Protein AF-A0A9E2CJC9-F1 (afdb_monomer_lite)

pLDDT: mean 74.63, std 22.62, range [20.14, 98.38]

Sequence (416 aa):
MQHKSVLLAAILLGSTSSAAATGSADSAAGDGSSAQPPPPLIAIKQTTSTPIVYLEHTGAYWTIGDPLAEIRQYMIERGEPGPWFIRFLDHPHKVPPDSLRSWVGFASSTPPEPSPTYITGTLPSELVVYLRVGKSAVADRRQLSAMTKWALRRGYVVIGPVTQIFSLPDIENASERQAELQLVVRPSDEPASDANRRSSPVDQGRRPAPAPFQPRDAASKPIKTMAEPADAAPIDPAGMTEPAAARAGTHDHGAGRITPPVPASLNELAEAGRYDELAKRLLPRAAELAPAQQVWVSRFVHRVAAAGRGIKKLYPGEEHAAVVLAEALVQRFNEISKGFTVDPLDDWAEVARAALDPRAAAWQDLIREVDGLLGAIAYRSLNPDAINSRLLQAVQRAHELLQTDEVDNAGIPPAD

Radius of gyration: 29.86 Å; chains: 1; bounding box: 82×88×76 Å

Secondary structure (DSSP, 8-state):
-----------------------------------PPPPP-EEEEEPPPEEEEEEEEES-GGGTHHHHHHHHHHHHHHT--PPEEEEE-S-TTTS-GGG-EEEEEEE-SS-PPP-SSSEEEEEPP-EEEEEEE-TT----HHHHHHHHHHHHHTTEEEEEEEEEEEPPPPGGGTT---EEEEEEEEE-SS-TTTTTGGGS------PPPPPPPPPPPP-PPPP--------PPP------------------------PPPPPSSHHHHHHTT-HHHHHHHHS--GGGS-HHHHHHHHHHHHHHHHHHHHHHHHSTTS--HHHHHHHHHHHHHHHHGGG-SS-TTT-HHHHHHHTSSTTHHHHHHHHHHHHHHHHHHHTT-S-HHHHHHHHHHHHHHHHHHHHGGGTSGGGS----

Foldseek 3Di:
DDDDDDDDDDDDDDDDDDDDDDDDDDDDDDPPPVPDPPDWDWDKDWDAKFKKKWAKDAFAPLPCLVRQVVQVVVCVVVVFPFWWKKWWFDDPLPDPRRGTMIITIGTGPDQDDDDPGMDIDIDHTFIKTKTKDWDDDDDDPVNVVVSQVVQLLVQKHFDGIKMKIWDDDDPVCNVTTMIMIITGIDGHPDDSPPVVVVPDPDPPPDDDDDDDDDDDDDDDDDDDDDDDDDDDDDDDDDDDDDDDDDDDDDPDPDPDPPPDPDDPDLVVCLVVLVLLVSLPLLDDAQVLDDLLLLLLLVLLLVLLLLLLVLCCVVPPPDDFSSVSNSVSNVVSNVVRVVVHPDPSSPPVVSVVVSCVPPCVVVSVVLSVLSVVLSVCSSVVVDDRVVSNVSSSVSSVSSSVSSPPVPPPVVPDPPDD

Structure (mmCIF, N/CA/C/O backbone):
data_AF-A0A9E2CJC9-F1
#
_entry.id   AF-A0A9E2CJC9-F1
#
loop_
_atom_site.group_PDB
_atom_site.id
_atom_site.type_symbol
_atom_site.label_atom_id
_atom_site.label_alt_id
_atom_site.label_comp_id
_atom_site.label_asym_id
_atom_site.label_entity_id
_atom_site.label_seq_id
_atom_site.pdbx_PDB_ins_code
_atom_site.Cartn_x
_atom_site.Cartn_y
_atom_site.Cartn_z
_atom_site.occupancy
_atom_site.B_iso_or_equiv
_atom_site.auth_seq_id
_atom_site.auth_comp_id
_atom_site.auth_asym_id
_atom_site.auth_atom_id
_atom_site.pdbx_PDB_model_num
ATOM 1 N N . MET A 1 1 ? 30.478 -18.281 -25.533 1.00 29.05 1 MET A N 1
ATOM 2 C CA . MET A 1 1 ? 31.759 -17.720 -25.055 1.00 29.05 1 MET A CA 1
ATOM 3 C C . MET A 1 1 ? 31.619 -16.208 -24.948 1.00 29.05 1 MET A C 1
ATOM 5 O O . MET A 1 1 ? 31.362 -15.588 -25.963 1.00 29.05 1 MET A O 1
ATOM 9 N N . GLN A 1 2 ? 31.753 -15.700 -23.714 1.00 25.09 2 GLN A N 1
ATOM 10 C CA . GLN A 1 2 ? 32.274 -14.382 -23.292 1.00 25.09 2 GLN A CA 1
ATOM 11 C C . GLN A 1 2 ? 31.627 -13.112 -23.891 1.00 25.09 2 GLN A C 1
ATOM 13 O O . GLN A 1 2 ? 31.786 -12.809 -25.063 1.00 25.09 2 GLN A O 1
ATOM 18 N N . HIS A 1 3 ? 30.776 -12.406 -23.135 1.00 22.69 3 HIS A N 1
ATOM 19 C CA . HIS A 1 3 ? 31.086 -11.374 -22.117 1.00 22.69 3 HIS A CA 1
ATOM 20 C C . HIS A 1 3 ? 31.765 -10.097 -22.642 1.00 22.69 3 HIS A C 1
ATOM 22 O O . HIS A 1 3 ? 32.932 -10.129 -23.021 1.00 22.69 3 HIS A O 1
ATOM 28 N N . LYS A 1 4 ? 31.033 -8.977 -22.512 1.00 22.53 4 LYS A N 1
ATOM 29 C CA . LYS A 1 4 ? 31.433 -7.627 -22.035 1.00 22.53 4 LYS A CA 1
ATOM 30 C C . LYS A 1 4 ? 30.182 -6.736 -22.172 1.00 22.53 4 LYS A C 1
ATOM 32 O O . LYS A 1 4 ? 29.728 -6.521 -23.284 1.00 22.53 4 LYS A O 1
ATOM 37 N N . SER A 1 5 ? 29.427 -6.396 -21.125 1.00 22.44 5 SER A N 1
ATOM 38 C CA . SER A 1 5 ? 29.743 -5.543 -19.964 1.00 22.44 5 SER A CA 1
ATOM 39 C C . SER A 1 5 ? 30.320 -4.180 -20.353 1.00 22.44 5 SER A C 1
ATOM 41 O O . SER A 1 5 ? 31.522 -4.076 -20.574 1.00 22.44 5 SER A O 1
ATOM 43 N N . VAL A 1 6 ? 29.475 -3.142 -20.323 1.00 20.19 6 VAL A N 1
ATOM 44 C CA . VAL A 1 6 ? 29.850 -1.806 -19.834 1.00 20.19 6 V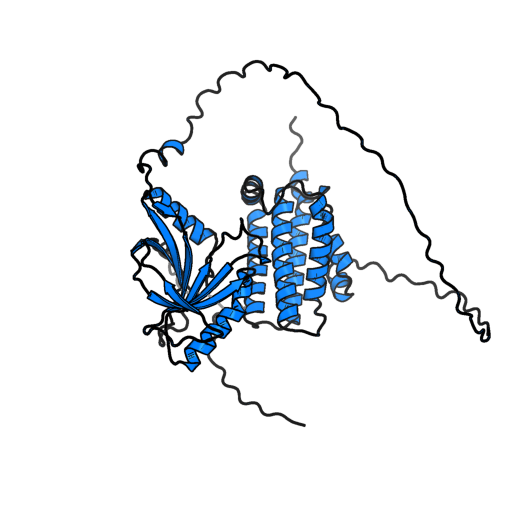AL A CA 1
ATOM 45 C C . VAL A 1 6 ? 28.760 -1.330 -18.875 1.00 20.19 6 VAL A C 1
ATOM 47 O O . VAL A 1 6 ? 27.585 -1.228 -19.213 1.00 20.19 6 VAL A O 1
ATOM 50 N N . LEU A 1 7 ? 29.221 -1.122 -17.649 1.00 20.67 7 LEU A N 1
ATOM 51 C CA . LEU A 1 7 ? 28.578 -0.576 -16.471 1.00 20.67 7 LEU A CA 1
ATOM 52 C C . LEU A 1 7 ? 28.610 0.960 -16.571 1.00 20.67 7 LEU A C 1
ATOM 54 O O . LEU A 1 7 ? 29.641 1.507 -16.960 1.00 20.67 7 LEU A O 1
ATOM 58 N N . LEU A 1 8 ? 27.572 1.651 -16.100 1.00 20.14 8 LEU A N 1
ATOM 59 C CA . LEU A 1 8 ? 27.779 2.912 -15.387 1.00 20.14 8 LEU A CA 1
ATOM 60 C C . LEU A 1 8 ? 26.957 2.871 -14.097 1.00 20.14 8 LEU A C 1
ATOM 62 O O . LEU A 1 8 ? 25.729 2.857 -14.113 1.00 20.14 8 LEU A O 1
ATOM 66 N N . ALA A 1 9 ? 27.685 2.789 -12.989 1.00 21.38 9 ALA A N 1
ATOM 67 C CA . ALA A 1 9 ? 27.213 2.866 -11.619 1.00 21.38 9 ALA A CA 1
ATOM 68 C C . ALA A 1 9 ? 27.968 3.998 -10.903 1.00 21.38 9 ALA A C 1
ATOM 70 O O . ALA A 1 9 ? 29.109 4.276 -11.271 1.00 21.38 9 ALA A O 1
ATOM 71 N N . ALA A 1 10 ? 27.312 4.553 -9.872 1.00 21.17 10 ALA A N 1
ATOM 72 C CA . ALA A 1 10 ? 27.740 5.469 -8.790 1.00 21.17 10 ALA A CA 1
ATOM 73 C C . ALA A 1 10 ? 26.756 6.663 -8.741 1.00 21.17 10 ALA A C 1
ATOM 75 O O . ALA A 1 10 ? 26.489 7.260 -9.776 1.00 21.17 10 ALA A O 1
ATOM 76 N N . ILE A 1 11 ? 26.109 7.044 -7.626 1.00 25.48 11 ILE A N 1
ATOM 77 C CA . ILE A 1 11 ? 26.570 7.272 -6.233 1.00 25.48 11 ILE A CA 1
ATOM 78 C C . ILE A 1 11 ? 25.341 7.098 -5.278 1.00 25.48 11 ILE A C 1
ATOM 80 O O . ILE A 1 11 ? 24.302 7.697 -5.543 1.00 25.48 11 ILE A O 1
ATOM 84 N N . LEU A 1 12 ? 25.305 6.087 -4.379 1.00 27.69 12 LEU A N 1
ATOM 85 C CA . LEU A 1 12 ? 25.599 6.055 -2.907 1.00 27.69 12 LEU A CA 1
ATOM 86 C C . LEU A 1 12 ? 24.563 6.777 -2.002 1.00 27.69 12 LEU A C 1
ATOM 88 O O . LEU A 1 12 ? 24.319 7.962 -2.173 1.00 27.69 12 LEU A O 1
ATOM 92 N N . LEU A 1 13 ? 23.775 6.083 -1.160 1.00 27.48 13 LEU A N 1
ATOM 93 C CA . LEU A 1 13 ? 24.010 5.399 0.142 1.00 27.48 13 LEU A CA 1
ATOM 94 C C . LEU A 1 13 ? 23.747 6.279 1.382 1.00 27.48 13 LEU A C 1
ATOM 96 O O . LEU A 1 13 ? 24.292 7.363 1.540 1.00 27.48 13 LEU A O 1
ATOM 100 N N . GLY A 1 14 ? 22.956 5.718 2.301 1.00 20.86 14 GLY A N 1
ATOM 101 C CA . GLY A 1 14 ? 22.773 6.150 3.685 1.00 20.86 14 GLY A CA 1
ATOM 102 C C . GLY A 1 14 ? 22.489 4.924 4.552 1.00 20.86 14 GLY A C 1
ATOM 103 O O . GLY A 1 14 ? 21.356 4.672 4.949 1.00 20.86 14 GLY A O 1
ATOM 104 N N . SER A 1 15 ? 23.511 4.100 4.763 1.00 25.56 15 SER A N 1
ATOM 105 C CA . SER A 1 15 ? 23.519 3.003 5.731 1.00 25.56 15 SER A CA 1
ATOM 106 C C . SER A 1 15 ? 24.933 2.897 6.278 1.00 25.56 15 SER A C 1
ATOM 108 O O . SER A 1 15 ? 25.853 2.583 5.528 1.00 25.56 15 SER A O 1
ATOM 110 N N . THR A 1 16 ? 25.116 3.163 7.567 1.00 26.25 16 THR A N 1
ATOM 111 C CA . THR A 1 16 ? 26.319 2.748 8.287 1.00 26.25 16 THR A CA 1
ATOM 112 C C . THR A 1 16 ? 25.918 1.788 9.394 1.00 26.25 16 THR A C 1
ATOM 114 O O . THR A 1 16 ? 25.091 2.083 10.254 1.00 26.25 16 THR A O 1
ATOM 117 N N . SER A 1 17 ? 26.500 0.596 9.294 1.00 26.98 17 SER A N 1
ATOM 118 C CA . SER A 1 17 ? 26.538 -0.431 10.321 1.00 26.98 17 SER A CA 1
ATOM 119 C C . SER A 1 17 ? 27.559 -0.039 11.385 1.00 26.98 17 SER A C 1
ATOM 121 O O . SER A 1 17 ? 28.645 0.442 11.065 1.00 26.98 17 SER A O 1
ATOM 123 N N . SER A 1 18 ? 27.197 -0.295 12.637 1.00 27.97 18 SER A N 1
ATOM 124 C CA . SER A 1 18 ? 28.067 -0.250 13.807 1.00 27.97 18 SER A CA 1
ATOM 125 C C . SER A 1 18 ? 29.067 -1.412 13.771 1.00 27.97 18 SER A C 1
ATOM 127 O O . SER A 1 18 ? 28.679 -2.551 13.507 1.00 27.97 18 SER A O 1
ATOM 129 N N . ALA A 1 19 ? 30.339 -1.126 14.043 1.00 29.23 19 ALA A N 1
ATOM 130 C CA . ALA A 1 19 ? 31.337 -2.103 14.459 1.00 29.23 19 ALA A CA 1
ATOM 131 C C . ALA A 1 19 ? 32.219 -1.456 15.534 1.00 29.23 19 ALA A C 1
ATOM 133 O O . ALA A 1 19 ? 32.638 -0.306 15.411 1.00 29.23 19 ALA A O 1
ATOM 134 N N . ALA A 1 20 ? 32.432 -2.208 16.609 1.00 33.09 20 ALA A N 1
ATOM 135 C CA . ALA A 1 20 ? 33.097 -1.790 17.829 1.00 33.09 20 ALA A CA 1
ATOM 136 C C . ALA A 1 20 ? 34.589 -1.482 17.631 1.00 33.09 20 ALA A C 1
ATOM 138 O O . ALA A 1 20 ? 35.310 -2.238 16.982 1.00 33.09 20 ALA A O 1
ATOM 139 N N . ALA A 1 21 ? 35.060 -0.431 18.303 1.00 29.91 21 ALA A N 1
ATOM 140 C CA . ALA A 1 21 ? 36.454 -0.266 18.685 1.00 29.91 21 ALA A CA 1
ATOM 141 C C . ALA A 1 21 ? 36.508 0.336 20.097 1.00 29.91 21 ALA A C 1
ATOM 143 O O . ALA A 1 21 ? 35.983 1.414 20.367 1.00 29.91 21 ALA A O 1
ATOM 144 N N . THR A 1 22 ? 37.116 -0.418 21.004 1.00 37.25 22 THR A N 1
ATOM 145 C CA . THR A 1 22 ? 37.528 -0.026 22.353 1.00 37.25 22 THR A CA 1
ATOM 146 C C . THR A 1 22 ? 38.606 1.058 22.302 1.00 37.25 22 THR A C 1
ATOM 148 O O . THR A 1 22 ? 39.598 0.872 21.600 1.00 37.25 22 THR A O 1
ATOM 151 N N . GLY A 1 23 ? 38.479 2.123 23.103 1.00 31.16 23 GLY A N 1
ATOM 152 C CA . GLY A 1 23 ? 39.600 3.035 23.363 1.00 31.16 23 GLY A CA 1
ATOM 153 C C . GLY A 1 23 ? 39.244 4.431 23.887 1.00 31.16 23 GLY A C 1
ATOM 154 O O . GLY A 1 23 ? 39.118 5.355 23.103 1.00 31.16 23 GLY A O 1
ATOM 155 N N . SER A 1 24 ? 39.186 4.547 25.219 1.00 29.38 24 SER A N 1
ATOM 156 C CA . SER A 1 24 ? 39.646 5.669 26.066 1.00 29.38 24 SER A CA 1
ATOM 157 C C . SER A 1 24 ? 39.098 7.105 25.897 1.00 29.38 24 SER A C 1
ATOM 159 O O . SER A 1 24 ? 39.510 7.846 25.017 1.00 29.38 24 SER A O 1
ATOM 161 N N . ALA A 1 25 ? 38.256 7.462 26.877 1.00 43.66 25 ALA A N 1
ATOM 162 C CA . ALA A 1 25 ? 38.192 8.658 27.741 1.00 43.66 25 ALA A CA 1
ATOM 163 C C . ALA A 1 25 ? 38.570 10.080 27.254 1.00 43.66 25 ALA A C 1
ATOM 165 O O . ALA A 1 25 ? 39.606 10.314 26.644 1.00 43.66 25 ALA A O 1
ATOM 166 N N . ASP A 1 26 ? 37.749 11.012 27.760 1.00 38.62 26 ASP A N 1
ATOM 167 C CA . ASP A 1 26 ? 37.866 12.476 27.843 1.00 38.62 26 ASP A CA 1
ATOM 168 C C . ASP A 1 26 ? 37.517 13.312 26.603 1.00 38.62 26 ASP A C 1
ATOM 170 O O . ASP A 1 26 ? 38.383 13.724 25.838 1.00 38.62 26 ASP A O 1
ATOM 174 N N . SER A 1 27 ? 36.243 13.720 26.495 1.00 42.03 27 SER A N 1
ATOM 175 C CA . SER A 1 27 ? 35.866 15.147 26.603 1.00 42.03 27 SER A CA 1
ATOM 176 C C . SER A 1 27 ? 34.409 15.436 26.218 1.00 42.03 27 SER A C 1
ATOM 178 O O . SER A 1 27 ? 33.921 15.007 25.180 1.00 42.03 27 SER A O 1
ATOM 180 N N . ALA A 1 28 ? 33.794 16.280 27.053 1.00 39.88 28 ALA A N 1
ATOM 181 C CA . ALA A 1 28 ? 32.691 17.208 26.790 1.00 39.88 28 ALA A CA 1
ATOM 182 C C . ALA A 1 28 ? 31.327 16.638 26.348 1.00 39.88 28 ALA A C 1
ATOM 184 O O . ALA A 1 28 ? 31.040 16.429 25.172 1.00 39.88 28 ALA A O 1
ATOM 185 N N . ALA A 1 29 ? 30.430 16.536 27.334 1.00 46.22 29 ALA A N 1
ATOM 186 C CA . ALA A 1 29 ? 28.987 16.488 27.149 1.00 46.22 29 ALA A CA 1
ATOM 187 C C . ALA A 1 29 ? 28.503 17.736 26.383 1.00 46.22 29 ALA A C 1
ATOM 189 O O . ALA A 1 29 ? 28.372 18.820 26.949 1.00 46.22 29 ALA A O 1
ATOM 190 N N . GLY A 1 30 ? 28.269 17.580 25.081 1.00 47.84 30 GLY A N 1
ATOM 191 C CA . GLY A 1 30 ? 27.453 18.499 24.300 1.00 47.84 30 GLY A CA 1
ATOM 192 C C . GLY A 1 30 ? 25.996 18.070 24.408 1.00 47.84 30 GLY A C 1
ATOM 193 O O . GLY A 1 30 ? 25.668 16.944 24.034 1.00 47.84 30 GLY A O 1
ATOM 194 N N . ASP A 1 31 ? 25.142 18.956 24.920 1.00 49.25 31 ASP A N 1
ATOM 195 C CA . ASP A 1 31 ? 23.683 18.825 24.914 1.00 49.25 31 ASP A CA 1
ATOM 196 C C . ASP A 1 31 ? 23.190 18.666 23.467 1.00 49.25 31 ASP A C 1
ATOM 198 O O . ASP A 1 31 ? 22.892 19.627 22.753 1.00 49.25 31 ASP A O 1
ATOM 202 N N . GLY A 1 32 ? 23.132 17.416 23.010 1.00 46.03 32 GLY A N 1
ATOM 203 C CA . GLY A 1 32 ? 22.499 17.002 21.768 1.00 46.03 32 GLY A CA 1
ATOM 204 C C . GLY A 1 32 ? 20.989 17.087 21.919 1.00 46.03 32 GLY A C 1
ATOM 205 O O . GLY A 1 32 ? 20.308 16.066 21.932 1.00 46.03 32 GLY A O 1
ATOM 206 N N . SER A 1 33 ? 20.468 18.306 22.062 1.00 52.50 33 SER A N 1
ATOM 207 C CA . SER A 1 33 ? 19.044 18.582 21.935 1.00 52.50 33 SER A CA 1
ATOM 208 C C . SER A 1 33 ? 18.636 18.184 20.522 1.00 52.50 33 SER A C 1
ATOM 210 O O . SER A 1 33 ? 18.851 18.919 19.554 1.00 52.50 33 SER A O 1
ATOM 212 N N . SER A 1 34 ? 18.111 16.967 20.385 1.00 45.97 34 SER A N 1
ATOM 213 C CA . SER A 1 34 ? 17.478 16.489 19.168 1.00 45.97 34 SER A CA 1
ATOM 214 C C . SER A 1 34 ? 16.222 17.328 18.967 1.00 45.97 34 SER A C 1
ATOM 216 O O . SER A 1 34 ? 15.138 16.964 19.426 1.00 45.97 34 SER A O 1
ATOM 218 N N . ALA A 1 35 ? 16.381 18.498 18.351 1.00 49.50 35 ALA A N 1
ATOM 219 C CA . ALA A 1 35 ? 15.271 19.351 17.984 1.00 49.50 35 ALA A CA 1
ATOM 220 C C . ALA A 1 35 ? 14.317 18.506 17.138 1.00 49.50 35 ALA A C 1
ATOM 222 O O . ALA A 1 35 ? 14.647 18.096 16.023 1.00 49.50 35 ALA A O 1
ATOM 223 N N . GLN A 1 36 ? 13.162 18.175 17.715 1.00 44.59 36 GLN A N 1
ATOM 224 C CA . GLN A 1 36 ? 12.126 17.438 17.018 1.00 44.59 36 GLN A CA 1
ATOM 225 C C . GLN A 1 36 ? 11.811 18.223 15.737 1.00 44.59 36 GLN A C 1
ATOM 227 O O . GLN A 1 36 ? 11.531 19.424 15.831 1.00 44.59 36 GLN A O 1
ATOM 232 N N . PRO A 1 37 ? 11.904 17.603 14.546 1.00 53.09 37 PRO A N 1
ATOM 233 C CA . PRO A 1 37 ? 11.653 18.316 13.306 1.00 53.09 37 PRO A CA 1
ATOM 234 C C . PRO A 1 37 ? 10.258 18.948 13.374 1.00 53.09 37 PRO A C 1
ATOM 236 O O . PRO A 1 37 ? 9.336 18.324 13.919 1.00 53.09 37 PRO A O 1
ATOM 239 N N . PRO A 1 38 ? 10.092 20.185 12.871 1.00 59.97 38 PRO A N 1
ATOM 240 C CA . PRO A 1 38 ? 8.807 20.859 12.920 1.00 59.97 38 PRO A CA 1
ATOM 241 C C . PRO A 1 38 ? 7.739 19.956 12.289 1.00 59.97 38 PRO A C 1
ATOM 243 O O . PRO A 1 38 ? 8.013 19.292 11.281 1.00 59.97 38 PRO A O 1
ATOM 246 N N . PRO A 1 39 ? 6.532 19.882 12.880 1.00 63.91 39 PRO A N 1
ATOM 247 C CA . PRO A 1 39 ? 5.472 19.045 12.347 1.00 63.91 39 PRO A CA 1
ATOM 248 C C . PRO A 1 39 ? 5.207 19.419 10.883 1.00 63.91 39 PRO A C 1
ATOM 250 O O . PRO A 1 39 ? 5.273 20.599 10.526 1.00 63.91 39 PRO A O 1
ATOM 253 N N . PRO A 1 40 ? 4.910 18.435 10.021 1.00 68.12 40 PRO A N 1
ATOM 254 C CA . PRO A 1 40 ? 4.767 18.695 8.602 1.00 68.12 40 PRO A CA 1
ATOM 255 C C . PRO A 1 40 ? 3.571 19.626 8.367 1.00 68.12 40 PRO A C 1
ATOM 257 O O . PRO A 1 40 ? 2.483 19.435 8.920 1.00 68.12 40 PRO A O 1
ATOM 260 N N . LEU A 1 41 ? 3.792 20.673 7.572 1.00 85.62 41 LEU A N 1
ATOM 261 C CA . LEU A 1 41 ? 2.805 21.721 7.339 1.00 85.62 41 LEU A CA 1
ATOM 262 C C . LEU A 1 41 ? 1.679 21.193 6.434 1.00 85.62 41 LEU A C 1
ATOM 264 O O . LEU A 1 41 ? 1.887 20.974 5.242 1.00 85.62 41 LEU A O 1
ATOM 268 N N . ILE A 1 42 ? 0.485 20.998 7.008 1.00 94.69 42 ILE A N 1
ATOM 269 C CA . ILE A 1 42 ? -0.759 20.755 6.260 1.00 94.69 42 ILE A CA 1
ATOM 270 C C . ILE A 1 42 ? -1.386 22.111 5.926 1.00 94.69 42 ILE A C 1
ATOM 272 O O . ILE A 1 42 ? -1.623 22.920 6.830 1.00 94.69 42 ILE A O 1
ATOM 276 N N . ALA A 1 43 ? -1.684 22.343 4.650 1.00 96.44 43 ALA A N 1
ATOM 277 C CA . ALA A 1 43 ? -2.252 23.595 4.155 1.00 96.44 43 ALA A CA 1
ATOM 278 C C . ALA A 1 43 ? -3.320 23.347 3.077 1.00 96.44 43 ALA A C 1
ATOM 280 O O . ALA A 1 43 ? -3.541 22.213 2.656 1.00 96.44 43 ALA A O 1
ATOM 281 N N . ILE A 1 44 ? -4.001 24.411 2.649 1.00 97.50 44 ILE A N 1
ATOM 282 C CA . ILE A 1 44 ? -5.005 24.381 1.580 1.00 97.50 44 ILE A CA 1
ATOM 283 C C . ILE A 1 44 ? -4.537 25.240 0.404 1.00 97.50 44 ILE A C 1
ATOM 285 O O . ILE A 1 44 ? -3.926 26.288 0.615 1.00 97.50 44 ILE A O 1
ATOM 289 N N . LYS A 1 45 ? -4.811 24.806 -0.827 1.00 97.38 45 LYS A N 1
ATOM 290 C CA . LYS A 1 45 ? -4.584 25.602 -2.041 1.00 97.38 45 LYS A CA 1
ATOM 291 C C . LYS A 1 45 ? -5.611 25.271 -3.117 1.00 97.38 45 LYS A C 1
ATOM 293 O O . LYS A 1 45 ? -6.160 24.173 -3.129 1.00 97.38 45 LYS A O 1
ATOM 298 N N . GLN A 1 46 ? -5.825 26.204 -4.037 1.00 98.19 46 GLN A N 1
ATOM 299 C CA . GLN A 1 46 ? -6.497 25.930 -5.304 1.00 98.19 46 GLN A CA 1
ATOM 300 C C . GLN A 1 46 ? -5.438 25.467 -6.314 1.00 98.19 46 GLN A C 1
ATOM 302 O O . GLN A 1 46 ? -4.439 26.161 -6.510 1.00 98.19 46 GLN A O 1
ATOM 307 N N . THR A 1 47 ? -5.617 24.303 -6.936 1.00 97.50 47 THR A N 1
ATOM 308 C CA . THR A 1 47 ? -4.748 23.853 -8.033 1.00 97.50 47 THR A CA 1
ATOM 309 C C . THR A 1 47 ? -5.138 24.541 -9.337 1.00 97.50 47 THR A C 1
ATOM 311 O O . THR A 1 47 ? -6.267 25.002 -9.507 1.00 97.50 47 THR A O 1
ATOM 314 N N . THR A 1 48 ? -4.212 24.619 -10.286 1.00 95.88 48 THR A N 1
ATOM 315 C CA . THR A 1 48 ? -4.506 25.067 -11.650 1.00 95.88 48 THR A CA 1
ATOM 316 C C . THR A 1 48 ? -4.884 23.882 -12.527 1.00 95.88 48 THR A C 1
ATOM 318 O O . THR A 1 48 ? -4.354 22.782 -12.361 1.00 95.88 48 THR A O 1
ATOM 321 N N . SER A 1 49 ? -5.762 24.122 -13.502 1.00 95.75 49 SER A N 1
ATOM 322 C CA . SER A 1 49 ? -6.033 23.139 -14.551 1.00 95.75 49 SER A CA 1
ATOM 323 C C . SER A 1 49 ? -4.731 22.808 -15.282 1.00 95.75 49 SER A C 1
ATOM 325 O O . SER A 1 49 ? -4.035 23.725 -15.715 1.00 95.75 49 SER A O 1
ATOM 327 N N . THR A 1 50 ? -4.382 21.526 -15.388 1.00 94.75 50 THR A N 1
ATOM 328 C CA . THR A 1 50 ? -3.054 21.101 -15.861 1.00 94.75 50 THR A CA 1
ATOM 329 C C . THR A 1 50 ? -3.183 19.994 -16.910 1.00 94.75 50 THR A C 1
ATOM 331 O O . THR A 1 50 ? -3.790 18.965 -16.603 1.00 94.75 50 THR A O 1
ATOM 334 N N . PRO A 1 51 ? -2.639 20.165 -18.131 1.00 94.62 51 PRO A N 1
ATOM 335 C CA . PRO A 1 51 ? -2.573 19.093 -19.119 1.00 94.62 51 PRO A CA 1
ATOM 336 C C . PRO A 1 51 ? -1.741 17.925 -18.591 1.00 94.62 51 PRO A C 1
ATOM 338 O O . PRO A 1 51 ? -0.707 18.123 -17.951 1.00 94.62 51 PRO A O 1
ATOM 341 N N . ILE A 1 52 ? -2.191 16.703 -18.852 1.00 95.38 52 ILE A N 1
ATOM 342 C CA . ILE A 1 52 ? -1.524 15.492 -18.373 1.00 95.38 52 ILE A CA 1
ATOM 343 C C . ILE A 1 52 ? -1.406 14.433 -19.458 1.00 95.38 52 ILE A C 1
ATOM 345 O O . ILE A 1 52 ? -2.240 14.349 -20.363 1.00 95.38 52 ILE A O 1
ATOM 349 N N . VAL A 1 53 ? -0.396 13.584 -19.287 1.00 94.75 53 VAL A N 1
ATOM 350 C CA . VAL A 1 53 ? -0.284 12.271 -19.931 1.00 94.75 53 VAL A CA 1
ATOM 351 C C . VAL A 1 53 ? -0.299 11.218 -18.854 1.00 94.75 53 VAL A C 1
ATOM 353 O O . VAL A 1 53 ? 0.386 11.377 -17.843 1.00 94.75 53 VAL A O 1
ATOM 356 N N . TYR A 1 54 ? -1.056 10.149 -19.051 1.00 96.69 54 TYR A N 1
ATOM 357 C CA . TYR A 1 54 ? -1.134 9.087 -18.067 1.00 96.69 54 TYR A CA 1
ATOM 358 C C . TYR A 1 54 ? -1.446 7.728 -18.685 1.00 96.69 54 TYR A C 1
ATOM 360 O O . TYR A 1 54 ? -1.944 7.612 -19.804 1.00 96.69 54 TYR A O 1
ATOM 368 N N . LEU A 1 55 ? -1.147 6.703 -17.898 1.00 96.81 55 LEU A N 1
ATOM 369 C CA . LEU A 1 55 ? -1.623 5.342 -18.057 1.00 96.81 55 LEU A CA 1
ATOM 370 C C . LEU A 1 55 ? -2.713 5.086 -17.019 1.00 96.81 55 LEU A C 1
ATOM 372 O O . LEU A 1 55 ? -2.591 5.485 -15.853 1.00 96.81 55 LEU A O 1
ATOM 376 N N . GLU A 1 56 ? -3.768 4.394 -17.433 1.00 97.12 56 GLU A N 1
ATOM 377 C CA . GLU A 1 56 ? -4.696 3.781 -16.492 1.00 97.12 56 GLU A CA 1
ATOM 378 C C . GLU A 1 56 ? -4.098 2.487 -15.952 1.00 97.12 56 GLU A C 1
ATOM 380 O O . GLU A 1 56 ? -3.529 1.677 -16.679 1.00 97.12 56 GLU A O 1
ATOM 385 N N . HIS A 1 57 ? -4.244 2.287 -14.652 1.00 96.94 57 HIS A N 1
ATOM 386 C CA . HIS A 1 57 ? -3.850 1.068 -13.974 1.00 96.94 57 HIS A CA 1
ATOM 387 C C . HIS A 1 57 ? -5.054 0.533 -13.208 1.00 96.94 57 HIS A C 1
ATOM 389 O O . HIS A 1 57 ? -5.653 1.259 -12.412 1.00 96.94 57 HIS A O 1
ATOM 395 N N . THR A 1 58 ? -5.373 -0.739 -13.442 1.00 97.31 58 THR A N 1
ATOM 396 C CA . THR A 1 58 ? -6.346 -1.502 -12.658 1.00 97.31 58 THR A CA 1
ATOM 397 C C . THR A 1 58 ? -5.613 -2.620 -11.934 1.00 97.31 58 THR A C 1
ATOM 399 O O . THR A 1 58 ? -4.873 -3.383 -12.555 1.00 97.31 58 THR A O 1
ATOM 402 N N . GLY A 1 59 ? -5.792 -2.692 -10.622 1.00 92.19 59 GLY A N 1
ATOM 403 C CA . GLY A 1 59 ? -5.098 -3.618 -9.745 1.00 92.19 59 GLY A CA 1
ATOM 404 C C . GLY A 1 59 ? -4.586 -2.929 -8.490 1.00 92.19 59 GLY A C 1
ATOM 405 O O . GLY A 1 59 ? -4.755 -1.727 -8.269 1.00 92.19 59 GLY A O 1
ATOM 406 N N . ALA A 1 60 ? -3.933 -3.706 -7.637 1.00 85.00 60 ALA A N 1
ATOM 407 C CA . ALA A 1 60 ? -3.613 -3.240 -6.305 1.00 85.00 60 ALA A CA 1
ATOM 408 C C . ALA A 1 60 ? -2.616 -2.075 -6.331 1.00 85.00 60 ALA A C 1
ATOM 410 O O . ALA A 1 60 ? -1.629 -2.109 -7.052 1.00 85.00 60 ALA A O 1
ATOM 411 N N . TYR A 1 61 ? -2.797 -1.055 -5.492 1.00 88.56 61 TYR A N 1
ATOM 412 C CA . TYR A 1 61 ? -1.931 0.132 -5.545 1.00 88.56 61 TYR A CA 1
ATOM 413 C C . TYR A 1 61 ? -0.440 -0.139 -5.302 1.00 88.56 61 TYR A C 1
ATOM 415 O O . TYR A 1 61 ? 0.395 0.656 -5.710 1.00 88.56 61 TYR A O 1
ATOM 423 N N . TRP A 1 62 ? -0.066 -1.266 -4.697 1.00 82.06 62 TRP A N 1
ATOM 424 C CA . TRP A 1 62 ? 1.342 -1.654 -4.571 1.00 82.06 62 TRP A CA 1
ATOM 425 C C . TRP A 1 62 ? 1.959 -2.200 -5.874 1.00 82.06 62 TRP A C 1
ATOM 427 O O . TRP A 1 62 ? 3.165 -2.422 -5.915 1.00 82.06 62 TRP A O 1
ATOM 437 N N . THR A 1 63 ? 1.176 -2.423 -6.938 1.00 84.69 63 THR A N 1
ATOM 438 C CA . THR A 1 63 ? 1.661 -2.897 -8.250 1.00 84.69 63 THR A CA 1
ATOM 439 C C . THR A 1 63 ? 1.892 -1.781 -9.266 1.00 84.69 63 THR A C 1
ATOM 441 O O . THR A 1 63 ? 2.333 -2.061 -10.377 1.00 84.69 63 THR A O 1
ATOM 444 N N . ILE A 1 64 ? 1.682 -0.517 -8.884 1.00 90.25 64 ILE A N 1
ATOM 445 C CA . ILE A 1 64 ? 1.845 0.660 -9.757 1.00 90.25 64 ILE A CA 1
ATOM 446 C C . ILE A 1 64 ? 3.281 0.890 -10.255 1.00 90.25 64 ILE A C 1
ATOM 448 O O . ILE A 1 64 ? 3.494 1.751 -11.102 1.00 90.25 64 ILE A O 1
ATOM 452 N N . GLY A 1 65 ? 4.266 0.148 -9.737 1.00 84.50 65 GLY A N 1
ATOM 453 C CA . GLY A 1 65 ? 5.675 0.293 -10.108 1.00 84.50 65 GLY A CA 1
ATOM 454 C C . GLY A 1 65 ? 5.946 0.099 -11.603 1.00 84.50 65 GLY A C 1
ATOM 455 O O . GLY A 1 65 ? 6.742 0.847 -12.163 1.00 84.50 65 GLY A O 1
ATOM 456 N N . ASP A 1 66 ? 5.258 -0.843 -12.256 1.00 86.31 66 ASP A N 1
ATOM 457 C CA . ASP A 1 66 ? 5.426 -1.103 -13.692 1.00 86.31 66 ASP A CA 1
ATOM 458 C C . ASP A 1 66 ? 4.906 0.072 -14.552 1.00 86.31 66 ASP A C 1
ATOM 460 O O . ASP A 1 66 ? 5.721 0.647 -15.278 1.00 86.31 66 ASP A O 1
ATOM 464 N N . PRO A 1 67 ? 3.633 0.524 -14.424 1.00 92.62 67 PRO A N 1
ATOM 465 C CA . PRO A 1 67 ? 3.156 1.728 -15.117 1.00 92.62 67 PRO A CA 1
ATOM 466 C C . PRO A 1 67 ? 4.020 2.963 -14.851 1.00 92.62 67 PRO A C 1
ATOM 468 O O . PRO A 1 67 ? 4.210 3.813 -15.719 1.00 92.62 67 PRO A O 1
ATOM 471 N N . LEU A 1 68 ? 4.554 3.075 -13.634 1.00 89.56 68 LEU A N 1
ATOM 472 C CA . LEU A 1 68 ? 5.399 4.190 -13.236 1.00 89.56 68 LEU A CA 1
ATOM 473 C C . LEU A 1 68 ? 6.766 4.168 -13.946 1.00 89.56 68 LEU A C 1
ATOM 475 O O . LEU A 1 68 ? 7.298 5.219 -14.309 1.00 89.56 68 LEU A O 1
ATOM 479 N N . ALA A 1 69 ? 7.344 2.985 -14.158 1.00 86.06 69 ALA A N 1
ATOM 480 C CA . ALA A 1 69 ? 8.562 2.830 -14.947 1.00 86.06 69 ALA A CA 1
ATOM 481 C C . ALA A 1 69 ? 8.311 3.130 -16.433 1.00 86.06 69 ALA A C 1
ATOM 483 O O . ALA A 1 69 ? 9.115 3.824 -17.057 1.00 86.06 69 ALA A O 1
ATOM 484 N N . GLU A 1 70 ? 7.183 2.661 -16.969 1.00 91.81 70 GLU A N 1
ATOM 485 C CA . GLU A 1 70 ? 6.773 2.886 -18.357 1.00 91.81 70 GLU A CA 1
ATOM 486 C C . GLU A 1 70 ? 6.556 4.373 -18.653 1.00 91.81 70 GLU A C 1
ATOM 488 O O . GLU A 1 70 ? 7.185 4.920 -19.561 1.00 91.81 70 GLU A O 1
ATOM 493 N N . ILE A 1 71 ? 5.765 5.075 -17.831 1.00 92.19 71 ILE A N 1
ATOM 494 C CA . ILE A 1 71 ? 5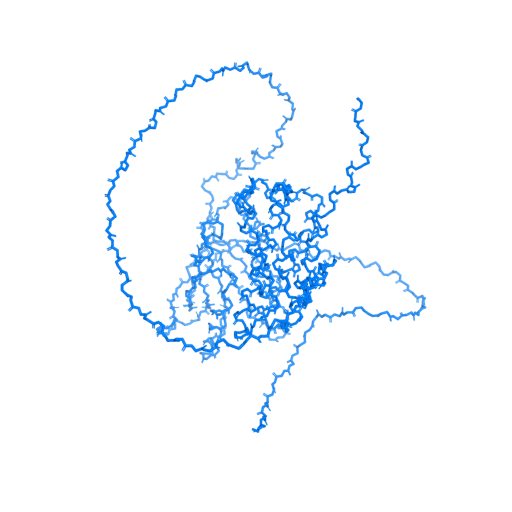.529 6.508 -18.038 1.00 92.19 71 ILE A CA 1
ATOM 495 C C . ILE A 1 71 ? 6.830 7.314 -17.932 1.00 92.19 71 ILE A C 1
ATOM 497 O O . ILE A 1 71 ? 7.041 8.266 -18.681 1.00 92.19 71 ILE A O 1
ATOM 501 N N . ARG A 1 72 ? 7.744 6.915 -17.039 1.00 88.44 72 ARG A N 1
ATOM 502 C CA . ARG A 1 72 ? 9.046 7.572 -16.899 1.00 88.44 72 ARG A CA 1
ATOM 503 C C . ARG A 1 72 ? 9.895 7.398 -18.154 1.00 88.44 72 ARG A C 1
ATOM 505 O O . ARG A 1 72 ? 10.566 8.346 -18.557 1.00 88.44 72 ARG A O 1
ATOM 512 N N . GLN A 1 73 ? 9.897 6.207 -18.746 1.00 89.81 73 GLN A N 1
ATOM 513 C CA . GLN A 1 73 ? 10.619 5.954 -19.989 1.00 89.81 73 GLN A CA 1
ATOM 514 C C . GLN A 1 73 ? 10.073 6.837 -21.118 1.00 89.81 73 GLN A C 1
ATOM 516 O O . GLN A 1 73 ? 10.844 7.518 -21.792 1.00 89.81 73 GLN A O 1
ATOM 521 N N . TYR A 1 74 ? 8.749 6.933 -21.229 1.00 91.19 74 TYR A N 1
ATOM 522 C CA . TYR A 1 74 ? 8.090 7.804 -22.199 1.00 91.19 74 TYR A CA 1
ATOM 523 C C . TYR A 1 74 ? 8.436 9.291 -22.024 1.00 91.19 74 TYR A C 1
ATOM 525 O O . TYR A 1 74 ? 8.724 9.986 -22.998 1.00 91.19 74 TYR A O 1
ATOM 533 N N . MET A 1 75 ? 8.469 9.786 -20.781 1.00 89.75 75 MET A N 1
ATOM 534 C CA . MET A 1 75 ? 8.897 11.160 -20.482 1.00 89.75 75 MET A CA 1
ATOM 535 C C . MET A 1 75 ? 10.324 11.443 -20.967 1.00 89.75 75 MET A C 1
ATOM 537 O O . MET A 1 75 ? 10.590 12.520 -21.502 1.00 89.75 75 MET A O 1
ATOM 541 N N . ILE A 1 76 ? 11.242 10.487 -20.771 1.00 88.44 76 ILE A N 1
ATOM 542 C CA . ILE A 1 76 ? 12.645 10.608 -21.192 1.00 88.44 76 ILE A CA 1
ATOM 543 C C . ILE A 1 76 ? 12.741 10.665 -22.717 1.00 88.44 76 ILE A C 1
ATOM 545 O O . ILE A 1 76 ? 13.427 11.536 -23.244 1.00 88.44 76 ILE A O 1
ATOM 549 N N . GLU A 1 77 ? 12.035 9.779 -23.419 1.00 90.44 77 GLU A N 1
ATOM 550 C CA . GLU A 1 77 ? 12.030 9.717 -24.888 1.00 90.44 77 GLU A CA 1
ATOM 551 C C . GLU A 1 77 ? 11.504 11.004 -25.528 1.00 90.44 77 GLU A C 1
ATOM 553 O O . GLU A 1 77 ? 11.992 11.418 -26.579 1.00 90.44 77 GLU A O 1
ATOM 558 N N . ARG A 1 78 ? 10.550 11.671 -24.871 1.00 88.25 78 ARG A N 1
ATOM 559 C CA . ARG A 1 78 ? 9.978 12.942 -25.335 1.00 88.25 78 ARG A CA 1
ATOM 560 C C . ARG A 1 78 ? 10.731 14.182 -24.865 1.00 88.25 78 ARG A C 1
ATOM 562 O O . ARG A 1 78 ? 10.446 15.272 -25.349 1.00 88.25 78 ARG A O 1
ATOM 569 N N . GLY A 1 79 ? 11.669 14.044 -23.928 1.00 89.44 79 GLY A N 1
ATOM 570 C CA . GLY A 1 79 ? 12.340 15.191 -23.319 1.00 89.44 79 GLY A CA 1
ATOM 571 C C . GLY A 1 79 ? 11.380 16.108 -22.549 1.00 89.44 79 GLY A C 1
ATOM 572 O O . GLY A 1 79 ? 11.571 17.321 -22.548 1.00 89.44 79 GLY A O 1
ATOM 573 N N . GLU A 1 80 ? 10.353 15.544 -21.901 1.00 86.25 80 GLU A N 1
ATOM 574 C CA . GLU A 1 80 ? 9.343 16.285 -21.128 1.00 86.25 80 GLU A CA 1
ATOM 575 C C . GLU A 1 80 ? 9.548 16.069 -19.611 1.00 86.25 80 GLU A C 1
ATOM 577 O O . GLU A 1 80 ? 8.916 15.195 -19.008 1.00 86.25 80 GLU A O 1
ATOM 582 N N . PRO A 1 81 ? 10.432 16.843 -18.946 1.00 78.62 81 PRO A N 1
ATOM 583 C CA . PRO A 1 81 ? 10.677 16.731 -17.510 1.00 78.62 81 PRO A CA 1
ATOM 584 C C . PRO A 1 81 ? 9.561 17.430 -16.715 1.00 78.62 81 PRO A C 1
ATOM 586 O O . PRO A 1 81 ? 9.751 18.502 -16.142 1.00 78.62 81 PRO A O 1
ATOM 589 N N . GLY A 1 82 ? 8.372 16.833 -16.691 1.00 85.19 82 GLY A N 1
ATOM 590 C CA . GLY A 1 82 ? 7.253 17.277 -15.858 1.00 85.19 82 GLY A CA 1
ATOM 591 C C . GLY A 1 82 ? 7.238 16.629 -14.466 1.00 85.19 82 GLY A C 1
ATOM 592 O O . GLY A 1 82 ? 7.864 15.586 -14.255 1.00 85.19 82 GLY A O 1
ATOM 593 N N . PRO A 1 83 ? 6.501 17.190 -13.488 1.00 91.31 83 PRO A N 1
ATOM 594 C CA . PRO A 1 83 ? 6.185 16.464 -12.268 1.00 91.31 83 PRO A CA 1
ATOM 595 C C . PRO A 1 83 ? 5.269 15.281 -12.603 1.00 91.31 83 PRO A C 1
ATOM 597 O O . PRO A 1 83 ? 4.165 15.435 -13.127 1.00 91.31 83 PRO A O 1
ATOM 600 N N . TRP A 1 84 ? 5.750 14.089 -12.288 1.00 91.94 84 TRP A N 1
ATOM 601 C CA . TRP A 1 84 ? 4.991 12.848 -12.296 1.00 91.94 84 TRP A CA 1
ATOM 602 C C . TRP A 1 84 ? 4.039 12.747 -11.098 1.00 91.94 84 TRP A C 1
ATOM 604 O O . TRP A 1 84 ? 4.288 13.295 -10.019 1.00 91.94 84 TRP A O 1
ATOM 614 N N . PHE A 1 85 ? 2.923 12.054 -11.295 1.00 95.25 85 PHE A N 1
ATOM 615 C CA . PHE A 1 85 ? 1.880 11.886 -10.297 1.00 95.25 85 PHE A CA 1
ATOM 616 C C . PHE A 1 85 ? 1.285 10.478 -10.320 1.00 95.25 85 PHE A C 1
ATOM 618 O O . PHE A 1 85 ? 1.310 9.773 -11.329 1.00 95.25 85 PHE A O 1
ATOM 625 N N . ILE A 1 86 ? 0.690 10.108 -9.190 1.00 95.94 86 ILE A N 1
ATOM 626 C CA . ILE A 1 86 ? -0.211 8.968 -9.057 1.00 95.94 86 ILE A CA 1
ATOM 627 C C . ILE A 1 86 ? -1.533 9.490 -8.496 1.00 95.94 86 ILE A C 1
ATOM 629 O O . ILE A 1 86 ? -1.544 10.175 -7.471 1.00 95.94 86 ILE A O 1
ATOM 633 N N . ARG A 1 87 ? -2.653 9.184 -9.151 1.00 97.12 87 ARG A N 1
ATOM 634 C CA . ARG A 1 87 ? -4.000 9.554 -8.697 1.00 97.12 87 ARG A CA 1
ATOM 635 C C . ARG A 1 87 ? -4.797 8.292 -8.392 1.00 97.12 87 ARG A C 1
ATOM 637 O O . ARG A 1 87 ? -5.059 7.494 -9.285 1.00 97.12 87 ARG A O 1
ATOM 644 N N . PHE A 1 88 ? -5.164 8.111 -7.130 1.00 96.19 88 PHE A N 1
ATOM 645 C CA . PHE A 1 88 ? -5.876 6.938 -6.621 1.00 96.19 88 PHE A CA 1
ATOM 646 C C . PHE A 1 88 ? -7.382 7.196 -6.682 1.00 96.19 88 PHE A C 1
ATOM 648 O O . PHE A 1 88 ? -7.892 8.028 -5.926 1.00 96.19 88 PHE A O 1
ATOM 655 N N . LEU A 1 89 ? -8.078 6.531 -7.606 1.00 96.75 89 LEU A N 1
ATOM 656 C CA . LEU A 1 89 ? -9.477 6.832 -7.931 1.00 96.75 89 LEU A CA 1
ATOM 657 C C . LEU A 1 89 ? -10.462 6.166 -6.975 1.00 96.75 89 LEU A C 1
ATOM 659 O O . LEU A 1 89 ? -11.548 6.692 -6.741 1.00 96.75 89 LEU A O 1
ATOM 663 N N . ASP A 1 90 ? -10.061 5.036 -6.401 1.00 94.69 90 ASP A N 1
ATOM 664 C CA . ASP A 1 90 ? -10.903 4.218 -5.543 1.00 94.69 90 ASP A CA 1
ATOM 665 C C . ASP A 1 90 ? -10.379 4.173 -4.102 1.00 94.69 90 ASP A C 1
ATOM 667 O O . ASP A 1 90 ? -9.182 4.304 -3.822 1.00 94.69 90 ASP A O 1
ATOM 671 N N . HIS A 1 91 ? -11.289 3.955 -3.153 1.00 87.56 91 HIS A N 1
ATOM 672 C CA . HIS A 1 91 ? -10.918 3.789 -1.753 1.00 87.56 91 HIS A CA 1
ATOM 673 C C . HIS A 1 91 ? -10.474 2.335 -1.498 1.00 87.56 91 HIS A C 1
ATOM 675 O O . HIS A 1 91 ? -11.298 1.429 -1.650 1.00 87.56 91 HIS A O 1
ATOM 681 N N . PRO A 1 92 ? -9.237 2.080 -1.024 1.00 85.25 92 PRO A N 1
ATOM 682 C CA . PRO A 1 92 ? -8.668 0.727 -0.935 1.00 85.25 92 PRO A CA 1
ATOM 683 C C . PRO A 1 92 ? -9.358 -0.200 0.077 1.00 85.25 92 PRO A C 1
ATOM 685 O O . PRO A 1 92 ? -9.104 -1.395 0.082 1.00 85.25 92 PRO A O 1
ATOM 688 N N . HIS A 1 93 ? -10.228 0.342 0.936 1.00 78.81 93 HIS A N 1
ATOM 689 C CA . HIS A 1 93 ? -11.061 -0.442 1.862 1.00 78.81 93 HIS A CA 1
ATOM 690 C C . HIS A 1 93 ? -12.497 -0.673 1.368 1.00 78.81 93 HIS A C 1
ATOM 692 O O . HIS A 1 93 ? -13.291 -1.262 2.085 1.00 78.81 93 HIS A O 1
ATOM 698 N N . LYS A 1 94 ? -12.878 -0.123 0.210 1.00 82.44 94 LYS A N 1
ATOM 699 C CA . LYS A 1 94 ? -14.230 -0.282 -0.359 1.00 82.44 94 LYS A CA 1
ATOM 700 C C . LYS A 1 94 ? -14.226 -1.045 -1.676 1.00 82.44 94 LYS A C 1
ATOM 702 O O . LYS A 1 94 ? -15.258 -1.566 -2.076 1.00 82.44 94 LYS A O 1
ATOM 707 N N . VAL A 1 95 ? -13.087 -1.053 -2.359 1.00 85.62 95 VAL A N 1
ATOM 708 C CA . VAL A 1 95 ? -12.910 -1.700 -3.653 1.00 85.62 95 VAL A CA 1
ATOM 709 C C . VAL A 1 95 ? -11.867 -2.806 -3.485 1.00 85.62 95 VAL A C 1
ATOM 711 O O . VAL A 1 95 ? -10.803 -2.532 -2.919 1.00 85.62 95 VAL A O 1
ATOM 714 N N . PRO A 1 96 ? -12.160 -4.042 -3.931 1.00 83.19 96 PRO A N 1
ATOM 715 C CA . PRO A 1 96 ? -11.211 -5.146 -3.883 1.00 83.19 96 PRO A CA 1
ATOM 716 C C . PRO A 1 96 ? -9.886 -4.797 -4.577 1.00 83.19 96 PRO A C 1
ATOM 718 O O . PRO A 1 96 ? -9.901 -4.063 -5.568 1.00 83.19 96 PRO A O 1
ATOM 721 N N . PRO A 1 97 ? -8.734 -5.312 -4.103 1.00 80.50 97 PRO A N 1
ATOM 722 C CA . PRO A 1 97 ? -7.430 -4.912 -4.625 1.00 80.50 97 PRO A CA 1
ATOM 723 C C . PRO A 1 97 ? -7.248 -5.086 -6.136 1.00 80.50 97 PRO A C 1
ATOM 725 O O . PRO A 1 97 ? -6.598 -4.257 -6.755 1.00 80.50 97 PRO A O 1
ATOM 728 N N . ASP A 1 98 ? -7.810 -6.132 -6.734 1.00 86.69 98 ASP A N 1
ATOM 729 C CA . ASP A 1 98 ? -7.748 -6.410 -8.178 1.00 86.69 98 ASP A CA 1
ATOM 730 C C . ASP A 1 98 ? -8.576 -5.438 -9.034 1.00 86.69 98 ASP A C 1
ATOM 732 O O . ASP A 1 98 ? -8.341 -5.318 -10.233 1.00 86.69 98 ASP A O 1
ATOM 736 N N . SER A 1 99 ? -9.503 -4.718 -8.407 1.00 93.62 99 SER A N 1
ATOM 737 C CA . SER A 1 99 ? -10.448 -3.804 -9.047 1.00 93.62 99 SER A CA 1
ATOM 738 C C . SER A 1 99 ? -10.135 -2.332 -8.763 1.00 93.62 99 SER A C 1
ATOM 740 O O . SER A 1 99 ? -10.863 -1.449 -9.214 1.00 93.62 99 SER A O 1
ATOM 742 N N . LEU A 1 100 ? -9.079 -2.047 -7.995 1.00 93.44 100 LEU A N 1
ATOM 743 C CA . LEU A 1 100 ? -8.657 -0.682 -7.687 1.00 93.44 100 LEU A CA 1
ATOM 744 C C . LEU A 1 100 ? -8.146 0.020 -8.941 1.00 93.44 100 LEU A C 1
ATOM 746 O O . LEU A 1 100 ? -7.286 -0.511 -9.638 1.00 93.44 100 LEU A O 1
ATOM 750 N N . ARG A 1 101 ? -8.622 1.239 -9.200 1.00 98.19 101 ARG A N 1
ATOM 751 C CA . ARG A 1 101 ? -8.185 2.044 -10.342 1.00 98.19 101 ARG A CA 1
ATOM 752 C C . ARG A 1 101 ? -7.301 3.200 -9.907 1.00 98.19 101 ARG A C 1
ATOM 754 O O . ARG A 1 101 ? -7.547 3.885 -8.910 1.00 98.19 101 ARG A O 1
ATOM 761 N N . SER A 1 102 ? -6.282 3.461 -10.705 1.00 97.69 102 SER A N 1
ATOM 762 C CA . SER A 1 102 ? -5.376 4.589 -10.527 1.00 97.69 102 SER A CA 1
ATOM 763 C C . SER A 1 102 ? -4.906 5.132 -11.866 1.00 97.69 102 SER A C 1
ATOM 765 O O . SER A 1 102 ? -4.821 4.392 -12.843 1.00 97.69 102 SER A O 1
ATOM 767 N N . TRP A 1 103 ? -4.536 6.406 -11.889 1.00 97.81 103 TRP A N 1
ATOM 768 C CA . TRP A 1 103 ? -3.797 7.005 -12.995 1.00 97.81 103 TRP A CA 1
ATOM 769 C C . TRP A 1 103 ? -2.345 7.211 -12.595 1.00 97.81 103 TRP A C 1
ATOM 771 O O . TRP A 1 103 ? -2.075 7.702 -11.497 1.00 97.81 103 TRP A O 1
ATOM 781 N N . VAL A 1 104 ? -1.424 6.864 -13.488 1.00 96.69 104 VAL A N 1
ATOM 782 C CA . VAL A 1 104 ? 0.016 7.075 -13.314 1.00 96.69 104 VAL A CA 1
ATOM 783 C C . VAL A 1 104 ? 0.511 7.901 -14.491 1.00 96.69 104 VAL A C 1
ATOM 785 O O . VAL A 1 104 ? 0.374 7.482 -15.637 1.00 96.69 104 VAL A O 1
ATOM 788 N N . GLY A 1 105 ? 1.017 9.101 -14.226 1.00 95.81 105 GLY A N 1
ATOM 789 C CA . GLY A 1 105 ? 1.189 10.103 -15.272 1.00 95.81 105 GLY A CA 1
ATOM 790 C C . GLY A 1 105 ? 2.196 11.191 -14.947 1.00 95.81 105 GLY A C 1
ATOM 791 O O . GLY A 1 105 ? 2.880 11.140 -13.928 1.00 95.81 105 GLY A O 1
ATOM 792 N N . PHE A 1 106 ? 2.253 12.205 -15.802 1.00 95.06 106 PHE A N 1
ATOM 793 C CA . PHE A 1 106 ? 2.972 13.452 -15.556 1.00 95.06 106 PHE A CA 1
ATOM 794 C C . PHE A 1 106 ? 2.213 14.652 -16.111 1.00 95.06 106 PHE A C 1
ATOM 796 O O . PHE A 1 106 ? 1.407 14.533 -17.038 1.00 95.06 106 PHE A O 1
ATOM 803 N N . ALA A 1 107 ? 2.456 15.813 -15.508 1.00 93.88 107 ALA A N 1
ATOM 804 C CA . ALA A 1 107 ? 1.986 17.082 -16.040 1.00 93.88 107 ALA A CA 1
ATOM 805 C C . ALA A 1 107 ? 2.823 17.474 -17.258 1.00 93.88 107 ALA A C 1
ATOM 807 O O . ALA A 1 107 ? 4.050 17.533 -17.164 1.00 93.88 107 ALA A O 1
ATOM 808 N N . SER A 1 108 ? 2.159 17.773 -18.371 1.00 92.06 108 SER A N 1
AT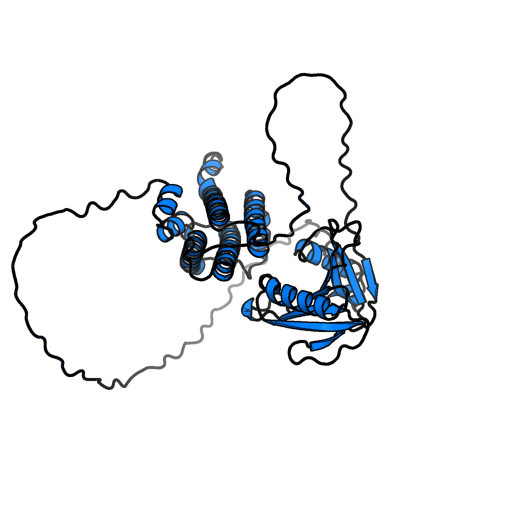OM 809 C CA . SER A 1 108 ? 2.813 18.259 -19.583 1.00 92.06 108 SER A CA 1
ATOM 810 C C . SER A 1 108 ? 2.547 19.752 -19.771 1.00 92.06 108 SER A C 1
ATOM 812 O O . SER A 1 108 ? 1.464 20.259 -19.467 1.00 92.06 108 SER A O 1
ATOM 814 N N . SER A 1 109 ? 3.555 20.475 -20.255 1.00 86.75 109 SER A N 1
ATOM 815 C CA . SER A 1 109 ? 3.450 21.896 -20.607 1.00 86.75 109 SER A CA 1
ATOM 816 C C . SER A 1 109 ? 2.735 22.114 -21.942 1.00 86.75 109 SER A C 1
ATOM 818 O O . SER A 1 109 ? 2.210 23.200 -22.187 1.00 86.75 109 SER A O 1
ATOM 820 N N . THR A 1 110 ? 2.685 21.089 -22.791 1.00 83.38 110 THR A N 1
ATOM 821 C CA . THR A 1 110 ? 2.041 21.116 -24.105 1.00 83.38 110 THR A CA 1
ATOM 822 C C . THR A 1 110 ? 1.063 19.956 -24.225 1.00 83.38 110 THR A C 1
ATOM 824 O O . THR A 1 110 ? 1.406 18.853 -23.813 1.00 83.38 110 THR A O 1
ATOM 827 N N . PRO A 1 111 ? -0.133 20.142 -24.809 1.00 74.12 111 PRO A N 1
ATOM 828 C CA . PRO A 1 111 ? -1.008 19.023 -25.133 1.00 74.12 111 PRO A CA 1
ATOM 829 C C . PRO A 1 111 ? -0.229 18.012 -25.989 1.00 74.12 111 PRO A C 1
ATOM 831 O O . PRO A 1 111 ? 0.206 18.365 -27.087 1.00 74.12 111 PRO A O 1
ATOM 834 N N . PRO A 1 112 ? 0.016 16.792 -25.498 1.00 73.06 112 PRO A N 1
ATOM 835 C CA . PRO A 1 112 ? 0.823 15.835 -26.230 1.00 73.06 112 PRO A CA 1
ATOM 836 C C . PRO A 1 112 ? 0.014 15.275 -27.389 1.00 73.06 112 PRO A C 1
ATOM 838 O O . PRO A 1 112 ? -1.207 15.117 -27.296 1.00 73.06 112 PRO A O 1
ATOM 841 N N . GLU A 1 113 ? 0.708 14.937 -28.473 1.00 81.50 113 GLU A N 1
ATOM 842 C CA . GLU A 1 113 ? 0.087 14.192 -29.559 1.00 81.50 113 GLU A CA 1
ATOM 843 C C . GLU A 1 113 ? -0.498 12.873 -29.029 1.00 81.50 113 GLU A C 1
ATOM 845 O O . GLU A 1 113 ? 0.150 12.206 -28.210 1.00 81.50 113 GLU A O 1
ATOM 850 N N . PRO A 1 114 ? -1.714 12.497 -29.464 1.00 78.75 114 PRO A N 1
ATOM 851 C CA . PRO A 1 114 ? -2.339 11.252 -29.051 1.00 78.75 114 PRO A CA 1
ATOM 852 C C . PRO A 1 114 ? -1.432 10.061 -29.360 1.00 78.75 114 PRO A C 1
ATOM 854 O O . PRO A 1 114 ? -0.929 9.923 -30.473 1.00 78.75 114 PRO A O 1
ATOM 857 N N . SER A 1 115 ? -1.265 9.174 -28.384 1.00 85.00 115 SER A N 1
ATOM 858 C CA . SER A 1 115 ? -0.608 7.883 -28.567 1.00 85.00 115 SER A CA 1
ATOM 859 C C . SER A 1 115 ? -1.619 6.776 -28.277 1.00 85.00 115 SER A C 1
ATOM 861 O O . SER A 1 115 ? -2.430 6.935 -27.367 1.00 85.00 115 SER A O 1
ATOM 863 N N . PRO A 1 116 ? -1.600 5.647 -29.008 1.00 85.19 116 PRO A N 1
ATOM 864 C CA . PRO A 1 116 ? -2.495 4.528 -28.716 1.00 85.19 116 PRO A CA 1
ATOM 865 C C . PRO A 1 116 ? -2.270 3.933 -27.317 1.00 85.19 116 PRO A C 1
ATOM 867 O O . PRO A 1 116 ? -3.193 3.347 -26.760 1.00 85.19 116 PRO A O 1
ATOM 870 N N . THR A 1 117 ? -1.069 4.088 -26.749 1.00 92.25 117 THR A N 1
ATOM 871 C CA . THR A 1 117 ? -0.721 3.560 -25.421 1.00 92.25 117 THR A CA 1
ATOM 872 C C . THR A 1 117 ? -0.996 4.565 -24.303 1.00 92.25 117 THR A C 1
ATOM 874 O O . THR A 1 117 ? -1.418 4.176 -23.219 1.00 92.25 117 THR A O 1
ATOM 877 N N . TYR A 1 118 ? -0.769 5.859 -24.553 1.00 93.31 118 TYR A N 1
ATOM 878 C CA . TYR A 1 118 ? -0.830 6.897 -23.522 1.00 93.31 118 TYR A CA 1
ATOM 879 C C . TYR A 1 118 ? -2.064 7.773 -23.679 1.00 93.31 118 TYR A C 1
ATOM 881 O O . TYR A 1 118 ? -2.314 8.338 -24.745 1.00 93.31 118 TYR A O 1
ATOM 889 N N . ILE A 1 119 ? -2.791 7.957 -22.583 1.00 95.06 119 ILE A N 1
ATOM 890 C CA . ILE A 1 119 ? -3.989 8.784 -22.565 1.00 95.06 119 ILE A CA 1
ATOM 891 C C . ILE A 1 119 ? -3.583 10.221 -22.248 1.00 95.06 119 ILE A C 1
ATOM 893 O O . ILE A 1 119 ? -2.807 10.484 -21.327 1.00 95.06 119 ILE A O 1
ATOM 897 N N . THR A 1 120 ? -4.120 11.165 -23.016 1.00 93.88 120 THR A N 1
ATOM 898 C CA . THR A 1 120 ? -3.963 12.595 -22.759 1.00 93.88 120 THR A CA 1
ATOM 899 C C . THR A 1 120 ? -5.224 13.139 -22.101 1.00 93.88 120 THR A C 1
ATOM 901 O O . THR A 1 120 ? -6.339 12.674 -22.345 1.00 93.88 120 THR A O 1
ATOM 904 N N . GLY A 1 121 ? -5.064 14.102 -21.201 1.00 94.00 121 GLY A N 1
ATOM 905 C CA . GLY A 1 121 ? -6.190 14.657 -20.465 1.00 94.00 121 GLY A CA 1
ATOM 906 C C . GLY A 1 121 ? -5.856 15.966 -19.779 1.00 94.00 121 GLY A C 1
ATOM 907 O O . GLY A 1 121 ? -4.854 16.621 -20.064 1.00 94.00 121 GLY A O 1
ATOM 908 N N . THR A 1 122 ? -6.719 16.372 -18.859 1.00 95.12 122 THR A N 1
ATOM 909 C CA . THR A 1 122 ? -6.518 17.572 -18.051 1.00 95.12 122 THR A CA 1
ATOM 910 C C . THR A 1 122 ? -6.937 17.277 -16.621 1.00 95.12 122 THR A C 1
ATOM 912 O O . THR A 1 122 ? -8.069 16.857 -16.384 1.00 95.12 122 THR A O 1
ATOM 915 N N . LEU A 1 123 ? -6.035 17.498 -15.662 1.00 95.00 123 LEU A N 1
ATOM 916 C CA . LEU A 1 123 ? -6.422 17.565 -14.256 1.00 95.00 123 LEU A CA 1
ATOM 917 C C . LEU A 1 123 ? -7.175 18.878 -14.041 1.00 95.00 123 LEU A C 1
ATOM 919 O O . LEU A 1 123 ? -6.618 19.931 -14.366 1.00 95.00 123 LEU A O 1
ATOM 923 N N . PRO A 1 124 ? -8.415 18.847 -13.527 1.00 96.31 124 PRO A N 1
ATOM 924 C CA . PRO A 1 124 ? -9.178 20.065 -13.308 1.00 96.31 124 PRO A CA 1
ATOM 925 C C . PRO A 1 124 ? -8.556 20.923 -12.198 1.00 96.31 124 PRO A C 1
ATOM 927 O O . PRO A 1 124 ? -7.780 20.451 -11.367 1.00 96.31 124 PRO A O 1
ATOM 930 N N . SER A 1 125 ? -8.929 22.204 -12.173 1.00 97.44 125 SER A N 1
ATOM 931 C CA . SER A 1 125 ? -8.666 23.066 -11.021 1.00 97.44 125 SER A CA 1
ATOM 932 C C . SER A 1 125 ? -9.513 22.597 -9.836 1.00 97.44 125 SER A C 1
ATOM 934 O O . SER A 1 125 ? -10.741 22.584 -9.907 1.00 97.44 125 SER A O 1
ATOM 936 N N . GLU A 1 126 ? -8.857 22.213 -8.747 1.00 98.00 126 GLU A N 1
ATOM 937 C CA . GLU A 1 126 ? -9.467 21.617 -7.560 1.00 98.00 126 GLU A CA 1
ATOM 938 C C . GLU A 1 126 ? -9.004 22.355 -6.300 1.00 98.00 126 GLU A C 1
ATOM 940 O O . GLU A 1 126 ? -7.844 22.755 -6.176 1.00 98.00 126 GLU A O 1
ATOM 945 N N . LEU A 1 127 ? -9.904 22.513 -5.330 1.00 98.25 127 LEU A N 1
ATOM 946 C CA . LEU A 1 127 ? -9.517 22.936 -3.990 1.00 98.25 127 LEU A CA 1
ATOM 947 C C . LEU A 1 127 ? -8.966 21.714 -3.251 1.00 98.25 127 LEU A C 1
ATOM 949 O O . LEU A 1 127 ? -9.667 20.713 -3.091 1.00 98.25 127 LEU A O 1
ATOM 953 N N . VAL A 1 128 ? -7.712 21.779 -2.806 1.00 98.38 128 VAL A N 1
ATOM 954 C CA . VAL A 1 128 ? -7.037 20.639 -2.178 1.00 98.38 128 VAL A CA 1
ATOM 955 C C . VAL A 1 128 ? -6.451 20.997 -0.823 1.00 98.38 128 VAL A C 1
ATOM 957 O O . VAL A 1 128 ? -5.830 22.047 -0.646 1.00 98.38 128 VAL A O 1
ATOM 960 N N . VAL A 1 129 ? -6.588 20.078 0.132 1.00 97.94 129 VAL A N 1
ATOM 961 C CA . VAL A 1 129 ? -5.712 20.030 1.307 1.00 97.94 129 VAL A CA 1
ATOM 962 C C . VAL A 1 129 ? -4.472 19.257 0.910 1.00 97.94 129 VAL A C 1
ATOM 964 O O . VAL A 1 129 ? -4.587 18.147 0.394 1.00 97.94 129 VAL A O 1
ATOM 967 N N . TYR A 1 130 ? -3.296 19.822 1.152 1.00 97.06 130 TYR A N 1
ATOM 968 C CA . TYR A 1 130 ? -2.039 19.205 0.764 1.00 97.06 130 TYR A CA 1
ATOM 969 C C . TYR A 1 130 ? -1.051 19.087 1.923 1.00 97.06 130 TYR A C 1
ATOM 971 O O . TYR A 1 130 ? -1.113 19.825 2.911 1.00 97.06 130 TYR A O 1
ATOM 979 N N . LEU A 1 131 ? -0.148 18.121 1.786 1.00 94.75 131 LEU A N 1
ATOM 980 C CA . LEU A 1 131 ? 0.928 17.825 2.722 1.00 94.75 131 LEU A CA 1
ATOM 981 C C . LEU A 1 131 ? 2.186 17.482 1.933 1.00 94.75 131 LEU A C 1
ATOM 983 O O . LEU A 1 131 ? 2.167 16.579 1.099 1.00 94.75 131 LEU A O 1
ATOM 987 N N . ARG A 1 132 ? 3.292 18.170 2.220 1.00 91.00 132 ARG A N 1
ATOM 988 C CA . ARG A 1 132 ? 4.602 17.777 1.693 1.00 91.00 132 ARG A CA 1
ATOM 989 C C . ARG A 1 132 ? 5.225 16.729 2.598 1.00 91.00 132 ARG A C 1
ATOM 991 O O . ARG A 1 132 ? 5.292 16.911 3.813 1.00 91.00 132 ARG A O 1
ATOM 998 N N . VAL A 1 133 ? 5.673 15.640 1.994 1.00 86.69 133 VAL A N 1
ATOM 999 C CA . VAL A 1 133 ? 6.303 14.514 2.672 1.00 86.69 133 VAL A CA 1
ATOM 1000 C C . VAL A 1 133 ? 7.733 14.363 2.164 1.00 86.69 133 VAL A C 1
ATOM 1002 O O . VAL A 1 133 ? 8.010 14.487 0.968 1.00 86.69 133 VAL A O 1
ATOM 1005 N N . GLY A 1 134 ? 8.654 14.152 3.105 1.00 76.56 134 GLY A N 1
ATOM 1006 C CA . GLY A 1 134 ? 10.057 13.872 2.810 1.00 76.56 134 GLY A CA 1
ATOM 1007 C C . GLY A 1 134 ? 10.262 12.480 2.202 1.00 76.56 134 GLY A C 1
ATOM 1008 O O . GLY A 1 134 ? 9.307 11.731 1.998 1.00 76.56 134 GLY A O 1
ATOM 1009 N N . LYS A 1 135 ? 11.533 12.168 1.913 1.00 65.75 135 LYS A N 1
ATOM 1010 C CA . LYS A 1 135 ? 12.030 11.027 1.117 1.00 65.75 135 LYS A CA 1
ATOM 1011 C C . LYS A 1 135 ? 11.080 9.825 1.016 1.00 65.75 135 LYS A C 1
ATOM 1013 O O . LYS A 1 135 ? 10.808 9.150 2.002 1.00 65.75 135 LYS A O 1
ATOM 1018 N N . SER A 1 136 ? 10.697 9.498 -0.222 1.00 53.62 136 SER A N 1
ATOM 1019 C CA . SER A 1 136 ? 10.163 8.192 -0.658 1.00 53.62 136 SER A CA 1
ATOM 1020 C C . SER A 1 136 ? 8.910 7.664 0.060 1.00 53.62 136 SER A C 1
ATOM 1022 O O . SER A 1 136 ? 8.553 6.500 -0.137 1.00 53.62 136 SER A O 1
ATOM 1024 N N . ALA A 1 137 ? 8.219 8.474 0.862 1.00 55.75 137 ALA A N 1
ATOM 1025 C CA . ALA A 1 137 ? 6.972 8.042 1.472 1.00 55.75 137 ALA A CA 1
ATOM 1026 C C . ALA A 1 137 ? 5.890 7.936 0.386 1.00 55.75 137 ALA A C 1
ATOM 1028 O O . ALA A 1 137 ? 5.364 8.941 -0.094 1.00 55.75 137 ALA A O 1
ATOM 1029 N N . VAL A 1 138 ? 5.551 6.707 -0.009 1.00 62.28 138 VAL A N 1
ATOM 1030 C CA . VAL A 1 138 ? 4.218 6.424 -0.559 1.00 62.28 138 VAL A CA 1
ATOM 1031 C C . VAL A 1 138 ? 3.214 6.952 0.458 1.00 62.28 138 VAL A C 1
ATOM 1033 O O . VAL A 1 138 ? 3.452 6.800 1.658 1.00 62.28 138 VAL A O 1
ATOM 1036 N N . ALA A 1 139 ? 2.147 7.601 -0.016 1.00 67.69 139 ALA A N 1
ATOM 1037 C CA . ALA A 1 139 ? 1.106 8.156 0.841 1.00 67.69 139 ALA A CA 1
ATOM 1038 C C . ALA A 1 139 ? 0.744 7.174 1.963 1.00 67.69 139 ALA A C 1
ATOM 1040 O O . ALA A 1 139 ? 0.152 6.121 1.714 1.00 67.69 139 ALA A O 1
ATOM 1041 N N . ASP A 1 140 ? 1.133 7.495 3.196 1.00 77.88 140 ASP A N 1
ATOM 1042 C CA . ASP A 1 140 ? 0.872 6.612 4.322 1.00 77.88 140 ASP A CA 1
ATOM 1043 C C . ASP A 1 140 ? -0.522 6.919 4.893 1.00 77.88 140 ASP A C 1
ATOM 1045 O O . ASP A 1 140 ? -1.065 8.030 4.814 1.00 77.88 140 ASP A O 1
ATOM 1049 N N . ARG A 1 141 ? -1.136 5.908 5.505 1.00 79.44 141 ARG A N 1
ATOM 1050 C CA . ARG A 1 141 ? -2.479 6.041 6.071 1.00 79.44 141 ARG A CA 1
ATOM 1051 C C . ARG A 1 141 ? -2.557 7.074 7.206 1.00 79.44 141 ARG A C 1
ATOM 1053 O O . ARG A 1 141 ? -3.603 7.702 7.388 1.00 79.44 141 ARG A O 1
ATOM 1060 N N . ARG A 1 142 ? -1.493 7.247 7.993 1.00 82.38 142 ARG A N 1
ATOM 1061 C CA . ARG A 1 142 ? -1.411 8.228 9.089 1.00 82.38 142 ARG A CA 1
ATOM 1062 C C . ARG A 1 142 ? -1.424 9.653 8.534 1.00 82.38 142 ARG A C 1
ATOM 1064 O O . ARG A 1 142 ? -2.149 10.487 9.072 1.00 82.38 142 ARG A O 1
ATOM 1071 N N . GLN A 1 143 ? -0.709 9.914 7.443 1.00 88.25 143 GLN A N 1
ATOM 1072 C CA . GLN A 1 143 ? -0.664 11.194 6.736 1.00 88.25 143 GLN A CA 1
ATOM 1073 C C . GLN A 1 143 ? -2.043 11.553 6.182 1.00 88.25 143 GLN A C 1
ATOM 1075 O O . GLN A 1 143 ? -2.573 12.617 6.507 1.00 88.25 143 GLN A O 1
ATOM 1080 N N . LEU A 1 144 ? -2.684 10.637 5.448 1.00 90.50 144 LEU A N 1
ATOM 1081 C CA . LEU A 1 144 ? -4.034 10.860 4.914 1.00 90.50 144 LEU A CA 1
ATOM 1082 C C . LEU A 1 144 ? -5.070 11.066 6.033 1.00 90.50 144 LEU A C 1
ATOM 1084 O O . LEU A 1 144 ? -5.931 11.943 5.935 1.00 90.50 144 LEU A O 1
ATOM 1088 N N . SER A 1 145 ? -4.958 10.318 7.137 1.00 87.44 145 SER A N 1
ATOM 1089 C CA . SER A 1 145 ? -5.801 10.500 8.328 1.00 87.44 145 SER A CA 1
ATOM 1090 C C . SER A 1 145 ? -5.584 11.868 8.982 1.00 87.44 145 SER A C 1
ATOM 1092 O O . SER A 1 145 ? -6.551 12.554 9.322 1.00 87.44 145 SER A O 1
ATOM 1094 N N . ALA A 1 146 ? -4.331 12.311 9.121 1.00 90.12 146 ALA A N 1
ATOM 1095 C CA . ALA A 1 146 ? -3.996 13.620 9.673 1.00 90.12 146 ALA A CA 1
ATOM 1096 C C . ALA A 1 146 ? -4.543 14.761 8.802 1.00 90.12 146 ALA A C 1
ATOM 1098 O O . ALA A 1 146 ? -5.173 15.677 9.338 1.00 90.12 146 ALA A O 1
ATOM 1099 N N . MET A 1 147 ? -4.378 14.673 7.478 1.00 94.75 147 MET A N 1
ATOM 1100 C CA . MET A 1 147 ? -4.928 15.632 6.514 1.00 94.75 147 MET A CA 1
ATOM 1101 C C . MET A 1 147 ? -6.458 15.678 6.565 1.00 94.75 147 MET A C 1
ATOM 1103 O O . MET A 1 147 ? -7.034 16.759 6.656 1.00 94.75 147 MET A O 1
ATOM 1107 N N . THR A 1 148 ? -7.122 14.519 6.599 1.00 92.56 148 THR A N 1
ATOM 1108 C CA . THR A 1 148 ? -8.590 14.429 6.684 1.00 92.56 148 THR A CA 1
ATOM 1109 C C . THR A 1 148 ? -9.112 15.062 7.974 1.00 92.56 148 THR A C 1
ATOM 1111 O O . THR A 1 148 ? -10.008 15.903 7.944 1.00 92.56 148 THR A O 1
ATOM 1114 N N . LYS A 1 149 ? -8.515 14.729 9.127 1.00 89.56 149 LYS A N 1
ATOM 1115 C CA . LYS A 1 149 ? -8.881 15.335 10.419 1.00 89.56 149 LYS A CA 1
ATOM 1116 C C . LYS A 1 149 ? -8.634 16.843 10.434 1.00 89.56 149 LYS A C 1
ATOM 1118 O O . LYS A 1 149 ? -9.412 17.589 11.024 1.00 89.56 149 LYS A O 1
ATOM 1123 N N . TRP A 1 150 ? -7.541 17.297 9.822 1.00 94.62 150 TRP A N 1
ATOM 1124 C CA . TRP A 1 150 ? -7.230 18.719 9.694 1.00 94.62 150 TRP A CA 1
ATOM 1125 C C . TRP A 1 150 ? -8.280 19.454 8.854 1.00 94.62 150 TRP A C 1
ATOM 1127 O O . TRP A 1 150 ? -8.701 20.538 9.261 1.00 94.62 150 TRP A O 1
ATOM 1137 N N . ALA A 1 151 ? -8.721 18.850 7.744 1.00 94.81 151 ALA A N 1
ATOM 1138 C CA . ALA A 1 151 ? -9.745 19.387 6.851 1.00 94.81 151 ALA A CA 1
ATOM 1139 C C . ALA A 1 151 ? -11.095 19.517 7.571 1.00 94.81 151 ALA A C 1
ATOM 1141 O O . ALA A 1 151 ? -11.656 20.611 7.634 1.00 94.81 151 ALA A O 1
ATOM 1142 N N . LEU A 1 152 ? -11.547 18.440 8.223 1.00 92.19 152 LEU A N 1
ATOM 1143 C CA . LEU A 1 152 ? -12.814 18.406 8.962 1.00 92.19 152 LEU A CA 1
ATOM 1144 C C . LEU A 1 152 ? -12.879 19.477 10.058 1.00 92.19 152 LEU A C 1
ATOM 1146 O O . LEU A 1 152 ? -13.859 20.211 10.150 1.00 92.19 152 LEU A O 1
ATOM 1150 N N . ARG A 1 153 ? -11.806 19.649 10.844 1.00 91.50 153 ARG A N 1
ATOM 1151 C CA . ARG A 1 153 ? -11.744 20.687 11.895 1.00 91.50 153 ARG A CA 1
ATOM 1152 C C . ARG A 1 153 ? -11.845 22.118 11.365 1.00 91.50 153 ARG A C 1
ATOM 1154 O O . ARG A 1 153 ? -12.109 23.026 12.145 1.00 91.50 153 ARG A O 1
ATOM 1161 N N . ARG A 1 154 ? -11.591 22.328 10.075 1.00 95.00 154 ARG A N 1
ATOM 1162 C CA . ARG A 1 154 ? -11.678 23.632 9.406 1.00 95.00 154 ARG A CA 1
ATOM 1163 C C . ARG A 1 154 ? -12.942 23.782 8.564 1.00 95.00 154 ARG A C 1
ATOM 1165 O O . ARG A 1 154 ? -13.031 24.731 7.795 1.00 95.00 154 ARG A O 1
ATOM 1172 N N . GLY A 1 155 ? -13.903 22.871 8.715 1.00 95.00 155 GLY A N 1
ATOM 1173 C CA . GLY A 1 155 ? -15.150 22.909 7.963 1.00 95.00 155 GLY A CA 1
ATOM 1174 C C . GLY A 1 155 ? -14.959 22.545 6.495 1.00 95.00 155 GLY A C 1
ATOM 1175 O O . GLY A 1 155 ? -15.618 23.127 5.645 1.00 95.00 155 GLY A O 1
ATOM 1176 N N . TYR A 1 156 ? -14.060 21.608 6.184 1.00 96.31 156 TYR A N 1
ATOM 1177 C CA . TYR A 1 156 ? -13.922 21.032 4.846 1.00 96.31 156 TYR A CA 1
ATOM 1178 C C . TYR A 1 156 ? -14.262 19.545 4.863 1.00 96.31 156 TYR A C 1
ATOM 1180 O O . TYR A 1 156 ? -13.928 18.835 5.813 1.00 96.31 156 TYR A O 1
ATOM 1188 N N . VAL A 1 157 ? -14.856 19.060 3.777 1.00 95.50 157 VAL A N 1
ATOM 1189 C CA . VAL A 1 157 ? -15.116 17.636 3.540 1.00 95.50 157 VAL A CA 1
ATOM 1190 C C . VAL A 1 157 ? -14.291 17.146 2.354 1.00 95.50 157 VAL A C 1
ATOM 1192 O O . VAL A 1 157 ? -14.152 17.853 1.357 1.00 95.50 157 VAL A O 1
ATOM 1195 N N . VAL A 1 158 ? -13.727 15.941 2.464 1.00 95.06 158 VAL A N 1
ATOM 1196 C CA . VAL A 1 158 ? -12.966 15.289 1.384 1.00 95.06 158 VAL A CA 1
ATOM 1197 C C . VAL A 1 158 ? -13.953 14.653 0.406 1.00 95.06 158 VAL A C 1
ATOM 1199 O O . VAL A 1 158 ? -14.817 13.889 0.832 1.00 95.06 158 VAL A O 1
ATOM 1202 N N . ILE A 1 159 ? -13.844 14.972 -0.884 1.00 95.44 159 ILE A N 1
ATOM 1203 C CA . ILE A 1 159 ? -14.852 14.613 -1.904 1.00 95.44 159 ILE A CA 1
ATOM 1204 C C . ILE A 1 159 ? -14.291 13.919 -3.143 1.00 95.44 159 ILE A C 1
ATOM 1206 O O . ILE A 1 159 ? -15.047 13.617 -4.061 1.00 95.44 159 ILE A O 1
ATOM 1210 N N . GLY A 1 160 ? -12.986 13.684 -3.205 1.00 92.38 160 GLY A N 1
ATOM 1211 C CA . GLY A 1 160 ? -12.368 13.194 -4.427 1.00 92.38 160 GLY A CA 1
ATOM 1212 C C . GLY A 1 160 ? -11.157 12.303 -4.193 1.00 92.38 160 GLY A C 1
ATOM 1213 O O . GLY A 1 160 ? -10.843 11.954 -3.051 1.00 92.38 160 GLY A O 1
ATOM 1214 N N . PRO A 1 161 ? -10.499 11.914 -5.293 1.00 95.81 161 PRO A N 1
ATOM 1215 C CA . PRO A 1 161 ? -9.363 11.010 -5.263 1.00 95.81 161 PRO A CA 1
ATOM 1216 C C . PRO A 1 161 ? -8.162 11.633 -4.550 1.00 95.81 161 PRO A C 1
ATOM 1218 O O . PRO A 1 161 ? -8.008 12.855 -4.469 1.00 95.81 161 PRO A O 1
ATOM 1221 N N . VAL A 1 162 ? -7.276 10.768 -4.064 1.00 95.75 162 VAL A N 1
ATOM 1222 C CA . VAL A 1 162 ? -5.982 11.186 -3.518 1.00 95.75 162 VAL A CA 1
ATOM 1223 C C . VAL A 1 162 ? -5.007 11.334 -4.676 1.00 95.75 162 VAL A C 1
ATOM 1225 O O . VAL A 1 162 ? -4.880 10.419 -5.488 1.00 95.75 162 VAL A O 1
ATOM 1228 N N . THR A 1 163 ? -4.297 12.457 -4.747 1.00 96.56 163 THR A N 1
ATOM 1229 C CA . THR A 1 163 ? -3.213 12.639 -5.723 1.00 96.56 163 THR A CA 1
ATOM 1230 C C . THR A 1 163 ? -1.884 12.744 -4.990 1.00 96.56 163 THR A C 1
ATOM 1232 O O . THR A 1 163 ? -1.749 13.532 -4.058 1.00 96.56 163 THR A O 1
ATOM 1235 N N . GLN A 1 164 ? -0.904 11.948 -5.400 1.00 94.81 164 GLN A N 1
ATOM 1236 C CA . GLN A 1 164 ? 0.481 12.058 -4.965 1.00 94.81 164 GLN A CA 1
ATOM 1237 C C . GLN A 1 164 ? 1.307 12.606 -6.125 1.00 94.81 164 GLN A C 1
ATOM 1239 O O . GLN A 1 164 ? 1.400 11.968 -7.168 1.00 94.81 164 GLN A O 1
ATOM 1244 N N . ILE A 1 165 ? 1.895 13.782 -5.941 1.00 94.12 165 ILE A N 1
ATOM 1245 C CA . ILE A 1 165 ? 2.751 14.443 -6.927 1.00 94.12 165 ILE A CA 1
ATOM 1246 C C . ILE A 1 165 ? 4.186 14.333 -6.446 1.00 94.12 165 ILE A C 1
ATOM 1248 O O . ILE A 1 165 ? 4.485 14.639 -5.295 1.00 94.12 165 ILE A O 1
ATOM 1252 N N . PHE A 1 166 ? 5.086 13.918 -7.319 1.00 89.62 166 PHE A N 1
ATOM 1253 C CA . PHE A 1 166 ? 6.498 13.810 -7.005 1.00 89.62 166 PHE A CA 1
ATOM 1254 C C . PHE A 1 166 ? 7.235 14.940 -7.712 1.00 89.62 166 PHE A C 1
ATOM 1256 O O . PHE A 1 166 ? 7.205 15.055 -8.940 1.00 89.62 166 PHE A O 1
ATOM 1263 N N . SER A 1 167 ? 7.913 15.778 -6.936 1.00 83.88 167 SER A N 1
ATOM 1264 C CA . SER A 1 167 ? 8.779 16.798 -7.515 1.00 83.88 167 SER A CA 1
ATOM 1265 C C . SER A 1 167 ? 9.980 16.118 -8.163 1.00 83.88 167 SER A C 1
ATOM 1267 O O . SER A 1 167 ? 10.551 15.178 -7.596 1.00 83.88 167 SER A O 1
ATOM 1269 N N . LEU A 1 168 ? 10.377 16.589 -9.347 1.00 71.25 168 LEU A N 1
ATOM 1270 C CA . LEU A 1 168 ? 11.682 16.227 -9.881 1.00 71.25 168 LEU A CA 1
ATOM 1271 C C . LEU A 1 168 ? 12.741 16.692 -8.874 1.00 71.25 168 LEU A C 1
ATOM 1273 O O . LEU A 1 168 ? 12.609 17.795 -8.334 1.00 71.25 168 LEU A O 1
ATOM 1277 N N . PRO A 1 169 ? 13.734 15.848 -8.554 1.00 62.66 169 PRO A N 1
ATOM 1278 C CA . PRO A 1 169 ? 14.826 16.292 -7.713 1.00 62.66 169 PRO A CA 1
ATOM 1279 C C . PRO A 1 169 ? 15.480 17.510 -8.359 1.00 62.66 169 PRO A C 1
ATOM 1281 O O . PRO A 1 169 ? 15.726 17.509 -9.566 1.00 62.66 169 PRO A O 1
ATOM 1284 N N . ASP A 1 170 ? 15.789 18.513 -7.546 1.00 59.47 170 ASP A N 1
ATOM 1285 C CA . ASP A 1 170 ? 16.793 19.487 -7.944 1.00 59.47 170 ASP A CA 1
ATOM 1286 C C . ASP A 1 170 ? 18.094 18.717 -8.220 1.00 59.47 170 ASP A C 1
ATOM 1288 O O . ASP A 1 170 ? 18.439 17.801 -7.462 1.00 59.47 170 ASP A O 1
ATOM 1292 N N . ILE A 1 171 ? 18.777 19.024 -9.324 1.00 57.41 171 ILE A N 1
ATOM 1293 C CA . ILE A 1 171 ? 19.969 18.283 -9.775 1.00 57.41 171 ILE A CA 1
ATOM 1294 C C . ILE A 1 171 ? 21.032 18.283 -8.666 1.00 57.41 171 ILE A C 1
ATOM 1296 O O . ILE A 1 171 ? 21.738 17.292 -8.482 1.00 57.41 171 ILE A O 1
ATOM 1300 N N . GLU A 1 172 ? 21.076 19.350 -7.871 1.00 55.97 172 GLU A N 1
ATOM 1301 C CA . GLU A 1 172 ? 22.003 19.511 -6.750 1.00 55.97 172 GLU A CA 1
ATOM 1302 C C . GLU A 1 172 ? 21.602 18.698 -5.503 1.00 55.97 172 GLU A C 1
ATOM 1304 O O . GLU A 1 172 ? 22.458 18.364 -4.688 1.00 55.97 172 GLU A O 1
ATOM 1309 N N . ASN A 1 173 ? 20.330 18.296 -5.375 1.00 60.03 173 ASN A N 1
ATOM 1310 C CA . ASN A 1 173 ? 19.774 17.617 -4.198 1.00 60.03 173 ASN A CA 1
ATOM 1311 C C . ASN A 1 173 ? 18.972 16.357 -4.563 1.00 60.03 173 ASN A C 1
ATOM 1313 O O . ASN A 1 173 ? 17.890 16.096 -4.031 1.00 60.03 173 ASN A O 1
ATOM 1317 N N . ALA A 1 174 ? 19.532 15.504 -5.427 1.00 56.19 174 ALA A N 1
ATOM 1318 C CA . ALA A 1 174 ? 18.915 14.239 -5.849 1.00 56.19 174 ALA A CA 1
ATOM 1319 C C . ALA A 1 174 ? 18.491 13.310 -4.692 1.00 56.19 174 ALA A C 1
ATOM 1321 O O . ALA A 1 174 ? 17.604 12.465 -4.856 1.00 56.19 174 ALA A O 1
ATOM 1322 N N . SER A 1 175 ? 19.100 13.483 -3.515 1.00 56.94 175 SER A N 1
ATOM 1323 C CA . SER A 1 175 ? 18.785 12.725 -2.306 1.00 56.94 175 SER A CA 1
ATOM 1324 C C . SER A 1 175 ? 17.527 13.212 -1.565 1.00 56.94 175 SER A C 1
ATOM 1326 O O . SER A 1 175 ? 17.024 12.476 -0.715 1.00 56.94 175 SER A O 1
ATOM 1328 N N . GLU A 1 176 ? 16.983 14.390 -1.891 1.00 65.06 176 GLU A N 1
ATOM 1329 C CA . GLU A 1 176 ? 15.836 15.033 -1.229 1.00 65.06 176 GLU A CA 1
ATOM 1330 C C . GLU A 1 176 ? 14.568 14.997 -2.088 1.00 65.06 176 GLU A C 1
ATOM 1332 O O . GLU A 1 176 ? 13.907 16.004 -2.333 1.00 65.06 176 GLU A O 1
ATOM 1337 N N . ARG A 1 177 ? 14.186 13.807 -2.557 1.00 69.88 177 ARG A N 1
ATOM 1338 C CA . ARG A 1 177 ? 12.899 13.659 -3.247 1.00 69.88 177 ARG A CA 1
ATOM 1339 C C . ARG A 1 177 ? 11.757 14.003 -2.294 1.00 69.88 177 ARG A C 1
ATOM 1341 O O . ARG A 1 177 ? 11.524 13.285 -1.320 1.00 69.88 177 ARG A O 1
ATOM 1348 N N . GLN A 1 178 ? 11.044 15.078 -2.603 1.00 84.38 178 GLN A N 1
ATOM 1349 C CA . GLN A 1 178 ? 9.809 15.458 -1.931 1.00 84.38 178 GLN A CA 1
ATOM 1350 C C . GLN A 1 178 ? 8.618 14.950 -2.738 1.00 84.38 178 GLN A C 1
ATOM 1352 O O . GLN A 1 178 ? 8.610 15.017 -3.971 1.00 84.38 178 GLN A O 1
ATOM 1357 N N . ALA A 1 179 ? 7.601 14.468 -2.034 1.00 89.81 179 ALA A N 1
ATOM 1358 C CA . ALA A 1 179 ? 6.289 14.253 -2.618 1.00 89.81 179 ALA A CA 1
ATOM 1359 C C . ALA A 1 179 ? 5.27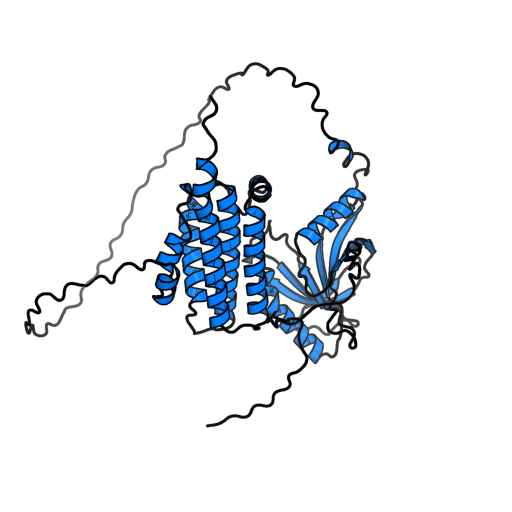4 15.188 -1.958 1.00 89.81 179 ALA A C 1
ATOM 1361 O O . ALA A 1 179 ? 5.406 15.568 -0.795 1.00 89.81 179 ALA A O 1
ATOM 1362 N N . GLU A 1 180 ? 4.253 15.566 -2.706 1.00 93.25 180 GLU A N 1
ATOM 1363 C CA . GLU A 1 180 ? 3.108 16.315 -2.224 1.00 93.25 180 GLU A CA 1
ATOM 1364 C C . GLU A 1 180 ? 1.871 15.424 -2.319 1.00 93.25 180 GLU A C 1
ATOM 1366 O O . GLU A 1 180 ? 1.494 14.974 -3.399 1.00 93.25 180 GLU A O 1
ATOM 1371 N N . LEU A 1 181 ? 1.247 15.158 -1.177 1.00 95.06 181 LEU A N 1
ATOM 1372 C CA . LEU A 1 181 ? -0.050 14.499 -1.102 1.00 95.06 181 LEU A CA 1
ATOM 1373 C C . LEU A 1 181 ? -1.142 15.552 -1.186 1.00 95.06 181 LEU A C 1
ATOM 1375 O O . LEU A 1 181 ? -1.044 16.578 -0.517 1.00 95.06 181 LEU A O 1
ATOM 1379 N N . GLN A 1 182 ? -2.190 15.283 -1.952 1.00 97.06 182 GLN A N 1
ATOM 1380 C CA . GLN A 1 182 ? -3.344 16.155 -2.127 1.00 97.06 182 GLN A CA 1
ATOM 1381 C C . GLN A 1 182 ? -4.643 15.376 -1.902 1.00 97.06 182 GLN A C 1
ATOM 1383 O O . GLN A 1 182 ? -4.838 14.293 -2.459 1.00 97.06 182 GLN A O 1
ATOM 1388 N N . LEU A 1 183 ? -5.538 15.954 -1.101 1.00 97.19 183 LEU A N 1
ATOM 1389 C CA . LEU A 1 183 ? -6.920 15.524 -0.910 1.00 97.19 183 LEU A CA 1
ATOM 1390 C C . LEU A 1 183 ? -7.849 16.577 -1.504 1.00 97.19 183 LEU A C 1
ATOM 1392 O O . LEU A 1 183 ? -7.823 17.724 -1.055 1.00 97.19 183 LEU A O 1
ATOM 1396 N N . VAL A 1 184 ? -8.691 16.189 -2.461 1.00 97.62 184 VAL A N 1
ATOM 1397 C CA . VAL A 1 184 ? -9.718 17.083 -3.011 1.00 97.62 184 VAL A CA 1
ATOM 1398 C C . VAL A 1 184 ? -10.782 17.340 -1.951 1.00 97.62 184 VAL A C 1
ATOM 1400 O O . VAL A 1 184 ? -11.367 16.400 -1.401 1.00 97.62 184 VAL A O 1
ATOM 1403 N N . VAL A 1 185 ? -11.034 18.613 -1.663 1.00 97.88 185 VAL A N 1
ATOM 1404 C CA . VAL A 1 185 ? -11.981 19.047 -0.637 1.00 97.88 185 VAL A CA 1
ATOM 1405 C C . VAL A 1 185 ? -12.983 20.059 -1.176 1.00 97.88 185 VAL A C 1
ATOM 1407 O O . VAL A 1 185 ? -12.738 20.749 -2.161 1.00 97.88 185 VAL A O 1
ATOM 1410 N N . ARG A 1 186 ? -14.102 20.200 -0.471 1.00 97.06 186 ARG A N 1
ATOM 1411 C CA . ARG A 1 186 ? -15.005 21.352 -0.587 1.00 97.06 186 ARG A CA 1
ATOM 1412 C C . ARG A 1 186 ? -15.351 21.890 0.803 1.00 97.06 186 ARG A C 1
ATOM 1414 O O . ARG A 1 186 ? -15.214 21.140 1.776 1.00 97.06 186 ARG A O 1
ATOM 1421 N N . PRO A 1 187 ? -15.791 23.154 0.924 1.00 96.88 187 PRO A N 1
ATOM 1422 C CA . PRO A 1 187 ? -16.392 23.643 2.158 1.00 96.88 187 PRO A CA 1
ATOM 1423 C C . PRO A 1 187 ? -17.546 22.736 2.602 1.00 96.88 187 PRO A C 1
ATOM 1425 O O . PRO A 1 187 ? -18.300 22.219 1.778 1.00 96.88 187 PRO A O 1
ATOM 1428 N N . SER A 1 188 ? -17.642 22.514 3.905 1.00 93.06 188 SER A N 1
ATOM 1429 C CA . SER A 1 188 ? -18.760 21.832 4.542 1.00 93.06 188 SER A CA 1
ATOM 1430 C C . SER A 1 188 ? -19.985 22.737 4.500 1.00 93.06 188 SER A C 1
ATOM 1432 O O . SER A 1 188 ? -19.902 23.902 4.883 1.00 93.06 188 SER A O 1
ATOM 1434 N N . ASP A 1 189 ? -21.120 22.181 4.080 1.00 88.88 189 ASP A N 1
ATOM 1435 C CA . ASP A 1 189 ? -22.418 22.862 4.148 1.00 88.88 189 ASP A CA 1
ATOM 1436 C C . ASP A 1 189 ? -22.906 22.983 5.610 1.00 88.88 189 ASP A C 1
ATOM 1438 O O . ASP A 1 189 ? -23.726 23.838 5.939 1.00 88.88 189 ASP A O 1
ATOM 1442 N N . GLU A 1 190 ? -22.369 22.153 6.515 1.00 80.31 190 GLU A N 1
ATOM 1443 C CA . GLU A 1 190 ? -22.637 22.232 7.950 1.00 80.31 190 GLU A CA 1
ATOM 1444 C C . GLU A 1 190 ? -21.750 23.293 8.624 1.00 80.31 190 GLU A C 1
ATOM 1446 O O . GLU A 1 190 ? -20.523 23.266 8.446 1.00 80.31 190 GLU A O 1
ATOM 1451 N N . PRO A 1 191 ? -22.322 24.198 9.444 1.00 69.19 191 PRO A N 1
ATOM 1452 C CA . PRO A 1 191 ? -21.547 25.179 10.187 1.00 69.19 191 PRO A CA 1
ATOM 1453 C C . PRO A 1 191 ? -20.572 24.466 11.131 1.00 69.19 191 PRO A C 1
ATOM 1455 O O . PRO A 1 191 ? -20.962 23.604 11.918 1.00 69.19 191 PRO A O 1
ATOM 1458 N N . ALA A 1 192 ? -19.299 24.876 11.107 1.00 62.66 192 ALA A N 1
ATOM 1459 C CA . ALA A 1 192 ? -18.191 24.269 11.863 1.00 62.66 192 ALA A CA 1
ATOM 1460 C C . ALA A 1 192 ? -18.399 24.183 13.400 1.00 62.66 192 ALA A C 1
ATOM 1462 O O . ALA A 1 192 ? -17.590 23.585 14.109 1.00 62.66 192 ALA A O 1
ATOM 1463 N N . SER A 1 193 ? -19.478 24.777 13.917 1.00 56.41 193 SER A N 1
ATOM 1464 C CA . SER A 1 193 ? -19.840 24.904 15.330 1.00 56.41 193 SER A CA 1
ATOM 1465 C C . SER A 1 193 ? -20.305 23.599 15.994 1.00 56.41 193 SER A C 1
ATOM 1467 O O . SER A 1 193 ? -20.039 23.408 17.182 1.00 56.41 193 SER A O 1
ATOM 1469 N N . ASP A 1 194 ? -20.949 22.678 15.268 1.00 56.03 194 ASP A N 1
ATOM 1470 C CA . ASP A 1 194 ? -21.634 21.544 15.920 1.00 56.03 194 ASP A CA 1
ATOM 1471 C C . ASP A 1 194 ? -20.849 20.226 15.892 1.00 56.03 194 ASP A C 1
ATOM 1473 O O . ASP A 1 194 ? -20.952 19.424 16.824 1.00 56.03 194 ASP A O 1
ATOM 1477 N N . ALA A 1 195 ? -19.983 20.024 14.896 1.00 55.22 195 ALA A N 1
ATOM 1478 C CA . ALA A 1 195 ? -19.190 18.798 14.771 1.00 55.22 195 ALA A CA 1
ATOM 1479 C C . ALA A 1 195 ? -18.121 18.643 15.873 1.00 55.22 195 ALA A C 1
ATOM 1481 O O . ALA A 1 195 ? -17.782 17.524 16.250 1.00 55.22 195 ALA A O 1
ATOM 1482 N N . ASN A 1 196 ? -17.614 19.749 16.435 1.00 53.38 196 ASN A N 1
ATOM 1483 C CA . ASN A 1 196 ? -16.618 19.720 17.516 1.00 53.38 196 ASN A CA 1
ATOM 1484 C C . ASN A 1 196 ? -17.230 19.741 18.928 1.00 53.38 196 ASN A C 1
ATOM 1486 O O . ASN A 1 196 ? -16.533 19.412 19.887 1.00 53.38 196 ASN A O 1
ATOM 1490 N N . ARG A 1 197 ? -18.516 20.094 19.085 1.00 53.59 197 ARG A N 1
ATOM 1491 C CA . ARG A 1 197 ? -19.192 20.100 20.398 1.00 53.59 197 ARG A CA 1
ATOM 1492 C C . ARG A 1 197 ? -19.663 18.719 20.850 1.00 53.59 197 ARG A C 1
ATOM 1494 O O . ARG A 1 197 ? -19.857 18.515 22.042 1.00 53.59 197 ARG A O 1
ATOM 1501 N N . ARG A 1 198 ? -19.801 17.752 19.937 1.00 53.41 198 ARG A N 1
ATOM 1502 C CA . ARG A 1 198 ? -20.180 16.368 20.287 1.00 53.41 198 ARG A CA 1
ATOM 1503 C C . ARG A 1 198 ? -19.016 15.504 20.794 1.00 53.41 198 ARG A C 1
ATOM 1505 O O . ARG A 1 198 ? -19.250 14.368 21.186 1.00 53.41 198 ARG A O 1
ATOM 1512 N N . SER A 1 199 ? -17.795 16.041 20.822 1.00 48.84 199 SER A N 1
ATOM 1513 C CA . SER A 1 199 ? -16.587 15.352 21.311 1.00 48.84 199 SER A CA 1
ATOM 1514 C C . SER A 1 199 ? -16.110 15.855 22.677 1.00 48.84 199 SER A C 1
ATOM 1516 O O . SER A 1 199 ? -15.057 15.422 23.146 1.00 48.84 199 SER A O 1
ATOM 1518 N N . SER A 1 200 ? -16.841 16.772 23.321 1.00 42.97 200 SER A N 1
ATOM 1519 C CA . SER A 1 200 ? -16.605 17.064 24.736 1.00 42.97 200 SER A CA 1
ATOM 1520 C C . SER A 1 200 ? -16.874 15.794 25.552 1.00 42.97 200 SER A C 1
ATOM 1522 O O . SER A 1 200 ? -17.812 15.064 25.219 1.00 42.97 200 SER A O 1
ATOM 1524 N N . PRO A 1 201 ? -16.065 15.496 26.587 1.00 47.25 201 PRO A N 1
ATOM 1525 C CA . PRO A 1 201 ? -16.278 14.313 27.403 1.00 47.25 201 PRO A CA 1
ATOM 1526 C C . PRO A 1 201 ? -17.694 14.400 27.953 1.00 47.25 201 PRO A C 1
ATOM 1528 O O . PRO A 1 201 ? -18.042 15.388 28.600 1.00 47.25 201 PRO A O 1
ATOM 1531 N N . VAL A 1 202 ? -18.512 13.394 27.652 1.00 47.38 202 VAL A N 1
ATOM 1532 C CA . VAL A 1 202 ? -19.752 13.169 28.382 1.00 47.38 202 VAL A CA 1
ATOM 1533 C C . VAL A 1 202 ? -19.363 13.154 29.853 1.00 47.38 202 VAL A C 1
ATOM 1535 O O . VAL A 1 202 ? -18.589 12.301 30.290 1.00 47.38 202 VAL A O 1
ATOM 1538 N N . ASP A 1 203 ? -19.851 14.163 30.564 1.00 46.59 203 ASP A N 1
ATOM 1539 C CA . ASP A 1 203 ? -19.915 14.221 32.009 1.00 46.59 203 ASP A CA 1
ATOM 1540 C C . ASP A 1 203 ? -20.361 12.840 32.513 1.00 46.59 203 ASP A C 1
ATOM 1542 O O . ASP A 1 203 ? -21.488 12.406 32.277 1.00 46.59 203 ASP A O 1
ATOM 1546 N N . GLN A 1 204 ? -19.442 12.100 33.141 1.00 43.75 204 GLN A N 1
ATOM 1547 C CA . GLN A 1 204 ? -19.713 10.785 33.730 1.00 43.75 204 GLN A CA 1
ATOM 1548 C C . GLN A 1 204 ? -20.578 10.895 35.006 1.00 43.75 204 GLN A C 1
ATOM 1550 O O . GLN A 1 204 ? -20.712 9.935 35.768 1.00 43.75 204 GLN A O 1
ATOM 1555 N N . GLY A 1 205 ? -21.196 12.049 35.258 1.00 51.25 205 GLY A N 1
ATOM 1556 C CA . GLY A 1 205 ? -22.160 12.263 36.322 1.00 51.25 205 GLY A CA 1
ATOM 1557 C C . GLY A 1 205 ? -23.544 11.694 36.001 1.00 51.25 205 GLY A C 1
ATOM 1558 O O . GLY A 1 205 ? -24.350 12.336 35.341 1.00 51.25 205 GLY A O 1
ATOM 1559 N N . ARG A 1 206 ? -23.848 10.542 36.617 1.00 43.97 206 ARG A N 1
ATOM 1560 C CA . ARG A 1 206 ? -25.167 9.879 36.766 1.00 43.97 206 ARG A CA 1
ATOM 1561 C C . ARG A 1 206 ? -25.621 8.986 35.606 1.00 43.97 206 ARG A C 1
ATOM 1563 O O . ARG A 1 206 ? -26.328 9.399 34.694 1.00 43.97 206 ARG A O 1
ATOM 1570 N N . ARG A 1 207 ? -25.364 7.683 35.772 1.00 38.28 207 ARG A N 1
ATOM 1571 C CA . ARG A 1 207 ? -26.204 6.616 35.203 1.00 38.28 207 ARG A CA 1
ATOM 1572 C C . ARG A 1 207 ? -27.654 6.787 35.694 1.00 38.28 207 ARG A C 1
ATOM 1574 O O . ARG A 1 207 ? -27.864 6.721 36.906 1.00 38.28 207 ARG A O 1
ATOM 1581 N N . PRO A 1 208 ? -28.659 6.941 34.816 1.00 44.03 208 PRO A N 1
ATOM 1582 C CA . PRO A 1 208 ? -30.027 6.611 35.185 1.00 44.03 208 PRO A CA 1
ATOM 1583 C C . PRO A 1 208 ? -30.144 5.092 35.385 1.00 44.03 208 PRO A C 1
ATOM 1585 O O . PRO A 1 208 ? -29.468 4.308 34.713 1.00 44.03 208 PRO A O 1
ATOM 1588 N N . ALA A 1 209 ? -30.964 4.688 36.355 1.00 50.19 209 ALA A N 1
ATOM 1589 C CA . ALA A 1 209 ? -31.216 3.289 36.684 1.00 50.19 209 ALA A CA 1
ATOM 1590 C C . ALA A 1 209 ? -31.709 2.502 35.450 1.00 50.19 209 ALA A C 1
ATOM 1592 O O . ALA A 1 209 ? -32.450 3.058 34.633 1.00 50.19 209 ALA A O 1
ATOM 1593 N N . PRO A 1 210 ? -31.322 1.222 35.298 1.00 41.28 210 PRO A N 1
ATOM 1594 C CA . PRO A 1 210 ? -31.791 0.399 34.193 1.00 41.28 210 PRO A CA 1
ATOM 1595 C C . PRO A 1 210 ? -33.310 0.218 34.276 1.00 41.28 210 PRO A C 1
ATOM 1597 O O . PRO A 1 210 ? -33.849 -0.194 35.304 1.00 41.28 210 PRO A O 1
ATOM 1600 N N . ALA A 1 211 ? -33.996 0.529 33.176 1.00 47.19 211 ALA A N 1
ATOM 1601 C CA . ALA A 1 211 ? -35.399 0.190 33.002 1.00 47.19 211 ALA A CA 1
ATOM 1602 C C . ALA A 1 211 ? -35.573 -1.345 32.969 1.00 47.19 211 ALA A C 1
ATOM 1604 O O . ALA A 1 211 ? -34.694 -2.045 32.454 1.00 47.19 211 ALA A O 1
ATOM 1605 N N . PRO A 1 212 ? -36.685 -1.881 33.502 1.00 44.22 212 PRO A N 1
ATOM 1606 C CA . PRO A 1 212 ? -36.936 -3.314 33.523 1.00 44.22 212 PRO A CA 1
ATOM 1607 C C . PRO A 1 212 ? -37.066 -3.889 32.108 1.00 44.22 212 PRO A C 1
ATOM 1609 O O . PRO A 1 212 ? -37.719 -3.329 31.227 1.00 44.22 212 PRO A O 1
ATOM 1612 N N . PHE A 1 213 ? -36.422 -5.039 31.933 1.00 37.09 213 PHE A N 1
ATOM 1613 C CA . PHE A 1 213 ? -36.389 -5.867 30.736 1.00 37.09 213 PHE A CA 1
ATOM 1614 C C . PHE A 1 213 ? -37.811 -6.291 30.331 1.00 37.09 213 PHE A C 1
ATOM 1616 O O . PHE A 1 213 ? -38.511 -6.921 31.122 1.00 37.09 213 PHE A O 1
ATOM 1623 N N . GLN A 1 214 ? -38.239 -5.966 29.107 1.00 38.56 214 GLN A N 1
ATOM 1624 C CA . GLN A 1 214 ? -39.444 -6.549 28.510 1.00 38.56 214 GLN A CA 1
ATOM 1625 C C . GLN A 1 214 ? -39.045 -7.653 27.518 1.00 38.56 214 GLN A C 1
ATOM 1627 O O . GLN A 1 214 ? -38.240 -7.386 26.619 1.00 38.56 214 GLN A O 1
ATOM 1632 N N . PRO A 1 215 ? -39.575 -8.882 27.654 1.00 37.31 215 PRO A N 1
ATOM 1633 C CA . PRO A 1 215 ? -39.319 -9.956 26.704 1.00 37.31 215 PRO A CA 1
ATOM 1634 C C . PRO A 1 215 ? -39.991 -9.630 25.364 1.00 37.31 215 PRO A C 1
ATOM 1636 O O . PRO A 1 215 ? -41.172 -9.295 25.314 1.00 37.31 215 PRO A O 1
ATOM 1639 N N . ARG A 1 216 ? -39.229 -9.711 24.268 1.00 37.00 216 ARG A N 1
ATOM 1640 C CA . ARG A 1 216 ? -39.781 -9.663 22.911 1.00 37.00 216 ARG A CA 1
ATOM 1641 C C . ARG A 1 216 ? -40.281 -11.049 22.524 1.00 37.00 216 ARG A C 1
ATOM 1643 O O . ARG A 1 216 ? -39.503 -12.000 22.505 1.00 37.00 216 ARG A O 1
ATOM 1650 N N . ASP A 1 217 ? -41.561 -11.108 22.180 1.00 39.16 217 ASP A N 1
ATOM 1651 C CA . ASP A 1 217 ? -42.225 -12.273 21.612 1.00 39.16 217 ASP A CA 1
ATOM 1652 C C . ASP A 1 217 ? -41.551 -12.742 20.318 1.00 39.16 217 ASP A C 1
ATOM 1654 O O . ASP A 1 217 ? -41.275 -11.972 19.392 1.00 39.16 217 ASP A O 1
ATOM 1658 N N . ALA A 1 218 ? -41.305 -14.048 20.278 1.00 43.12 218 ALA A N 1
ATOM 1659 C CA . ALA A 1 218 ? -40.842 -14.789 19.125 1.00 43.12 218 ALA A CA 1
ATOM 1660 C C . ALA A 1 218 ? -42.005 -15.027 18.150 1.00 43.12 218 ALA A C 1
ATOM 1662 O O . ALA A 1 218 ? -43.027 -15.603 18.515 1.00 43.12 218 ALA A O 1
ATOM 1663 N N . ALA A 1 219 ? -41.821 -14.654 16.884 1.00 37.84 219 ALA A N 1
ATOM 1664 C CA . ALA A 1 219 ? -42.672 -15.103 15.787 1.00 37.84 219 ALA A CA 1
ATOM 1665 C C . ALA A 1 219 ? -41.790 -15.578 14.626 1.00 37.84 219 ALA A C 1
ATOM 1667 O O . ALA A 1 219 ? -41.368 -14.808 13.761 1.00 37.84 219 ALA A O 1
ATOM 1668 N N . SER A 1 220 ? -41.493 -16.876 14.651 1.00 37.41 220 SER A N 1
ATOM 1669 C CA . SER A 1 220 ? -40.865 -17.637 13.575 1.00 37.41 220 SER A CA 1
ATOM 1670 C C . SER A 1 220 ? -41.757 -17.652 12.328 1.00 37.41 220 SER A C 1
ATOM 1672 O O . SER A 1 220 ? -42.955 -17.913 12.418 1.00 37.41 220 SER A O 1
ATOM 1674 N N . LYS A 1 221 ? -41.169 -17.433 11.148 1.00 41.53 221 LYS A N 1
ATOM 1675 C CA . LYS A 1 221 ? -41.788 -17.774 9.856 1.00 41.53 221 LYS A CA 1
ATOM 1676 C C . LYS A 1 221 ? -41.138 -19.048 9.297 1.00 41.53 221 LYS A C 1
ATOM 1678 O O . LYS A 1 221 ? -39.926 -19.200 9.446 1.00 41.53 221 LYS A O 1
ATOM 1683 N N . PRO A 1 222 ? -41.908 -19.958 8.674 1.00 50.81 222 PRO A N 1
ATOM 1684 C CA . PRO A 1 222 ? -41.407 -21.263 8.265 1.00 50.81 222 PRO A CA 1
ATOM 1685 C C . PRO A 1 222 ? -40.627 -21.205 6.947 1.00 50.81 222 PRO A C 1
ATOM 1687 O O . PRO A 1 222 ? -41.006 -20.518 5.997 1.00 50.81 222 PRO A O 1
ATOM 1690 N N . ILE A 1 223 ? -39.551 -21.990 6.907 1.00 36.78 223 ILE A N 1
ATOM 1691 C CA . ILE A 1 223 ? -38.751 -22.305 5.724 1.00 36.78 223 ILE A CA 1
ATOM 1692 C C . ILE A 1 223 ? -39.554 -23.282 4.855 1.00 36.78 223 ILE A C 1
ATOM 1694 O O . ILE A 1 223 ? -39.991 -24.329 5.331 1.00 36.78 223 ILE A O 1
ATOM 1698 N N . LYS A 1 224 ? -39.759 -22.936 3.580 1.00 39.59 224 LYS A N 1
ATOM 1699 C CA . LYS A 1 224 ? -40.332 -23.835 2.572 1.00 39.59 224 LYS A CA 1
ATOM 1700 C C . LYS A 1 224 ? -39.241 -24.766 2.041 1.00 39.59 224 LYS A C 1
ATOM 1702 O O . LYS A 1 224 ? -38.317 -24.324 1.368 1.00 39.59 224 LYS A O 1
ATOM 1707 N N . THR A 1 225 ? -39.400 -26.049 2.331 1.00 36.69 225 THR A N 1
ATOM 1708 C CA . THR A 1 225 ? -38.723 -27.181 1.695 1.00 36.69 225 THR A CA 1
ATOM 1709 C C . THR A 1 225 ? -39.173 -27.295 0.233 1.00 36.69 225 THR A C 1
ATOM 1711 O O . THR A 1 225 ? -40.375 -27.352 -0.028 1.00 36.69 225 THR A O 1
ATOM 1714 N N . MET A 1 226 ? -38.237 -27.355 -0.717 1.00 41.56 226 MET A N 1
ATOM 1715 C CA . MET A 1 226 ? -38.488 -27.897 -2.056 1.00 41.56 226 MET A CA 1
ATOM 1716 C C . MET A 1 226 ? -37.537 -29.059 -2.313 1.00 41.56 226 MET A C 1
ATOM 1718 O O . MET A 1 226 ? -36.357 -29.002 -1.979 1.00 41.56 226 MET A O 1
ATOM 1722 N N . ALA A 1 227 ? -38.132 -30.120 -2.841 1.00 37.84 227 ALA A N 1
ATOM 1723 C CA . ALA A 1 227 ? -37.549 -31.413 -3.114 1.00 37.84 227 ALA A CA 1
ATOM 1724 C C . ALA A 1 227 ? -36.868 -31.443 -4.495 1.00 37.84 227 ALA A C 1
ATOM 1726 O O . ALA A 1 227 ? -37.390 -30.886 -5.459 1.00 37.84 227 ALA A O 1
ATOM 1727 N N . GLU A 1 228 ? -35.732 -32.135 -4.560 1.00 40.47 228 GLU A N 1
ATOM 1728 C CA . GLU A 1 228 ? -35.249 -32.916 -5.715 1.00 40.47 228 GLU A CA 1
ATOM 1729 C C . GLU A 1 228 ? -36.201 -34.116 -5.965 1.00 40.47 228 GLU A C 1
ATOM 1731 O O . GLU A 1 228 ? -36.930 -34.461 -5.026 1.00 40.47 228 GLU A O 1
ATOM 1736 N N . PRO A 1 229 ? -36.220 -34.808 -7.135 1.00 51.00 229 PRO A N 1
ATOM 1737 C CA . PRO A 1 229 ? -35.012 -35.320 -7.809 1.00 51.00 229 PRO A CA 1
ATOM 1738 C C . PRO A 1 229 ? -35.080 -35.489 -9.354 1.00 51.00 229 PRO A C 1
ATOM 1740 O O . PRO A 1 229 ? -36.085 -35.176 -9.988 1.00 51.00 229 PRO A O 1
ATOM 1743 N N . ALA A 1 230 ? -34.008 -36.111 -9.875 1.00 34.03 230 ALA A N 1
ATOM 1744 C CA . ALA A 1 230 ? -33.865 -36.884 -11.124 1.00 34.03 230 ALA A CA 1
ATOM 1745 C C . ALA A 1 230 ? -33.305 -36.127 -12.347 1.00 34.03 230 ALA A C 1
ATOM 1747 O O . ALA A 1 230 ? -33.920 -35.206 -12.865 1.00 34.03 230 ALA A O 1
ATOM 1748 N N . ASP A 1 231 ? -32.103 -36.482 -12.817 1.00 37.06 231 ASP A N 1
ATOM 1749 C CA . ASP A 1 231 ? -31.874 -37.631 -13.706 1.00 37.06 231 ASP A CA 1
ATOM 1750 C C . ASP A 1 231 ? -30.369 -37.833 -13.961 1.00 37.06 231 ASP A C 1
ATOM 1752 O O . ASP A 1 231 ? -29.635 -36.907 -14.308 1.00 37.06 231 ASP A O 1
ATOM 1756 N N . ALA A 1 232 ? -29.913 -39.073 -13.781 1.00 37.69 232 ALA A N 1
ATOM 1757 C CA . ALA A 1 232 ? -28.566 -39.525 -14.099 1.00 37.69 232 ALA A CA 1
ATOM 1758 C C . ALA A 1 232 ? -28.594 -40.278 -15.436 1.00 37.69 232 ALA A C 1
ATOM 1760 O O . ALA A 1 232 ? -29.332 -41.250 -15.585 1.00 37.69 232 ALA A O 1
ATOM 1761 N N . ALA A 1 233 ? -27.762 -39.854 -16.388 1.00 43.41 233 ALA A N 1
ATOM 1762 C CA . ALA A 1 233 ? -27.481 -40.597 -17.614 1.00 43.41 233 ALA A CA 1
ATOM 1763 C C . ALA A 1 233 ? -26.114 -41.310 -17.504 1.00 43.41 233 ALA A C 1
ATOM 1765 O O . ALA A 1 233 ? -25.186 -40.748 -16.914 1.00 43.41 233 ALA A O 1
ATOM 1766 N N . PRO A 1 234 ? -25.971 -42.530 -18.055 1.00 48.12 234 PRO A N 1
ATOM 1767 C CA . PRO A 1 234 ? -24.778 -43.355 -17.899 1.00 48.12 234 PRO A CA 1
ATOM 1768 C C . PRO A 1 234 ? -23.726 -43.034 -18.968 1.00 48.12 234 PRO A C 1
ATOM 1770 O O . PRO A 1 234 ? -24.057 -42.804 -20.131 1.00 48.12 234 PRO A O 1
ATOM 1773 N N . ILE A 1 235 ? -22.448 -43.082 -18.588 1.00 47.97 235 ILE A N 1
ATOM 1774 C CA . ILE A 1 235 ? -21.323 -43.112 -19.528 1.00 47.97 235 ILE A CA 1
ATOM 1775 C C . ILE A 1 235 ? -20.563 -44.419 -19.299 1.00 47.97 235 ILE A C 1
ATOM 1777 O O . ILE A 1 235 ? -19.953 -44.620 -18.250 1.00 47.97 235 ILE A O 1
ATOM 1781 N N . ASP A 1 236 ? -20.635 -45.293 -20.300 1.00 47.81 236 ASP A N 1
ATOM 1782 C CA . ASP A 1 236 ? -19.774 -46.460 -20.495 1.00 47.81 236 ASP A CA 1
ATOM 1783 C C . ASP A 1 236 ? -18.318 -46.036 -20.736 1.00 47.81 236 ASP A C 1
ATOM 1785 O O . ASP A 1 236 ? -18.065 -45.119 -21.525 1.00 47.81 236 ASP A O 1
ATOM 1789 N N . PRO A 1 237 ? -17.348 -46.790 -20.198 1.00 51.81 237 PRO A N 1
ATOM 1790 C CA . PRO A 1 237 ? -16.068 -46.938 -20.867 1.00 51.81 237 PRO A CA 1
ATOM 1791 C C . PRO A 1 237 ? -15.777 -48.410 -21.197 1.00 51.81 237 PRO A C 1
ATOM 1793 O O . PRO A 1 237 ? -15.337 -49.192 -20.355 1.00 51.81 237 PRO A O 1
ATOM 1796 N N . ALA A 1 238 ? -15.930 -48.755 -22.479 1.00 41.56 238 ALA A N 1
ATOM 1797 C CA . ALA A 1 238 ? -15.078 -49.753 -23.127 1.00 41.56 238 ALA A CA 1
ATOM 1798 C C . ALA A 1 238 ? -13.633 -49.208 -23.082 1.00 41.56 238 ALA A C 1
ATOM 1800 O O . ALA A 1 238 ? -13.394 -48.052 -23.409 1.00 41.56 238 ALA A O 1
ATOM 1801 N N . GLY A 1 239 ? -12.631 -49.918 -22.577 1.00 38.44 239 GLY A N 1
ATOM 1802 C CA . GLY A 1 239 ? -12.188 -51.216 -23.054 1.00 38.44 239 GLY A CA 1
ATOM 1803 C C . GLY A 1 239 ? -10.825 -51.013 -23.714 1.00 38.44 239 GLY A C 1
ATOM 1804 O O . GLY A 1 239 ? -10.759 -50.769 -24.912 1.00 38.44 239 GLY A O 1
ATOM 1805 N N . MET A 1 240 ? -9.738 -51.090 -22.940 1.00 39.47 240 MET A N 1
ATOM 1806 C CA . MET A 1 240 ? -8.401 -51.313 -23.490 1.00 39.47 240 MET A CA 1
ATOM 1807 C C . MET A 1 240 ? -7.618 -52.281 -22.607 1.00 39.47 240 MET A C 1
ATOM 1809 O O . MET A 1 240 ? -7.360 -52.057 -21.429 1.00 39.47 240 MET A O 1
ATOM 1813 N N . THR A 1 241 ? -7.319 -53.391 -23.257 1.00 40.94 241 THR A N 1
ATOM 1814 C CA . THR A 1 241 ? -6.543 -54.560 -22.876 1.00 40.94 241 THR A CA 1
ATOM 1815 C C . THR A 1 241 ? -5.092 -54.244 -22.518 1.00 40.94 241 THR A C 1
ATOM 1817 O O . THR A 1 241 ? -4.405 -53.517 -23.234 1.00 40.94 241 THR A O 1
ATOM 1820 N N . GLU A 1 242 ? -4.633 -54.897 -21.449 1.00 40.38 242 GLU A N 1
ATOM 1821 C CA . GLU A 1 242 ? -3.235 -55.229 -21.145 1.00 40.38 242 GLU A CA 1
ATOM 1822 C C . GLU A 1 242 ? -2.497 -55.851 -22.344 1.00 40.38 242 GLU A C 1
ATOM 1824 O O . GLU A 1 242 ? -3.100 -56.547 -23.169 1.00 40.38 242 GLU A O 1
ATOM 1829 N N . PRO A 1 243 ? -1.157 -55.772 -22.329 1.00 50.38 243 PRO A N 1
ATOM 1830 C CA . PRO A 1 243 ? -0.427 -57.027 -22.408 1.00 50.38 243 PRO A CA 1
ATOM 1831 C C . PRO A 1 243 ? 0.542 -57.216 -21.240 1.00 50.38 243 PRO A C 1
ATOM 1833 O O . PRO A 1 243 ? 1.302 -56.334 -20.845 1.00 50.38 243 PRO A O 1
ATOM 1836 N N . ALA A 1 244 ? 0.502 -58.446 -20.738 1.00 42.03 244 ALA A N 1
ATOM 1837 C CA . ALA A 1 244 ? 1.365 -59.013 -19.725 1.00 42.03 244 ALA A CA 1
ATOM 1838 C C . ALA A 1 244 ? 2.843 -59.031 -20.148 1.00 42.03 244 ALA A C 1
ATOM 1840 O O . ALA A 1 244 ? 3.182 -59.480 -21.244 1.00 42.03 244 ALA A O 1
ATOM 1841 N N . ALA A 1 245 ? 3.731 -58.671 -19.219 1.00 39.41 245 ALA A N 1
ATOM 1842 C CA . ALA A 1 245 ? 5.136 -59.053 -19.274 1.00 39.41 245 ALA A CA 1
ATOM 1843 C C . ALA A 1 245 ? 5.670 -59.386 -17.870 1.00 39.41 245 ALA A C 1
ATOM 1845 O O . ALA A 1 245 ? 5.754 -58.539 -16.988 1.00 39.41 245 ALA A O 1
ATOM 1846 N N . ALA A 1 246 ? 6.003 -60.669 -17.714 1.00 40.25 246 ALA A N 1
ATOM 1847 C CA . ALA A 1 246 ? 7.055 -61.257 -16.886 1.00 40.25 246 ALA A CA 1
ATOM 1848 C C . ALA A 1 246 ? 7.264 -60.730 -15.449 1.00 40.25 246 ALA A C 1
ATOM 1850 O O . ALA A 1 246 ? 8.029 -59.808 -15.180 1.00 40.25 246 ALA A O 1
ATOM 1851 N N . ARG A 1 247 ? 6.695 -61.482 -14.500 1.00 40.66 247 ARG A N 1
ATOM 1852 C CA . ARG A 1 247 ? 7.149 -61.552 -13.107 1.00 40.66 247 ARG A CA 1
ATOM 1853 C C . ARG A 1 247 ? 8.515 -62.247 -13.039 1.00 40.66 247 ARG A C 1
ATOM 1855 O O . ARG A 1 247 ? 8.597 -63.444 -13.301 1.00 40.66 247 ARG A O 1
ATOM 1862 N N . ALA A 1 248 ? 9.542 -61.526 -12.602 1.00 41.59 248 ALA A N 1
ATOM 1863 C CA . ALA A 1 248 ? 10.701 -62.101 -11.927 1.00 41.59 248 ALA A CA 1
ATOM 1864 C C . ALA A 1 248 ? 10.665 -61.613 -10.475 1.00 41.59 248 ALA A C 1
ATOM 1866 O O . ALA A 1 248 ? 10.709 -60.415 -10.207 1.00 41.59 248 ALA A O 1
ATOM 1867 N N . GLY A 1 249 ? 10.473 -62.552 -9.551 1.00 44.88 249 GLY A N 1
ATOM 1868 C CA . GLY A 1 249 ? 10.421 -62.279 -8.126 1.00 44.88 249 GLY A CA 1
ATOM 1869 C C . GLY A 1 249 ? 11.813 -62.060 -7.549 1.00 44.88 249 GLY A C 1
ATOM 1870 O O . GLY A 1 249 ? 12.684 -62.915 -7.678 1.00 44.88 249 GLY A O 1
ATOM 1871 N N . THR A 1 250 ? 11.970 -60.958 -6.829 1.00 41.09 250 THR A N 1
ATOM 1872 C CA . THR A 1 250 ? 12.933 -60.825 -5.736 1.00 41.09 250 THR A CA 1
ATOM 1873 C C . THR A 1 250 ? 12.178 -60.229 -4.558 1.00 41.09 250 THR A C 1
ATOM 1875 O O . THR A 1 250 ? 11.819 -59.054 -4.561 1.00 41.09 250 THR A O 1
ATOM 1878 N N . HIS A 1 251 ? 11.871 -61.081 -3.580 1.00 41.97 251 HIS A N 1
ATOM 1879 C CA . HIS A 1 251 ? 11.430 -60.668 -2.256 1.00 41.97 251 HIS A CA 1
ATOM 1880 C C . HIS A 1 251 ? 12.586 -59.926 -1.582 1.00 41.97 251 HIS A C 1
ATOM 1882 O O . HIS A 1 251 ? 13.481 -60.559 -1.029 1.00 41.97 251 HIS A O 1
ATOM 1888 N N . ASP A 1 252 ? 12.572 -58.595 -1.654 1.00 43.00 252 ASP A N 1
ATOM 1889 C CA . ASP A 1 252 ? 13.391 -57.761 -0.783 1.00 43.00 252 ASP A CA 1
ATOM 1890 C C . ASP A 1 252 ? 12.605 -57.501 0.507 1.00 43.00 252 ASP A C 1
ATOM 1892 O O . ASP A 1 252 ? 11.597 -56.786 0.542 1.00 43.00 252 ASP A O 1
ATOM 1896 N N . HIS A 1 253 ? 13.011 -58.201 1.561 1.00 42.59 253 HIS A N 1
ATOM 1897 C CA . HIS A 1 253 ? 12.472 -58.050 2.897 1.00 42.59 253 HIS A CA 1
ATOM 1898 C C . HIS A 1 253 ? 13.121 -56.838 3.572 1.00 42.59 253 HIS A C 1
ATOM 1900 O O . HIS A 1 253 ? 14.260 -56.899 4.017 1.00 42.59 253 HIS A O 1
ATOM 1906 N N . GLY A 1 254 ? 12.331 -55.783 3.776 1.00 50.81 254 GLY A N 1
ATOM 1907 C CA . GLY A 1 254 ? 12.425 -55.003 5.008 1.00 50.81 254 GLY A CA 1
ATOM 1908 C C . GLY A 1 254 ? 13.545 -53.969 5.098 1.00 50.81 254 GLY A C 1
ATOM 1909 O O . GLY A 1 254 ? 14.219 -53.898 6.121 1.00 50.81 254 GLY A O 1
ATOM 1910 N N . ALA A 1 255 ? 13.653 -53.058 4.132 1.00 47.25 255 ALA A N 1
ATOM 1911 C CA . ALA A 1 255 ? 14.102 -51.709 4.466 1.00 47.25 255 ALA A CA 1
ATOM 1912 C C . ALA A 1 255 ? 12.911 -50.971 5.097 1.00 47.25 255 ALA A C 1
ATOM 1914 O O . ALA A 1 255 ? 12.076 -50.388 4.401 1.00 47.25 255 ALA A O 1
ATOM 1915 N N . GLY A 1 256 ? 12.775 -51.067 6.425 1.00 46.50 256 GLY A N 1
ATOM 1916 C CA . GLY A 1 256 ? 11.817 -50.252 7.167 1.00 46.50 256 GLY A CA 1
ATOM 1917 C C . GLY A 1 256 ? 11.984 -48.800 6.732 1.00 46.50 256 GLY A C 1
ATOM 1918 O O . GLY A 1 256 ? 13.097 -48.283 6.772 1.00 46.50 256 GLY A O 1
ATOM 1919 N N . ARG A 1 257 ? 10.906 -48.161 6.253 1.00 48.06 257 ARG A N 1
ATOM 1920 C CA . ARG A 1 257 ? 10.905 -46.718 5.995 1.00 48.06 257 ARG A CA 1
ATOM 1921 C C . ARG A 1 257 ? 11.262 -46.046 7.314 1.00 48.06 257 ARG A C 1
ATOM 1923 O O . ARG A 1 257 ? 10.408 -45.898 8.183 1.00 48.06 257 ARG A O 1
ATOM 1930 N N . ILE A 1 258 ? 12.533 -45.696 7.472 1.00 51.44 258 ILE A N 1
ATOM 1931 C CA . ILE A 1 258 ? 12.994 -44.829 8.541 1.00 51.44 258 ILE A CA 1
ATOM 1932 C C . ILE A 1 258 ? 12.366 -43.485 8.204 1.00 51.44 258 ILE A C 1
ATOM 1934 O O . ILE A 1 258 ? 12.866 -42.752 7.353 1.00 51.44 258 ILE A O 1
ATOM 1938 N N . THR A 1 259 ? 11.200 -43.210 8.785 1.00 56.84 259 THR A N 1
ATOM 1939 C CA . THR A 1 259 ? 10.623 -41.874 8.748 1.00 56.84 259 THR A CA 1
ATOM 1940 C C . THR A 1 259 ? 11.687 -40.965 9.356 1.00 56.84 259 THR A C 1
ATOM 1942 O O . THR A 1 259 ? 12.067 -41.204 10.507 1.00 56.84 259 THR A O 1
ATOM 1945 N N . PRO A 1 260 ? 12.243 -39.999 8.604 1.00 61.38 260 PRO A N 1
ATOM 1946 C CA . PRO A 1 260 ? 13.258 -39.119 9.154 1.00 61.38 260 PRO A CA 1
ATOM 1947 C C . PRO A 1 260 ? 12.698 -38.456 10.421 1.00 61.38 260 PRO A C 1
ATOM 1949 O O . PRO A 1 260 ? 11.496 -38.157 10.461 1.00 61.38 260 PRO A O 1
ATOM 1952 N N . PRO A 1 261 ? 13.525 -38.276 11.467 1.00 70.50 261 PRO A N 1
ATOM 1953 C CA . PRO A 1 261 ? 13.081 -37.664 12.711 1.00 70.50 261 PRO A CA 1
ATOM 1954 C C . PRO A 1 261 ? 12.394 -36.331 12.407 1.00 70.50 261 PRO A C 1
ATOM 1956 O O . PRO A 1 261 ? 12.839 -35.570 11.546 1.00 70.50 261 PRO A O 1
ATOM 1959 N N . VAL A 1 262 ? 11.262 -36.084 13.068 1.00 61.44 262 VAL A N 1
ATOM 1960 C CA . VAL A 1 262 ? 10.522 -34.831 12.904 1.00 61.44 262 VAL A CA 1
ATOM 1961 C C . VAL A 1 262 ? 11.449 -33.691 13.342 1.00 61.44 262 VAL A C 1
ATOM 1963 O O . VAL A 1 262 ? 11.905 -33.726 14.485 1.00 61.44 262 VAL A O 1
ATOM 1966 N N . PRO A 1 263 ? 11.728 -32.702 12.475 1.00 72.25 263 PRO A N 1
ATOM 1967 C CA . PRO A 1 263 ? 12.616 -31.596 12.802 1.00 72.25 263 PRO A CA 1
ATOM 1968 C C . PRO A 1 263 ? 12.176 -30.883 14.080 1.00 72.25 263 PRO A C 1
ATOM 1970 O O . PRO A 1 263 ? 10.981 -30.602 14.276 1.00 72.25 263 PRO A O 1
ATOM 1973 N N . ALA A 1 264 ? 13.131 -30.616 14.963 1.00 75.56 264 ALA A N 1
ATOM 1974 C CA . ALA A 1 264 ? 12.876 -30.033 16.271 1.00 75.56 264 ALA A CA 1
ATOM 1975 C C . ALA A 1 264 ? 12.635 -28.523 16.160 1.00 75.56 264 ALA A C 1
ATOM 1977 O O . ALA A 1 264 ? 11.757 -27.994 16.841 1.00 75.56 264 ALA A O 1
ATOM 1978 N N . SER A 1 265 ? 13.337 -27.841 15.251 1.00 86.88 265 SER A N 1
ATOM 1979 C CA . SER A 1 265 ? 13.297 -26.380 15.120 1.00 86.88 265 SER A CA 1
ATOM 1980 C C . SER A 1 265 ? 12.636 -25.883 13.825 1.00 86.88 265 SER A C 1
ATOM 1982 O O . SER A 1 265 ? 12.516 -26.606 12.835 1.00 86.88 265 SER A O 1
ATOM 1984 N N . LEU A 1 266 ? 12.190 -24.618 13.827 1.00 85.06 266 LEU A N 1
ATOM 1985 C CA . LEU A 1 266 ? 11.657 -23.949 12.631 1.00 85.06 266 LEU A CA 1
ATOM 1986 C C . LEU A 1 266 ? 12.726 -23.812 11.534 1.00 85.06 266 LEU A C 1
ATOM 1988 O O . LEU A 1 266 ? 12.414 -23.982 10.358 1.00 85.06 266 LEU A O 1
ATOM 1992 N N . ASN A 1 267 ? 13.990 -23.597 11.912 1.00 84.62 267 ASN A N 1
ATOM 1993 C CA . ASN A 1 267 ? 15.103 -23.532 10.963 1.00 84.62 267 ASN A CA 1
ATOM 1994 C C . ASN A 1 267 ? 15.327 -24.873 10.260 1.00 84.62 267 ASN A C 1
ATOM 1996 O O . ASN A 1 267 ? 15.427 -24.896 9.039 1.00 84.62 267 ASN A O 1
ATOM 2000 N N . GLU A 1 268 ? 15.300 -25.993 10.988 1.00 87.50 268 GLU A N 1
ATOM 2001 C CA . GLU A 1 268 ? 15.435 -27.317 10.367 1.00 87.50 268 GLU A CA 1
ATOM 2002 C C . GLU A 1 268 ? 14.273 -27.630 9.409 1.00 87.50 268 GLU A C 1
ATOM 2004 O O . GLU A 1 268 ? 14.480 -28.253 8.369 1.00 87.50 268 GLU A O 1
ATOM 2009 N N . LEU A 1 269 ? 13.043 -27.189 9.718 1.00 87.56 269 LEU A N 1
ATOM 2010 C CA . LEU A 1 269 ? 11.917 -27.324 8.784 1.00 87.56 269 LEU A CA 1
ATOM 2011 C C . LEU A 1 269 ? 12.138 -26.504 7.509 1.00 87.56 269 LEU A C 1
ATOM 2013 O O . LEU A 1 269 ? 11.840 -26.993 6.420 1.00 87.56 269 LEU A O 1
ATOM 2017 N N . ALA A 1 270 ? 12.656 -25.281 7.636 1.00 86.00 270 ALA A N 1
ATOM 2018 C CA . ALA A 1 270 ? 12.960 -24.423 6.495 1.00 86.00 270 ALA A CA 1
ATOM 2019 C C . ALA A 1 270 ? 14.106 -24.984 5.637 1.00 86.00 270 ALA A C 1
ATOM 2021 O O . ALA A 1 270 ? 13.994 -24.985 4.413 1.00 86.00 270 ALA A O 1
ATOM 2022 N N . GLU A 1 271 ? 15.170 -25.493 6.263 1.00 87.75 271 GLU A N 1
ATOM 2023 C CA . GLU A 1 271 ? 16.305 -26.144 5.592 1.00 87.75 271 GLU A CA 1
ATOM 2024 C C . GLU A 1 271 ? 15.887 -27.438 4.885 1.00 87.75 271 GLU A C 1
ATOM 2026 O O . GLU A 1 271 ? 16.356 -27.729 3.787 1.00 87.75 271 GLU A O 1
ATOM 2031 N N . ALA A 1 272 ? 14.949 -28.187 5.469 1.00 89.56 272 ALA A N 1
ATOM 2032 C CA . ALA A 1 272 ? 14.366 -29.377 4.856 1.00 89.56 272 ALA A CA 1
ATOM 2033 C C . ALA A 1 272 ? 13.305 -29.066 3.779 1.00 89.56 272 ALA A C 1
ATOM 2035 O O . ALA A 1 272 ? 12.694 -29.996 3.251 1.00 89.56 272 ALA A O 1
ATOM 2036 N N . GLY A 1 273 ? 13.022 -27.788 3.490 1.00 88.75 273 GLY A N 1
ATOM 2037 C CA . GLY A 1 273 ? 11.983 -27.376 2.538 1.00 88.75 273 GLY A CA 1
ATOM 2038 C C . GLY A 1 273 ? 10.553 -27.733 2.969 1.00 88.75 273 GLY A C 1
ATOM 2039 O O . GLY A 1 273 ? 9.639 -27.755 2.146 1.00 88.75 273 GLY A O 1
ATOM 2040 N N . ARG A 1 274 ? 10.320 -28.025 4.256 1.00 93.00 274 ARG A N 1
ATOM 2041 C CA . ARG A 1 274 ? 9.019 -28.448 4.813 1.00 93.00 274 ARG A CA 1
ATOM 2042 C C . ARG A 1 274 ? 8.157 -27.243 5.201 1.00 93.00 274 ARG A C 1
ATOM 2044 O O . ARG A 1 274 ? 7.698 -27.129 6.342 1.00 93.00 274 ARG A O 1
ATOM 2051 N N . TYR A 1 275 ? 7.930 -26.338 4.251 1.00 93.00 275 TYR A N 1
ATOM 2052 C CA . TYR A 1 275 ? 7.254 -25.060 4.504 1.00 93.00 275 TYR A CA 1
ATOM 2053 C C . TYR A 1 275 ? 5.796 -25.203 4.958 1.00 93.00 275 TYR A C 1
ATOM 2055 O O . TYR A 1 275 ? 5.343 -24.394 5.763 1.00 93.00 275 TYR A O 1
ATOM 2063 N N . ASP A 1 276 ? 5.087 -26.259 4.550 1.00 92.56 276 ASP A N 1
ATOM 2064 C CA . ASP A 1 276 ? 3.722 -26.535 5.024 1.00 92.56 276 ASP A CA 1
ATOM 2065 C C . ASP A 1 276 ? 3.665 -26.827 6.527 1.00 92.56 276 ASP A C 1
ATOM 2067 O O . ASP A 1 276 ? 2.759 -26.386 7.237 1.00 92.56 276 ASP A O 1
ATOM 2071 N N . GLU A 1 277 ? 4.627 -27.593 7.040 1.00 92.62 277 GLU A N 1
ATOM 2072 C CA . GLU A 1 277 ? 4.693 -27.908 8.468 1.00 92.62 277 GLU A CA 1
ATOM 2073 C C . GLU A 1 277 ? 5.164 -26.723 9.287 1.00 92.62 277 GLU A C 1
ATOM 2075 O O . GLU A 1 277 ? 4.635 -26.475 10.371 1.00 92.62 277 GLU A O 1
ATOM 2080 N N . LEU A 1 278 ? 6.114 -25.968 8.743 1.00 91.75 278 LEU A N 1
ATOM 2081 C CA . LEU A 1 278 ? 6.527 -24.696 9.304 1.00 91.75 278 LEU A CA 1
ATOM 2082 C C . LEU A 1 278 ? 5.317 -23.753 9.396 1.00 91.75 278 LEU A C 1
ATOM 2084 O O . LEU A 1 278 ? 5.009 -23.292 10.489 1.00 91.75 278 LEU A O 1
ATOM 2088 N N . ALA A 1 279 ? 4.533 -23.576 8.328 1.00 93.12 279 ALA A N 1
ATOM 2089 C CA . ALA A 1 279 ? 3.311 -22.770 8.350 1.00 93.12 279 ALA A CA 1
ATOM 2090 C C . ALA A 1 279 ? 2.301 -23.264 9.401 1.00 93.12 279 ALA A C 1
ATOM 2092 O O . ALA A 1 279 ? 1.738 -22.451 10.135 1.00 93.12 279 ALA A O 1
ATOM 2093 N N . LYS A 1 280 ? 2.108 -24.585 9.538 1.00 92.81 280 LYS A N 1
ATOM 2094 C CA . LYS A 1 280 ? 1.235 -25.178 10.571 1.00 92.81 280 LYS A CA 1
ATOM 2095 C C . LYS A 1 280 ? 1.703 -24.894 11.998 1.00 92.81 280 LYS A C 1
ATOM 2097 O O . LYS A 1 280 ? 0.852 -24.693 12.859 1.00 92.81 280 LYS A O 1
ATOM 2102 N N . ARG A 1 281 ? 3.015 -24.897 12.258 1.00 90.12 281 ARG A N 1
ATOM 2103 C CA . ARG A 1 281 ? 3.578 -24.562 13.580 1.00 90.12 281 ARG A CA 1
ATOM 2104 C C . ARG A 1 281 ? 3.501 -23.068 13.882 1.00 90.12 281 ARG A C 1
ATOM 2106 O O . ARG A 1 281 ? 3.325 -22.682 15.031 1.00 90.12 281 ARG A O 1
ATOM 2113 N N . LEU A 1 282 ? 3.643 -22.236 12.857 1.00 88.75 282 LEU A N 1
ATOM 2114 C CA . LEU A 1 282 ? 3.639 -20.782 12.994 1.00 88.75 282 LEU A CA 1
ATOM 2115 C C . LEU A 1 282 ? 2.245 -20.211 13.198 1.00 88.75 282 LEU A C 1
ATOM 2117 O O . LEU A 1 282 ? 2.079 -19.279 13.977 1.00 88.75 282 LEU A O 1
ATOM 2121 N N . LEU A 1 283 ? 1.268 -20.740 12.463 1.00 91.69 283 LEU A N 1
ATOM 2122 C CA . LEU A 1 283 ? -0.106 -20.266 12.467 1.00 91.69 283 LEU A CA 1
ATOM 2123 C C . LEU A 1 283 ? -0.983 -21.275 13.229 1.00 91.69 283 LEU A C 1
ATOM 2125 O O . LEU A 1 283 ? -1.442 -22.265 12.625 1.00 91.69 283 LEU A O 1
ATOM 2129 N N . PRO A 1 284 ? -1.197 -21.045 14.544 1.00 88.94 284 PRO A N 1
ATOM 2130 C CA . PRO A 1 284 ? -2.023 -21.906 15.383 1.00 88.94 284 PRO A CA 1
ATOM 2131 C C . PRO A 1 284 ? -3.477 -21.913 14.900 1.00 88.94 284 PRO A C 1
ATOM 2133 O O . PRO A 1 284 ? -3.863 -21.189 13.973 1.00 88.94 284 PRO A O 1
ATOM 2136 N N . ARG A 1 285 ? -4.307 -22.781 15.480 1.00 90.38 285 ARG A N 1
ATOM 2137 C CA . ARG A 1 285 ? -5.721 -22.850 15.080 1.00 90.38 285 ARG A CA 1
ATOM 2138 C C . ARG A 1 285 ? -6.421 -21.544 15.452 1.00 90.38 285 ARG A C 1
ATOM 2140 O O . ARG A 1 285 ? -6.077 -20.908 16.435 1.00 90.38 285 ARG A O 1
ATOM 2147 N N . ALA A 1 286 ? -7.460 -21.165 14.711 1.00 84.75 286 ALA A N 1
ATOM 2148 C CA . ALA A 1 286 ? -8.184 -19.919 14.981 1.00 84.75 286 ALA A CA 1
ATOM 2149 C C . ALA A 1 286 ? -8.725 -19.804 16.414 1.00 84.75 286 ALA A C 1
ATOM 2151 O O . ALA A 1 286 ? -8.673 -18.728 16.995 1.00 84.75 286 ALA A O 1
ATOM 2152 N N . ALA A 1 287 ? -9.187 -20.918 16.990 1.00 87.94 287 ALA A N 1
ATOM 2153 C CA . ALA A 1 287 ? -9.673 -20.974 18.368 1.00 87.94 287 ALA A CA 1
ATOM 2154 C C . ALA A 1 287 ? -8.586 -20.682 19.421 1.00 87.94 287 ALA A C 1
ATOM 2156 O O . ALA A 1 287 ? -8.914 -20.401 20.567 1.00 87.94 287 ALA A O 1
ATOM 2157 N N . GLU A 1 288 ? -7.310 -20.755 19.036 1.00 89.00 288 GLU A N 1
ATOM 2158 C CA . GLU A 1 288 ? -6.150 -20.477 19.889 1.00 89.00 288 GLU A CA 1
ATOM 2159 C C . GLU A 1 288 ? -5.689 -19.013 19.761 1.00 89.00 288 GLU A C 1
ATOM 2161 O O . GLU A 1 288 ? -4.806 -18.588 20.496 1.00 89.00 288 GLU A O 1
ATOM 2166 N N . LEU A 1 289 ? -6.273 -18.230 18.842 1.00 90.31 289 LEU A N 1
ATOM 2167 C CA . LEU A 1 289 ? -5.904 -16.835 18.607 1.00 90.31 289 LEU A CA 1
ATOM 2168 C C . LEU A 1 289 ? -6.937 -15.882 19.201 1.00 90.31 289 LEU A C 1
ATOM 2170 O O . LEU A 1 289 ? -8.108 -15.884 18.804 1.00 90.31 289 LEU A O 1
ATOM 2174 N N . ALA A 1 290 ? -6.482 -14.980 20.068 1.00 90.94 290 ALA A N 1
ATOM 2175 C CA . ALA A 1 290 ? -7.295 -13.861 20.525 1.00 90.94 290 ALA A CA 1
ATOM 2176 C C . ALA A 1 290 ? -7.694 -12.943 19.344 1.00 90.94 290 ALA A C 1
ATOM 2178 O O . ALA A 1 290 ? -6.935 -12.818 18.378 1.00 90.94 290 ALA A O 1
ATOM 2179 N N . PRO A 1 291 ? -8.834 -12.227 19.417 1.00 89.81 291 PRO A N 1
ATOM 2180 C CA . PRO A 1 291 ? -9.280 -11.284 18.381 1.00 89.81 291 PRO A CA 1
ATOM 2181 C C . PRO A 1 291 ? -8.191 -10.318 17.880 1.00 89.81 291 PRO A C 1
ATOM 2183 O O . PRO A 1 291 ? -7.999 -10.148 16.676 1.00 89.81 291 PRO A O 1
ATOM 2186 N N . ALA A 1 292 ? -7.408 -9.737 18.795 1.00 88.38 292 ALA A N 1
ATOM 2187 C CA . ALA A 1 292 ? -6.300 -8.849 18.444 1.00 88.38 292 ALA A CA 1
ATOM 2188 C C . ALA A 1 292 ? -5.192 -9.567 17.652 1.00 88.38 292 ALA A C 1
ATOM 2190 O O . ALA A 1 292 ? -4.669 -9.025 16.675 1.00 88.38 292 ALA A O 1
ATOM 2191 N N . GLN A 1 293 ? -4.868 -10.807 18.025 1.00 90.94 293 GLN A N 1
ATOM 2192 C CA . GLN A 1 293 ? -3.884 -11.627 17.321 1.00 90.94 293 GLN A CA 1
ATOM 2193 C C . GLN A 1 293 ? -4.381 -12.020 15.927 1.00 90.94 293 GLN A C 1
ATOM 2195 O O . GLN A 1 293 ? -3.601 -11.961 14.981 1.00 90.94 293 GLN A O 1
ATOM 2200 N N . GLN A 1 294 ? -5.672 -12.332 15.762 1.00 92.56 294 GLN A N 1
ATOM 2201 C CA . GLN A 1 294 ? -6.276 -12.602 14.447 1.00 92.56 294 GLN A CA 1
ATOM 2202 C C . GLN A 1 294 ? -6.057 -11.422 13.478 1.00 92.56 294 GLN A C 1
ATOM 2204 O O . GLN A 1 294 ? -5.651 -11.623 12.327 1.00 92.56 294 GLN A O 1
ATOM 2209 N N . VAL A 1 295 ? -6.229 -10.179 13.955 1.00 88.69 295 VAL A N 1
ATOM 2210 C CA . VAL A 1 295 ? -5.953 -8.956 13.176 1.00 88.69 295 VAL A CA 1
ATOM 2211 C C . VAL A 1 295 ? -4.479 -8.853 12.782 1.00 88.69 295 VAL A C 1
ATOM 2213 O O . VAL A 1 295 ? -4.164 -8.584 11.616 1.00 88.69 295 VAL A O 1
ATOM 2216 N N . TRP A 1 296 ? -3.562 -9.050 13.729 1.00 91.75 296 TRP A N 1
ATOM 2217 C CA . TRP A 1 296 ? -2.128 -8.919 13.469 1.00 91.75 296 TRP A CA 1
ATOM 2218 C C . TRP A 1 296 ? -1.584 -10.017 12.552 1.00 91.75 296 TRP A C 1
ATOM 2220 O O . TRP A 1 296 ? -0.876 -9.703 11.591 1.00 91.75 296 TRP A O 1
ATOM 2230 N N . VAL A 1 297 ? -1.987 -11.269 12.774 1.00 93.12 297 VAL A N 1
ATOM 2231 C CA . VAL A 1 297 ? -1.639 -12.420 11.929 1.00 93.12 297 VAL A CA 1
ATOM 2232 C C . VAL A 1 297 ? -2.121 -12.206 10.500 1.00 93.12 297 VAL A C 1
ATOM 2234 O O . VAL A 1 297 ? -1.338 -12.368 9.565 1.00 93.12 297 VAL A O 1
ATOM 2237 N N . SER A 1 298 ? -3.370 -11.771 10.314 1.00 90.75 298 SER A N 1
ATOM 2238 C CA . SER A 1 298 ? -3.901 -11.465 8.982 1.00 90.75 298 SER A CA 1
ATOM 2239 C C . SER A 1 298 ? -3.055 -10.420 8.260 1.00 90.75 298 SER A C 1
ATOM 2241 O O . SER A 1 298 ? -2.602 -10.636 7.130 1.00 90.75 298 SER A O 1
ATOM 2243 N N . ARG A 1 299 ? -2.758 -9.300 8.930 1.00 89.69 299 ARG A N 1
ATOM 2244 C CA . ARG A 1 299 ? -1.908 -8.253 8.352 1.00 89.69 299 ARG A CA 1
ATOM 2245 C C . ARG A 1 299 ? -0.554 -8.804 7.952 1.00 89.69 299 ARG A C 1
ATOM 2247 O O . ARG A 1 299 ? -0.136 -8.551 6.825 1.00 89.69 299 ARG A O 1
ATOM 2254 N N . PHE A 1 300 ? 0.095 -9.545 8.842 1.00 94.38 300 PHE A N 1
ATOM 2255 C CA . PHE A 1 300 ? 1.406 -10.133 8.604 1.00 94.38 300 PHE A CA 1
ATOM 2256 C C . PHE A 1 300 ? 1.396 -11.051 7.379 1.00 94.38 300 PHE A C 1
ATOM 2258 O O . PHE A 1 300 ? 2.140 -10.799 6.428 1.00 94.38 300 PHE A O 1
ATOM 2265 N N . VAL A 1 301 ? 0.488 -12.031 7.334 1.00 93.81 301 VAL A N 1
ATOM 2266 C CA . VAL A 1 301 ? 0.390 -12.983 6.217 1.00 93.81 301 VAL A CA 1
ATOM 2267 C C . VAL A 1 301 ? 0.125 -12.264 4.895 1.00 93.81 301 VAL A C 1
ATOM 2269 O O . VAL A 1 301 ? 0.761 -12.585 3.893 1.00 93.81 301 VAL A O 1
ATOM 2272 N N . HIS A 1 302 ? -0.728 -11.236 4.867 1.00 88.56 302 HIS A N 1
ATOM 2273 C CA . HIS A 1 302 ? -0.961 -10.463 3.643 1.00 88.56 302 HIS A CA 1
ATOM 2274 C C . HIS A 1 302 ? 0.303 -9.766 3.106 1.00 88.56 302 HIS A C 1
ATOM 2276 O O . HIS A 1 302 ? 0.473 -9.696 1.884 1.00 88.56 302 HIS A O 1
ATOM 2282 N N . ARG A 1 303 ? 1.197 -9.267 3.977 1.00 90.69 303 ARG A N 1
ATOM 2283 C CA . ARG A 1 303 ? 2.475 -8.661 3.545 1.00 90.69 303 ARG A CA 1
ATOM 2284 C C . ARG A 1 303 ? 3.448 -9.723 3.051 1.00 90.69 303 ARG A C 1
ATOM 2286 O O . ARG A 1 303 ? 4.044 -9.545 1.993 1.00 90.69 303 ARG A O 1
ATOM 2293 N N . VAL A 1 304 ? 3.555 -10.842 3.764 1.00 93.44 304 VAL A N 1
ATOM 2294 C CA . VAL A 1 304 ? 4.373 -11.989 3.342 1.00 93.44 304 VAL A CA 1
ATOM 2295 C C . VAL A 1 304 ? 3.924 -12.504 1.970 1.00 93.44 304 VAL A C 1
ATOM 2297 O O . VAL A 1 304 ? 4.745 -12.692 1.076 1.00 93.44 304 VAL A O 1
ATOM 2300 N N . ALA A 1 305 ? 2.614 -12.620 1.749 1.00 90.88 305 ALA A N 1
ATOM 2301 C CA . ALA A 1 305 ? 2.040 -12.995 0.461 1.00 90.88 305 ALA A CA 1
ATOM 2302 C C . ALA A 1 305 ? 2.403 -12.003 -0.655 1.00 90.88 305 ALA A C 1
ATOM 2304 O O . ALA A 1 305 ? 2.703 -12.403 -1.781 1.00 90.88 305 ALA A O 1
ATOM 2305 N N . ALA A 1 306 ? 2.370 -10.699 -0.360 1.00 84.88 306 ALA A N 1
ATOM 2306 C CA . ALA A 1 306 ? 2.795 -9.673 -1.307 1.00 84.88 306 ALA A CA 1
ATOM 2307 C C . ALA A 1 306 ? 4.291 -9.796 -1.639 1.00 84.88 306 ALA A C 1
ATOM 2309 O O . ALA A 1 306 ? 4.656 -9.635 -2.803 1.00 84.88 306 ALA A O 1
ATOM 2310 N N . ALA A 1 307 ? 5.128 -10.154 -0.660 1.00 88.81 307 ALA A N 1
ATOM 2311 C CA . ALA A 1 307 ? 6.559 -10.359 -0.860 1.00 88.81 307 ALA A CA 1
ATOM 2312 C C . ALA A 1 307 ? 6.803 -11.568 -1.764 1.00 88.81 307 ALA A C 1
ATOM 2314 O O . ALA A 1 307 ? 7.480 -11.429 -2.781 1.00 88.81 307 ALA A O 1
ATOM 2315 N N . GLY A 1 308 ? 6.156 -12.702 -1.477 1.00 91.00 308 GLY A N 1
ATOM 2316 C CA . GLY A 1 308 ? 6.198 -13.893 -2.329 1.00 91.00 308 GLY A CA 1
ATOM 2317 C C . GLY A 1 308 ? 5.793 -13.595 -3.776 1.00 91.00 308 GLY A C 1
ATOM 2318 O O . GLY A 1 308 ? 6.529 -13.915 -4.708 1.00 91.00 308 GLY A O 1
ATOM 2319 N N . ARG A 1 309 ? 4.675 -12.885 -3.993 1.00 90.00 309 ARG A N 1
ATOM 2320 C CA . ARG A 1 309 ? 4.257 -12.472 -5.349 1.00 90.00 309 ARG A CA 1
ATOM 2321 C C . ARG A 1 309 ? 5.272 -11.553 -6.031 1.00 90.00 309 ARG A C 1
ATOM 2323 O O . ARG A 1 309 ? 5.518 -11.711 -7.225 1.00 90.00 309 ARG A O 1
ATOM 2330 N N . GLY A 1 310 ? 5.861 -10.612 -5.292 1.00 84.81 310 GLY A N 1
ATOM 2331 C CA . GLY A 1 310 ? 6.906 -9.723 -5.804 1.00 84.81 310 GLY A CA 1
ATOM 2332 C C . GLY A 1 310 ? 8.136 -10.494 -6.285 1.00 84.81 310 GLY A C 1
ATOM 2333 O O . GLY A 1 310 ? 8.607 -10.258 -7.395 1.00 84.81 310 GLY A O 1
ATOM 2334 N N . ILE A 1 311 ? 8.603 -11.470 -5.503 1.00 90.12 311 ILE A N 1
ATOM 2335 C CA . ILE A 1 311 ? 9.737 -12.338 -5.862 1.00 90.12 311 ILE A CA 1
ATOM 2336 C C . ILE A 1 311 ? 9.405 -13.158 -7.109 1.00 90.12 311 ILE A C 1
ATOM 2338 O O . ILE A 1 311 ? 10.158 -13.116 -8.077 1.00 90.12 311 ILE A O 1
ATOM 2342 N N . LYS A 1 312 ? 8.246 -13.832 -7.127 1.00 92.00 312 LYS A N 1
ATOM 2343 C CA . LYS A 1 312 ? 7.789 -14.659 -8.258 1.00 92.00 312 LYS A CA 1
ATOM 2344 C C . LYS A 1 312 ? 7.728 -13.874 -9.571 1.00 92.00 312 LYS A C 1
ATOM 2346 O O . LYS A 1 312 ? 8.045 -14.409 -10.628 1.00 92.00 312 LYS A O 1
ATOM 2351 N N . LYS A 1 313 ? 7.339 -12.596 -9.504 1.00 87.38 313 LYS A N 1
ATOM 2352 C CA . LYS A 1 313 ? 7.305 -11.691 -10.660 1.00 87.38 313 LYS A CA 1
ATOM 2353 C C . LYS A 1 313 ? 8.704 -11.273 -11.125 1.00 87.38 313 LYS A C 1
ATOM 2355 O O . LYS A 1 313 ? 8.935 -11.156 -12.323 1.00 87.38 313 LYS A O 1
ATOM 2360 N N . LEU A 1 314 ? 9.613 -11.000 -10.192 1.00 84.31 314 LEU A N 1
ATOM 2361 C CA . LEU A 1 314 ? 10.958 -10.500 -10.496 1.00 84.31 314 LEU A CA 1
ATOM 2362 C C . LEU A 1 314 ? 11.923 -11.591 -10.958 1.00 84.31 314 LEU A C 1
ATOM 2364 O O . LEU A 1 314 ? 12.819 -11.301 -11.748 1.00 84.31 314 LEU A O 1
ATOM 2368 N N . TYR A 1 315 ? 11.722 -12.817 -10.483 1.00 88.00 315 TYR A N 1
ATOM 2369 C CA . TYR A 1 315 ? 12.577 -13.967 -10.754 1.00 88.00 315 TYR A CA 1
ATOM 2370 C C . TYR A 1 315 ? 11.737 -15.131 -11.311 1.00 88.00 315 TYR A C 1
ATOM 2372 O O . TYR A 1 315 ? 11.543 -16.142 -10.631 1.00 88.00 315 TYR A O 1
ATOM 2380 N N . PRO A 1 316 ? 11.163 -14.981 -12.521 1.00 91.31 316 PRO A N 1
ATOM 2381 C CA . PRO A 1 316 ? 10.315 -16.010 -13.108 1.00 91.31 316 PRO A CA 1
ATOM 2382 C C . PRO A 1 316 ? 11.124 -17.268 -13.453 1.00 91.31 316 PRO A C 1
ATOM 2384 O O . PRO A 1 316 ? 12.251 -17.178 -13.930 1.00 91.31 316 PRO A O 1
ATOM 2387 N N . GLY A 1 317 ? 10.515 -18.442 -13.270 1.00 87.75 317 GLY A N 1
ATOM 2388 C CA . GLY A 1 317 ? 11.101 -19.736 -13.649 1.00 87.75 317 GLY A CA 1
ATOM 2389 C C . GLY A 1 317 ? 11.953 -20.414 -12.571 1.00 87.75 317 GLY A C 1
ATOM 2390 O O . GLY A 1 317 ? 12.340 -21.562 -12.758 1.00 87.75 317 GLY A O 1
ATOM 2391 N N . GLU A 1 318 ? 12.190 -19.751 -11.440 1.00 88.06 318 GLU A N 1
ATOM 2392 C CA . GLU A 1 318 ? 12.875 -20.322 -10.280 1.00 88.06 318 GLU A CA 1
ATOM 2393 C C . GLU A 1 318 ? 11.895 -20.486 -9.110 1.00 88.06 318 GLU A C 1
ATOM 2395 O O . GLU A 1 318 ? 11.131 -19.575 -8.773 1.00 88.06 318 GLU A O 1
ATOM 2400 N N . GLU A 1 319 ? 11.905 -21.662 -8.484 1.00 88.81 319 GLU A N 1
ATOM 2401 C CA . GLU A 1 319 ? 11.118 -21.935 -7.284 1.00 88.81 319 GLU A CA 1
ATOM 2402 C C . GLU A 1 319 ? 11.884 -21.441 -6.052 1.00 88.81 319 GLU A C 1
ATOM 2404 O O . GLU A 1 319 ? 12.691 -22.143 -5.446 1.00 88.81 319 GLU A O 1
ATOM 2409 N N . HIS A 1 320 ? 11.670 -20.173 -5.712 1.00 92.12 320 HIS A N 1
ATOM 2410 C CA . HIS A 1 320 ? 12.324 -19.543 -4.569 1.00 92.12 320 HIS A CA 1
ATOM 2411 C C . HIS A 1 320 ? 11.711 -20.018 -3.254 1.00 92.12 320 HIS A C 1
ATOM 2413 O O . HIS A 1 320 ? 10.502 -19.896 -3.060 1.00 92.12 320 HIS A O 1
ATOM 2419 N N . ALA A 1 321 ? 12.546 -20.431 -2.299 1.00 89.62 321 ALA A N 1
ATOM 2420 C CA . ALA A 1 321 ? 12.135 -20.801 -0.939 1.00 89.62 321 ALA A CA 1
ATOM 2421 C C . ALA A 1 321 ? 11.180 -19.778 -0.291 1.00 89.62 321 ALA A C 1
ATOM 2423 O O . ALA A 1 321 ? 10.168 -20.145 0.301 1.00 89.62 321 ALA A O 1
ATOM 2424 N N . ALA A 1 322 ? 11.447 -18.483 -0.479 1.00 90.12 322 ALA A N 1
ATOM 2425 C CA . ALA A 1 322 ? 10.605 -17.402 0.028 1.00 90.12 322 ALA A CA 1
ATOM 2426 C C . ALA A 1 322 ? 9.195 -17.381 -0.594 1.00 90.12 322 ALA A C 1
ATOM 2428 O O . ALA A 1 322 ? 8.230 -17.004 0.070 1.00 90.12 322 ALA A O 1
ATOM 2429 N N . VAL A 1 323 ? 9.072 -17.772 -1.868 1.00 93.44 323 VAL A N 1
ATOM 2430 C CA . VAL A 1 323 ? 7.785 -17.888 -2.568 1.00 93.44 323 VAL A CA 1
ATOM 2431 C C . VAL A 1 323 ? 7.011 -19.076 -2.011 1.00 93.44 323 VAL A C 1
ATOM 2433 O O . VAL A 1 323 ? 5.863 -18.893 -1.617 1.00 93.44 323 VAL A O 1
ATOM 2436 N N . VAL A 1 324 ? 7.652 -20.243 -1.891 1.00 93.62 324 VAL A N 1
ATOM 2437 C CA . VAL A 1 324 ? 7.023 -21.458 -1.345 1.00 93.62 324 VAL A CA 1
ATOM 2438 C C . VAL A 1 324 ? 6.576 -21.240 0.104 1.00 93.62 324 VAL A C 1
ATOM 2440 O O . VAL A 1 324 ? 5.447 -21.560 0.465 1.00 93.62 324 VAL A O 1
ATOM 2443 N N . LEU A 1 325 ? 7.414 -20.599 0.924 1.00 92.56 325 LEU A N 1
ATOM 2444 C CA . LEU A 1 325 ? 7.073 -20.191 2.287 1.00 92.56 325 LEU A CA 1
ATOM 2445 C C . LEU A 1 325 ? 5.847 -19.269 2.329 1.00 92.56 325 LEU A C 1
ATOM 2447 O O . LEU A 1 325 ? 4.936 -19.475 3.135 1.00 92.56 325 LEU A O 1
ATOM 2451 N N . ALA A 1 326 ? 5.818 -18.242 1.478 1.00 93.56 326 ALA A N 1
ATOM 2452 C CA . ALA A 1 326 ? 4.700 -17.308 1.427 1.00 93.56 326 ALA A CA 1
ATOM 2453 C C . ALA A 1 326 ? 3.400 -17.994 0.978 1.00 93.56 326 ALA A C 1
ATOM 2455 O O . ALA A 1 326 ? 2.345 -17.726 1.554 1.00 93.56 326 ALA A O 1
ATOM 2456 N N . GLU A 1 327 ? 3.468 -18.886 -0.012 1.00 95.00 327 GLU A N 1
ATOM 2457 C CA . GLU A 1 327 ? 2.327 -19.675 -0.488 1.00 95.00 327 GLU A CA 1
ATOM 2458 C C . GLU A 1 327 ? 1.807 -20.622 0.611 1.00 95.00 327 GLU A C 1
ATOM 2460 O O . GLU A 1 327 ? 0.606 -20.612 0.893 1.00 95.00 327 GLU A O 1
ATOM 2465 N N . ALA A 1 328 ? 2.693 -21.329 1.323 1.00 95.12 328 ALA A N 1
ATOM 2466 C CA . ALA A 1 328 ? 2.332 -22.197 2.447 1.00 95.12 328 ALA A CA 1
ATOM 2467 C C . ALA A 1 328 ? 1.663 -21.425 3.603 1.00 95.12 328 ALA A C 1
ATOM 2469 O O . ALA A 1 328 ? 0.646 -21.860 4.152 1.00 95.12 328 ALA A O 1
ATOM 2470 N N . LEU A 1 329 ? 2.181 -20.239 3.953 1.00 95.00 329 LEU A N 1
ATOM 2471 C CA . LEU A 1 329 ? 1.576 -19.369 4.970 1.00 95.00 329 LEU A CA 1
ATOM 2472 C C . LEU A 1 329 ? 0.192 -18.866 4.555 1.00 95.00 329 LEU A C 1
ATOM 2474 O O . LEU A 1 329 ? -0.717 -18.842 5.383 1.00 95.00 329 LEU A O 1
ATOM 2478 N N . VAL A 1 330 ? 0.009 -18.492 3.287 1.00 93.44 330 VAL A N 1
ATOM 2479 C CA . VAL A 1 330 ? -1.298 -18.075 2.752 1.00 93.44 330 VAL A CA 1
ATOM 2480 C C . VAL A 1 330 ? -2.290 -19.227 2.772 1.00 93.44 330 VAL A C 1
ATOM 2482 O O . VAL A 1 330 ? -3.427 -19.043 3.205 1.00 93.44 330 VAL A O 1
ATOM 2485 N N . GLN A 1 331 ? -1.873 -20.416 2.337 1.00 94.38 331 GLN A N 1
ATOM 2486 C CA . GLN A 1 331 ? -2.720 -21.601 2.368 1.00 94.38 331 GLN A CA 1
ATOM 2487 C C . GLN A 1 331 ? -3.167 -21.903 3.797 1.00 94.38 331 GLN A C 1
ATOM 2489 O O . GLN A 1 331 ? -4.367 -22.007 4.059 1.00 94.38 331 GLN A O 1
ATOM 2494 N N . ARG A 1 332 ? -2.222 -21.954 4.740 1.00 95.56 332 ARG A N 1
ATOM 2495 C CA . ARG A 1 332 ? -2.533 -22.195 6.148 1.00 95.56 332 ARG A CA 1
ATOM 2496 C C . ARG A 1 332 ? -3.428 -21.107 6.737 1.00 95.56 332 ARG A C 1
ATOM 2498 O O . ARG A 1 332 ? -4.365 -21.418 7.468 1.00 95.56 332 ARG A O 1
ATOM 2505 N N . PHE A 1 333 ? -3.179 -19.844 6.404 1.00 94.44 333 PHE A N 1
ATOM 2506 C CA . PHE A 1 333 ? -4.021 -18.730 6.828 1.00 94.44 333 PHE A CA 1
ATOM 2507 C C . PHE A 1 333 ? -5.459 -18.877 6.327 1.00 94.44 333 PHE A C 1
ATOM 2509 O O . PHE A 1 333 ? -6.382 -18.723 7.117 1.00 94.44 333 PHE A O 1
ATOM 2516 N N . ASN A 1 334 ? -5.662 -19.246 5.060 1.00 91.94 334 ASN A N 1
ATOM 2517 C CA . ASN A 1 334 ? -6.992 -19.480 4.490 1.00 91.94 334 ASN A CA 1
ATOM 2518 C C . ASN A 1 334 ? -7.730 -20.657 5.149 1.00 91.94 334 ASN A C 1
ATOM 2520 O O . ASN A 1 334 ? -8.962 -20.686 5.164 1.00 91.94 334 ASN A O 1
ATOM 2524 N N . GLU A 1 335 ? -7.006 -21.649 5.672 1.00 93.31 335 GLU A N 1
ATOM 2525 C CA . GLU A 1 335 ? -7.605 -22.724 6.467 1.00 93.31 335 GLU A CA 1
ATOM 2526 C C . GLU A 1 335 ? -8.115 -22.203 7.811 1.00 93.31 335 GLU A C 1
ATOM 2528 O O . GLU A 1 335 ? -9.255 -22.490 8.182 1.00 93.31 335 GLU A O 1
ATOM 2533 N N . ILE A 1 336 ? -7.288 -21.441 8.537 1.00 93.38 336 ILE A N 1
ATOM 2534 C CA . ILE A 1 336 ? -7.632 -20.981 9.889 1.00 93.38 336 ILE A CA 1
ATOM 2535 C C . ILE A 1 336 ? -8.588 -19.784 9.877 1.00 93.38 336 ILE A C 1
ATOM 2537 O O . ILE A 1 336 ? -9.442 -19.699 10.751 1.00 93.38 336 ILE A O 1
ATOM 2541 N N . SER A 1 337 ? -8.525 -18.896 8.883 1.00 90.44 337 SER A N 1
ATOM 2542 C CA . SER A 1 337 ? -9.340 -17.673 8.833 1.00 90.44 337 SER A CA 1
ATOM 2543 C C . SER A 1 337 ? -10.841 -17.954 8.763 1.00 90.44 337 SER A C 1
ATOM 2545 O O . SER A 1 337 ? -11.640 -17.149 9.228 1.00 90.44 337 SER A O 1
ATOM 2547 N N . LYS A 1 338 ? -11.235 -19.144 8.293 1.00 90.88 338 LYS A N 1
ATOM 2548 C CA . LYS A 1 338 ? -12.625 -19.632 8.339 1.00 90.88 338 LYS A CA 1
ATOM 2549 C C . LYS A 1 338 ? -13.193 -19.715 9.758 1.00 90.88 338 LYS A C 1
ATOM 2551 O O . LYS A 1 338 ? -14.407 -19.718 9.920 1.00 90.88 338 LYS A O 1
ATOM 2556 N N . GLY A 1 339 ? -12.328 -19.833 10.765 1.00 90.75 339 GLY A N 1
ATOM 2557 C CA . GLY A 1 339 ? -12.695 -19.842 12.179 1.00 90.75 339 GLY A CA 1
ATOM 2558 C C . GLY A 1 339 ? -12.453 -18.514 12.894 1.00 90.75 339 GLY A C 1
ATOM 2559 O O . GLY A 1 339 ? -12.581 -18.480 14.116 1.00 90.75 339 GLY A O 1
ATOM 2560 N N . PHE A 1 340 ? -12.056 -17.449 12.189 1.00 90.75 340 PHE A N 1
ATOM 2561 C CA . PHE A 1 340 ? -11.854 -16.145 12.818 1.00 90.75 340 PHE A CA 1
ATOM 2562 C C . PHE A 1 340 ? -13.197 -15.561 13.251 1.00 90.75 340 PHE A C 1
ATOM 2564 O O . PHE A 1 340 ? -14.196 -15.640 12.540 1.00 90.75 340 PHE A O 1
ATOM 2571 N N . THR A 1 341 ? -13.209 -14.966 14.439 1.00 87.88 341 THR A N 1
ATOM 2572 C CA . THR A 1 341 ? -14.380 -14.267 14.984 1.00 87.88 341 THR A CA 1
ATOM 2573 C C . THR A 1 341 ? -14.405 -12.802 14.571 1.00 87.88 341 THR A C 1
ATOM 2575 O O . THR A 1 341 ? -15.429 -12.141 14.706 1.00 87.88 341 THR A O 1
ATOM 2578 N N . VAL A 1 342 ? -13.264 -12.297 14.103 1.00 83.31 342 VAL A N 1
ATOM 2579 C CA . VAL A 1 342 ? -13.077 -10.939 13.610 1.00 83.31 342 VAL A CA 1
ATOM 2580 C C . VAL A 1 342 ? -12.767 -11.019 12.130 1.00 83.31 342 VAL A C 1
ATOM 2582 O O . VAL A 1 342 ? -11.845 -11.736 11.746 1.00 83.31 342 VAL A O 1
ATOM 2585 N N . ASP A 1 343 ? -13.480 -10.248 11.310 1.00 80.06 343 ASP A N 1
ATOM 2586 C CA . ASP A 1 343 ? -12.986 -9.955 9.971 1.00 80.06 343 ASP A CA 1
ATOM 2587 C C . ASP A 1 343 ? -11.899 -8.872 10.093 1.00 80.06 343 ASP A C 1
ATOM 2589 O O . ASP A 1 343 ? -12.204 -7.714 10.392 1.00 80.06 343 ASP A O 1
ATOM 2593 N N . PRO A 1 344 ? -10.615 -9.208 9.901 1.00 67.12 344 PRO A N 1
ATOM 2594 C CA . PRO A 1 344 ? -9.520 -8.270 10.115 1.00 67.12 344 PRO A CA 1
ATOM 2595 C C . PRO A 1 344 ? -9.463 -7.156 9.057 1.00 67.12 344 PRO A C 1
ATOM 2597 O O . PRO A 1 344 ? -8.701 -6.193 9.229 1.00 67.12 344 PRO A O 1
ATOM 2600 N N . LEU A 1 345 ? -10.218 -7.287 7.961 1.00 61.84 345 LEU A N 1
ATOM 2601 C CA . LEU A 1 345 ? -10.336 -6.280 6.910 1.00 61.84 345 LEU A CA 1
ATOM 2602 C C . LEU A 1 345 ? -11.500 -5.318 7.175 1.00 61.84 345 LEU A C 1
ATOM 2604 O O . LEU A 1 345 ? -11.356 -4.126 6.881 1.00 61.84 345 LEU A O 1
ATOM 2608 N N . ASP A 1 346 ? -12.575 -5.802 7.802 1.00 68.38 346 ASP A N 1
ATOM 2609 C CA . ASP A 1 346 ? -13.829 -5.054 7.946 1.00 68.38 346 ASP A CA 1
ATOM 2610 C C . ASP A 1 346 ? -14.145 -4.591 9.385 1.00 68.38 346 ASP A C 1
ATOM 2612 O O . ASP A 1 346 ? -14.820 -3.570 9.568 1.00 68.38 346 ASP A O 1
ATOM 2616 N N . ASP A 1 347 ? -13.621 -5.249 10.426 1.00 75.69 347 ASP A N 1
ATOM 2617 C CA . ASP A 1 347 ? -13.908 -4.900 11.825 1.00 75.69 347 ASP A CA 1
ATOM 2618 C C . ASP A 1 347 ? -12.942 -3.842 12.386 1.00 75.69 347 ASP A C 1
ATOM 2620 O O . ASP A 1 347 ? -11.940 -4.100 13.067 1.00 75.69 347 ASP A O 1
ATOM 2624 N N . TRP A 1 348 ? -13.277 -2.583 12.118 1.00 65.38 348 TRP A N 1
ATOM 2625 C CA . TRP A 1 348 ? -12.512 -1.430 12.587 1.00 65.38 348 TRP A CA 1
ATOM 2626 C C . TRP A 1 348 ? -12.430 -1.296 14.109 1.00 65.38 348 TRP A C 1
ATOM 2628 O O . TRP A 1 348 ? -11.446 -0.743 14.613 1.00 65.38 348 TRP A O 1
ATOM 2638 N N . ALA A 1 349 ? -13.443 -1.764 14.840 1.00 68.75 349 ALA A N 1
ATOM 2639 C CA . ALA A 1 349 ? -13.461 -1.670 16.294 1.00 68.75 349 ALA A CA 1
ATOM 2640 C C . ALA A 1 349 ? -12.435 -2.628 16.903 1.00 68.75 349 ALA A C 1
ATOM 2642 O O . ALA A 1 349 ? -11.739 -2.259 17.853 1.00 68.75 349 ALA A O 1
ATOM 2643 N N . GLU A 1 350 ? -12.305 -3.826 16.340 1.00 75.00 350 GLU A N 1
ATOM 2644 C CA . GLU A 1 350 ? -11.265 -4.780 16.731 1.00 75.00 350 GLU A CA 1
ATOM 2645 C C . GLU A 1 350 ? -9.883 -4.348 16.260 1.00 75.00 350 GLU A C 1
ATOM 2647 O O . GLU A 1 350 ? -8.927 -4.451 17.016 1.00 75.00 350 GLU A O 1
ATOM 2652 N N . VAL A 1 351 ? -9.753 -3.744 15.078 1.00 71.81 351 VAL A N 1
ATOM 2653 C CA . VAL A 1 351 ? -8.481 -3.131 14.656 1.00 71.81 351 VAL A CA 1
ATOM 2654 C C . VAL A 1 351 ? -8.015 -2.051 15.638 1.00 71.81 351 VAL A C 1
ATOM 2656 O O . VAL A 1 351 ? -6.819 -1.948 15.925 1.00 71.81 351 VAL A O 1
ATOM 2659 N N . ALA A 1 352 ? -8.935 -1.224 16.135 1.00 69.00 352 ALA A N 1
ATOM 2660 C CA . ALA A 1 352 ? -8.620 -0.202 17.126 1.00 69.00 352 ALA A CA 1
ATOM 2661 C C . ALA A 1 352 ? -8.241 -0.823 18.479 1.00 69.00 352 ALA A C 1
ATOM 2663 O O . ALA A 1 352 ? -7.286 -0.367 19.104 1.00 69.00 352 ALA A O 1
ATOM 2664 N N . ARG A 1 353 ? -8.931 -1.888 18.905 1.00 75.62 353 ARG A N 1
ATOM 2665 C CA . ARG A 1 353 ? -8.609 -2.627 20.137 1.00 75.62 353 ARG A CA 1
ATOM 2666 C C . ARG A 1 353 ? -7.290 -3.388 20.040 1.00 75.62 353 ARG A C 1
ATOM 2668 O O . ARG A 1 353 ? -6.496 -3.323 20.966 1.00 75.62 353 ARG A O 1
ATOM 2675 N N . ALA A 1 354 ? -6.987 -3.989 18.895 1.00 76.50 354 ALA A N 1
ATOM 2676 C CA . ALA A 1 354 ? -5.706 -4.629 18.615 1.00 76.50 354 ALA A CA 1
ATOM 2677 C C . ALA A 1 354 ? -4.529 -3.644 18.670 1.00 76.50 354 ALA A C 1
ATOM 2679 O O . ALA A 1 354 ? -3.396 -4.054 18.895 1.00 76.50 354 ALA A O 1
ATOM 2680 N N . ALA A 1 355 ? -4.772 -2.342 18.477 1.00 75.69 355 ALA A N 1
ATOM 2681 C CA . ALA A 1 355 ? -3.756 -1.309 18.668 1.00 75.69 355 ALA A CA 1
ATOM 2682 C C . ALA A 1 355 ? -3.492 -0.974 20.149 1.00 75.69 355 ALA A C 1
ATOM 2684 O O . ALA A 1 355 ? -2.482 -0.337 20.438 1.00 75.69 355 ALA A O 1
ATOM 2685 N N . LEU A 1 356 ? -4.383 -1.386 21.056 1.00 78.62 356 LEU A N 1
ATOM 2686 C CA . LEU A 1 356 ? -4.218 -1.292 22.510 1.00 78.62 356 LEU A CA 1
ATOM 2687 C C . LEU A 1 356 ? -3.591 -2.559 23.111 1.00 78.62 356 LEU A C 1
ATOM 2689 O O . LEU A 1 356 ? -3.305 -2.581 24.305 1.00 78.62 356 LEU A O 1
ATOM 2693 N N . ASP A 1 357 ? -3.392 -3.604 22.304 1.00 83.06 357 ASP A N 1
ATOM 2694 C CA . ASP A 1 357 ? -2.693 -4.819 22.712 1.00 83.06 357 ASP A CA 1
ATOM 2695 C C . ASP A 1 357 ? -1.274 -4.461 23.206 1.00 83.06 357 ASP A C 1
ATOM 2697 O O . ASP A 1 357 ? -0.574 -3.704 22.522 1.00 83.06 357 ASP A O 1
ATOM 2701 N N . PRO A 1 358 ? -0.808 -4.979 24.359 1.00 84.50 358 PRO A N 1
ATOM 2702 C CA . PRO A 1 358 ? 0.543 -4.707 24.860 1.00 84.50 358 PRO A CA 1
ATOM 2703 C C . PRO A 1 358 ? 1.654 -5.050 23.853 1.00 84.50 358 PRO A C 1
ATOM 2705 O O . PRO A 1 358 ? 2.709 -4.415 23.838 1.00 84.50 358 PRO A O 1
ATOM 2708 N N . ARG A 1 359 ? 1.406 -6.016 22.963 1.00 87.62 359 ARG A N 1
ATOM 2709 C CA . ARG A 1 359 ? 2.304 -6.451 21.885 1.00 87.62 359 ARG A CA 1
ATOM 2710 C C . ARG A 1 359 ? 2.093 -5.687 20.581 1.00 87.62 359 ARG A C 1
ATOM 2712 O O . ARG A 1 359 ? 2.836 -5.918 19.625 1.00 87.62 359 ARG A O 1
ATOM 2719 N N . ALA A 1 360 ? 1.129 -4.768 20.502 1.00 85.56 360 ALA A N 1
ATOM 2720 C CA . ALA A 1 360 ? 0.832 -4.013 19.284 1.00 85.56 360 ALA A CA 1
ATOM 2721 C C . ALA A 1 360 ? 2.069 -3.298 18.729 1.00 85.56 360 ALA A C 1
ATOM 2723 O O . ALA A 1 360 ? 2.245 -3.246 17.515 1.00 85.56 360 ALA A O 1
ATOM 2724 N N . ALA A 1 361 ? 2.936 -2.765 19.596 1.00 84.94 361 ALA A N 1
ATOM 2725 C CA . ALA A 1 361 ? 4.181 -2.123 19.178 1.00 84.94 361 ALA A CA 1
ATOM 2726 C C . ALA A 1 361 ? 5.121 -3.111 18.465 1.00 84.94 361 ALA A C 1
ATOM 2728 O O . ALA A 1 361 ? 5.573 -2.834 17.356 1.00 84.94 361 ALA A O 1
ATOM 2729 N N . ALA A 1 362 ? 5.331 -4.297 19.043 1.00 91.94 362 ALA A N 1
ATOM 2730 C CA . ALA A 1 362 ? 6.187 -5.326 18.459 1.00 91.94 362 ALA A CA 1
ATOM 2731 C C . ALA A 1 362 ? 5.623 -5.862 17.132 1.00 91.94 362 ALA A C 1
ATOM 2733 O O . ALA A 1 362 ? 6.362 -6.005 16.157 1.00 91.94 362 ALA A O 1
ATOM 2734 N N . TRP A 1 363 ? 4.305 -6.064 17.052 1.00 92.25 363 TRP A N 1
ATOM 2735 C CA . TRP A 1 363 ? 3.638 -6.401 15.794 1.00 92.25 363 TRP A CA 1
ATOM 2736 C C . TRP A 1 363 ? 3.780 -5.294 14.746 1.00 92.25 363 TRP A C 1
ATOM 2738 O O . TRP A 1 363 ? 4.051 -5.581 13.584 1.00 92.25 363 TRP A O 1
ATOM 2748 N N . GLN A 1 364 ? 3.635 -4.022 15.122 1.00 85.62 364 GLN A N 1
ATOM 2749 C CA . GLN A 1 364 ? 3.824 -2.903 14.193 1.00 85.62 364 GLN A CA 1
ATOM 2750 C C . GLN A 1 364 ? 5.255 -2.814 13.669 1.00 85.62 364 GLN A C 1
ATOM 2752 O O . GLN A 1 364 ? 5.447 -2.491 12.495 1.00 85.62 364 GLN A O 1
ATOM 2757 N N . ASP A 1 365 ? 6.243 -3.081 14.516 1.00 88.69 365 ASP A N 1
ATOM 2758 C CA . ASP A 1 365 ? 7.647 -3.097 14.116 1.00 88.69 365 ASP A CA 1
ATOM 2759 C C . ASP A 1 365 ? 7.937 -4.252 13.159 1.00 88.69 365 ASP A C 1
ATOM 2761 O O . ASP A 1 365 ? 8.568 -4.035 12.125 1.00 88.69 365 ASP A O 1
ATOM 2765 N N . LEU A 1 366 ? 7.388 -5.438 13.431 1.00 93.75 366 LEU A N 1
ATOM 2766 C CA . LEU A 1 366 ? 7.468 -6.581 12.526 1.00 93.75 366 LEU A CA 1
ATOM 2767 C C . LEU A 1 366 ? 6.814 -6.286 11.166 1.00 93.75 366 LEU A C 1
ATOM 2769 O O . LEU A 1 366 ? 7.403 -6.548 10.121 1.00 93.75 366 LEU A O 1
ATOM 2773 N N . ILE A 1 367 ? 5.617 -5.693 11.149 1.00 90.50 367 ILE A N 1
ATOM 2774 C CA . ILE A 1 367 ? 4.951 -5.303 9.895 1.00 90.50 367 ILE A CA 1
ATOM 2775 C C . ILE A 1 367 ? 5.804 -4.297 9.114 1.00 90.50 367 ILE A C 1
ATOM 2777 O O . ILE A 1 367 ? 5.954 -4.444 7.904 1.00 90.50 367 ILE A O 1
ATOM 2781 N N . ARG A 1 368 ? 6.407 -3.315 9.795 1.00 83.44 368 ARG A N 1
ATOM 2782 C CA . ARG A 1 368 ? 7.293 -2.326 9.165 1.00 83.44 368 ARG A CA 1
ATOM 2783 C C . ARG A 1 368 ? 8.539 -2.971 8.561 1.00 83.44 368 ARG A C 1
ATOM 2785 O O . ARG A 1 368 ? 9.000 -2.527 7.514 1.00 83.44 368 ARG A O 1
ATOM 2792 N N . GLU A 1 369 ? 9.077 -4.006 9.199 1.00 91.25 369 GLU A N 1
ATOM 2793 C CA . GLU A 1 369 ? 10.198 -4.782 8.669 1.00 91.25 369 GLU A CA 1
ATOM 2794 C C . GLU A 1 369 ? 9.821 -5.492 7.362 1.00 91.25 369 GLU A C 1
ATOM 2796 O O . GLU A 1 369 ? 10.541 -5.365 6.368 1.00 91.25 369 GLU A O 1
ATOM 2801 N N . VAL A 1 370 ? 8.662 -6.162 7.321 1.00 92.50 370 VAL A N 1
ATOM 2802 C CA . VAL A 1 370 ? 8.178 -6.815 6.092 1.00 92.50 370 VAL A CA 1
ATOM 2803 C C . VAL A 1 370 ? 7.841 -5.783 5.011 1.00 92.50 370 VAL A C 1
ATOM 2805 O O . VAL A 1 370 ? 8.158 -6.001 3.844 1.00 92.50 370 VAL A O 1
ATOM 2808 N N . ASP A 1 371 ? 7.277 -4.627 5.368 1.00 81.44 371 ASP A N 1
ATOM 2809 C CA . ASP A 1 371 ? 7.064 -3.518 4.426 1.00 81.44 371 ASP A CA 1
ATOM 2810 C C . ASP A 1 371 ? 8.403 -2.986 3.868 1.00 81.44 371 ASP A C 1
ATOM 2812 O O . ASP A 1 371 ? 8.521 -2.696 2.674 1.00 81.44 371 ASP A O 1
ATOM 2816 N N . GLY A 1 372 ? 9.449 -2.921 4.696 1.00 79.38 372 GLY A N 1
ATOM 2817 C CA . GLY A 1 372 ? 10.811 -2.609 4.257 1.00 79.38 372 GLY A CA 1
ATOM 2818 C C . GLY A 1 372 ? 11.375 -3.653 3.288 1.00 79.38 372 GLY A C 1
ATOM 2819 O O . GLY A 1 372 ? 12.010 -3.294 2.293 1.00 79.38 372 GLY A O 1
ATOM 2820 N N . LEU A 1 373 ? 11.097 -4.939 3.531 1.00 89.06 373 LEU A N 1
ATOM 2821 C CA . LEU A 1 373 ? 11.441 -6.031 2.619 1.00 89.06 373 LEU A CA 1
ATOM 2822 C C . LEU A 1 373 ? 10.694 -5.908 1.283 1.00 89.06 373 LEU A C 1
ATOM 2824 O O . LEU A 1 373 ? 11.318 -6.042 0.233 1.00 89.06 373 LEU A O 1
ATOM 2828 N N . LEU A 1 374 ? 9.396 -5.587 1.303 1.00 80.50 374 LEU A N 1
ATOM 2829 C CA . LEU A 1 374 ? 8.601 -5.315 0.098 1.00 80.50 374 LEU A CA 1
ATOM 2830 C C . LEU A 1 374 ? 9.197 -4.177 -0.729 1.00 80.50 374 LEU A C 1
ATOM 2832 O O . LEU A 1 374 ? 9.336 -4.313 -1.945 1.00 80.50 374 LEU A O 1
ATOM 2836 N N . GLY A 1 375 ? 9.594 -3.084 -0.075 1.00 70.38 375 GLY A N 1
ATOM 2837 C CA . GLY A 1 375 ? 10.306 -1.989 -0.729 1.00 70.38 375 GLY A CA 1
ATOM 2838 C C . GLY A 1 375 ? 11.599 -2.473 -1.386 1.00 70.38 375 GLY A C 1
ATOM 2839 O O . GLY A 1 375 ? 11.832 -2.206 -2.562 1.00 70.38 375 GLY A O 1
ATOM 2840 N N . ALA A 1 376 ? 12.417 -3.241 -0.666 1.00 78.75 376 ALA A N 1
ATOM 2841 C CA . ALA A 1 376 ? 13.670 -3.774 -1.196 1.00 78.75 376 ALA A CA 1
ATOM 2842 C C . ALA A 1 376 ? 13.471 -4.716 -2.400 1.00 78.75 376 ALA A C 1
ATOM 2844 O O . ALA A 1 376 ? 14.216 -4.628 -3.378 1.00 78.75 376 ALA A O 1
ATOM 2845 N N . ILE A 1 377 ? 12.436 -5.562 -2.364 1.00 81.75 377 ILE A N 1
ATOM 2846 C CA . ILE A 1 377 ? 12.020 -6.410 -3.490 1.00 81.75 377 ILE A CA 1
ATOM 2847 C C . ILE A 1 377 ? 11.635 -5.529 -4.682 1.00 81.75 377 ILE A C 1
ATOM 2849 O O . ILE A 1 377 ? 12.195 -5.692 -5.763 1.00 81.75 377 ILE A O 1
ATOM 2853 N N . ALA A 1 378 ? 10.745 -4.552 -4.486 1.00 70.50 378 ALA A N 1
ATOM 2854 C CA . ALA A 1 378 ? 10.286 -3.657 -5.549 1.00 70.50 378 ALA A CA 1
ATOM 2855 C C . ALA A 1 378 ? 11.442 -2.892 -6.221 1.00 70.50 378 ALA A C 1
ATOM 2857 O O . ALA A 1 378 ? 11.448 -2.727 -7.440 1.00 70.50 378 ALA A O 1
ATOM 2858 N N . TYR A 1 379 ? 12.453 -2.485 -5.448 1.00 72.44 379 TYR A N 1
ATOM 2859 C CA . TYR A 1 379 ? 13.654 -1.813 -5.955 1.00 72.44 379 TYR A CA 1
ATOM 2860 C C . TYR A 1 379 ? 14.762 -2.762 -6.433 1.00 72.44 379 TYR A C 1
ATOM 2862 O O . TYR A 1 379 ? 15.822 -2.285 -6.836 1.00 72.44 379 TYR A O 1
ATOM 2870 N N . ARG A 1 380 ? 14.547 -4.086 -6.395 1.00 86.12 380 ARG A N 1
ATOM 2871 C CA . ARG A 1 380 ? 15.549 -5.115 -6.734 1.00 86.12 380 ARG A CA 1
ATOM 2872 C C . ARG A 1 380 ? 16.876 -4.929 -5.984 1.00 86.12 380 ARG A C 1
ATOM 2874 O O . ARG A 1 380 ? 17.945 -5.207 -6.521 1.00 86.12 380 ARG A O 1
ATOM 2881 N N . SER A 1 381 ? 16.822 -4.428 -4.750 1.00 79.00 381 SER A N 1
ATOM 2882 C CA . SER A 1 381 ? 18.019 -4.119 -3.956 1.00 79.00 381 SER A CA 1
ATOM 2883 C C . SER A 1 381 ? 18.533 -5.304 -3.135 1.00 79.00 381 SER A C 1
ATOM 2885 O O . SER A 1 381 ? 19.571 -5.195 -2.486 1.00 79.00 381 SER A O 1
ATOM 2887 N N . LEU A 1 382 ? 17.824 -6.435 -3.167 1.00 87.00 382 LEU A N 1
ATOM 2888 C CA . LEU A 1 382 ? 18.209 -7.686 -2.524 1.00 87.00 382 LEU A CA 1
ATOM 2889 C C . LEU A 1 382 ? 18.124 -8.844 -3.519 1.00 87.00 382 LEU A C 1
ATOM 2891 O O . LEU A 1 382 ? 17.209 -8.904 -4.344 1.00 87.00 382 LEU A O 1
ATOM 2895 N N . ASN A 1 383 ? 19.070 -9.775 -3.399 1.00 91.00 383 ASN A N 1
ATOM 2896 C CA . ASN A 1 383 ? 19.006 -11.061 -4.085 1.00 91.00 383 ASN A CA 1
ATOM 2897 C C . ASN A 1 383 ? 17.987 -12.000 -3.394 1.00 91.00 383 ASN A C 1
ATOM 2899 O O . ASN A 1 383 ? 17.595 -11.740 -2.249 1.00 91.00 383 ASN A O 1
ATOM 2903 N N . PRO A 1 384 ? 17.537 -13.076 -4.067 1.00 88.62 384 PRO A N 1
ATOM 2904 C CA . PRO A 1 384 ? 16.529 -13.982 -3.517 1.00 88.62 384 PRO A CA 1
ATOM 2905 C C . PRO A 1 384 ? 16.899 -14.622 -2.173 1.00 88.62 384 PRO A C 1
ATOM 2907 O O . PRO A 1 384 ? 16.045 -14.700 -1.290 1.00 88.62 384 PRO A O 1
ATOM 2910 N N . ASP A 1 385 ? 18.165 -14.992 -1.969 1.00 89.06 385 ASP A N 1
ATOM 2911 C CA . ASP A 1 385 ? 18.630 -15.599 -0.714 1.00 89.06 385 ASP A CA 1
ATOM 2912 C C . ASP A 1 385 ? 18.482 -14.641 0.472 1.00 89.06 385 ASP A C 1
ATOM 2914 O O . ASP A 1 385 ? 17.929 -15.004 1.510 1.00 89.06 385 ASP A O 1
ATOM 2918 N N . ALA A 1 386 ? 18.895 -13.381 0.305 1.00 92.81 386 ALA A N 1
ATOM 2919 C CA . ALA A 1 386 ? 18.744 -12.358 1.335 1.00 92.81 386 ALA A CA 1
ATOM 2920 C C . ALA A 1 386 ? 17.267 -12.063 1.635 1.00 92.81 386 ALA A C 1
ATOM 2922 O O . ALA A 1 386 ? 16.911 -11.788 2.785 1.00 92.81 386 ALA A O 1
ATOM 2923 N N . ILE A 1 387 ? 16.404 -12.129 0.616 1.00 91.38 387 ILE A N 1
ATOM 2924 C CA . ILE A 1 387 ? 14.957 -11.993 0.796 1.00 91.38 387 ILE A CA 1
ATOM 2925 C C . ILE A 1 387 ? 14.413 -13.165 1.618 1.00 91.38 387 ILE A C 1
ATOM 2927 O O . ILE A 1 387 ? 13.671 -12.937 2.573 1.00 91.38 387 ILE A O 1
ATOM 2931 N N . ASN A 1 388 ? 14.820 -14.396 1.299 1.00 90.81 388 ASN A N 1
ATOM 2932 C CA .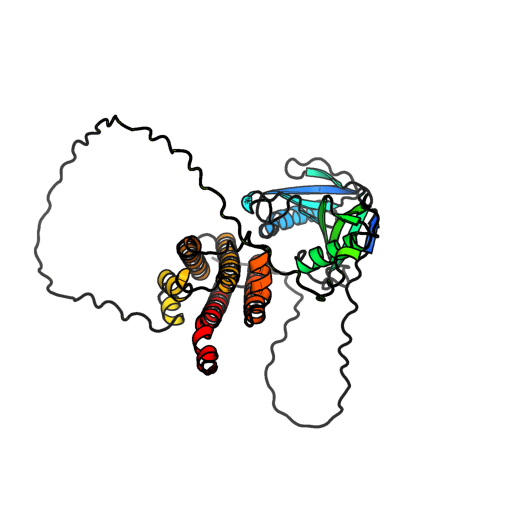 ASN A 1 388 ? 14.417 -15.594 2.028 1.00 90.81 388 ASN A CA 1
ATOM 2933 C C . ASN A 1 388 ? 14.858 -15.555 3.495 1.00 90.81 388 ASN A C 1
ATOM 2935 O O . ASN A 1 388 ? 14.033 -15.749 4.385 1.00 90.81 388 ASN A O 1
ATOM 2939 N N . SER A 1 389 ? 16.123 -15.224 3.771 1.00 92.25 389 SER A N 1
ATOM 2940 C CA . SER A 1 389 ? 16.627 -15.121 5.146 1.00 92.25 389 SER A CA 1
ATOM 2941 C C . SER A 1 389 ? 15.861 -14.083 5.970 1.00 92.25 389 SER A C 1
ATOM 2943 O O . SER A 1 389 ? 15.488 -14.362 7.107 1.00 92.25 389 SER A O 1
ATOM 2945 N N . ARG A 1 390 ? 15.579 -12.900 5.405 1.00 94.88 390 ARG A N 1
ATOM 2946 C CA . ARG A 1 390 ? 14.795 -11.860 6.097 1.00 94.88 390 ARG A CA 1
ATOM 2947 C C . ARG A 1 390 ? 13.347 -12.277 6.316 1.00 94.88 390 ARG A C 1
ATOM 2949 O O . ARG A 1 390 ? 12.785 -12.000 7.371 1.00 94.88 390 ARG A O 1
ATOM 2956 N N . LEU A 1 391 ? 12.746 -12.959 5.344 1.00 93.69 391 LEU A N 1
ATOM 2957 C CA . LEU A 1 391 ? 11.384 -13.457 5.484 1.00 93.69 391 LEU A CA 1
ATOM 2958 C C . LEU A 1 391 ? 11.290 -14.526 6.581 1.00 93.69 391 LEU A C 1
ATOM 2960 O O . LEU A 1 391 ? 10.386 -14.457 7.408 1.00 93.69 391 LEU A O 1
ATOM 2964 N N . LEU A 1 392 ? 12.247 -15.457 6.640 1.00 92.19 392 LEU A N 1
ATOM 2965 C CA . LEU A 1 392 ? 12.338 -16.460 7.705 1.00 92.19 392 LEU A CA 1
ATOM 2966 C C . LEU A 1 392 ? 12.529 -15.822 9.086 1.00 92.19 392 LEU A C 1
ATOM 2968 O O . LEU A 1 392 ? 11.855 -16.220 10.032 1.00 92.19 392 LEU A O 1
ATOM 2972 N N . GLN A 1 393 ? 13.374 -14.793 9.205 1.00 93.81 393 GLN A N 1
ATOM 2973 C CA . GLN A 1 393 ? 13.537 -14.040 10.456 1.00 93.81 393 GLN A CA 1
ATOM 2974 C C . GLN A 1 393 ? 12.235 -13.354 10.889 1.00 93.81 393 GLN A C 1
ATOM 2976 O O . GLN A 1 393 ? 11.833 -13.469 12.047 1.00 93.81 393 GLN A O 1
ATOM 2981 N N . ALA A 1 394 ? 11.537 -12.689 9.966 1.00 94.31 394 ALA A N 1
ATOM 2982 C CA . ALA A 1 394 ? 10.249 -12.060 10.253 1.00 94.31 394 ALA A CA 1
ATOM 2983 C C . ALA A 1 394 ? 9.202 -13.096 10.704 1.00 94.31 394 ALA A C 1
ATOM 2985 O O . ALA A 1 394 ? 8.450 -12.872 11.651 1.00 94.31 394 ALA A O 1
ATOM 2986 N N . VAL A 1 395 ? 9.188 -14.258 10.057 1.00 92.62 395 VAL A N 1
ATOM 2987 C CA . VAL A 1 395 ? 8.322 -15.387 10.404 1.00 92.62 395 VAL A CA 1
ATOM 2988 C C . VAL A 1 395 ? 8.635 -15.953 11.795 1.00 92.62 395 VAL A C 1
ATOM 2990 O O . VAL A 1 395 ? 7.716 -16.176 12.582 1.00 92.62 395 VAL A O 1
ATOM 2993 N N . GLN A 1 396 ? 9.912 -16.127 12.129 1.00 92.50 396 GLN A N 1
ATOM 2994 C CA . GLN A 1 396 ? 10.359 -16.572 13.450 1.00 92.50 396 GLN A CA 1
ATOM 2995 C C . GLN A 1 396 ? 9.914 -15.593 14.549 1.00 92.50 396 GLN A C 1
ATOM 2997 O O . GLN A 1 396 ? 9.337 -16.004 15.553 1.00 92.50 396 GLN A O 1
ATOM 3002 N N . ARG A 1 397 ? 10.081 -14.285 14.328 1.00 94.69 397 ARG A N 1
ATOM 3003 C CA . ARG A 1 397 ? 9.610 -13.250 15.263 1.00 94.69 397 ARG A CA 1
ATOM 3004 C C . ARG A 1 397 ? 8.088 -13.249 15.415 1.00 94.69 397 ARG A C 1
ATOM 3006 O O . ARG A 1 397 ? 7.585 -13.051 16.517 1.00 94.69 397 ARG A O 1
ATOM 3013 N N . ALA A 1 398 ? 7.344 -13.481 14.330 1.00 93.56 398 ALA A N 1
ATOM 3014 C CA . ALA A 1 398 ? 5.888 -13.616 14.394 1.00 93.56 398 ALA A CA 1
ATOM 3015 C C . ALA A 1 398 ? 5.478 -14.777 15.312 1.00 93.56 398 ALA A C 1
ATOM 3017 O O . ALA A 1 398 ? 4.562 -14.630 16.115 1.00 93.56 398 ALA A O 1
ATOM 3018 N N . HIS A 1 399 ? 6.179 -15.910 15.218 1.00 92.94 399 HIS A N 1
ATOM 3019 C CA . HIS A 1 399 ? 5.955 -17.062 16.088 1.00 92.94 399 HIS A CA 1
ATOM 3020 C C . HIS A 1 399 ? 6.190 -16.728 17.557 1.00 92.94 399 HIS A C 1
ATOM 3022 O O . HIS A 1 399 ? 5.343 -17.020 18.395 1.00 92.94 399 HIS A O 1
ATOM 3028 N N . GLU A 1 400 ? 7.305 -16.070 17.867 1.00 92.50 400 GLU A N 1
ATOM 3029 C CA . GLU A 1 400 ? 7.650 -15.667 19.234 1.00 92.50 400 GLU A CA 1
ATOM 3030 C C . GLU A 1 400 ? 6.567 -14.773 19.852 1.00 92.50 400 GLU A C 1
ATOM 3032 O O . GLU A 1 400 ? 6.172 -14.998 20.996 1.00 92.50 400 GLU A O 1
ATOM 3037 N N . LEU A 1 401 ? 6.018 -13.827 19.077 1.00 91.88 401 LEU A N 1
ATOM 3038 C CA . LEU A 1 401 ? 4.917 -12.952 19.507 1.00 91.88 401 LEU A CA 1
ATOM 3039 C C . LEU A 1 401 ? 3.600 -13.696 19.772 1.00 91.88 401 LEU A C 1
ATOM 3041 O O . LEU A 1 401 ? 2.771 -13.221 20.557 1.00 91.88 401 LEU A O 1
ATOM 3045 N N . LEU A 1 402 ? 3.396 -14.839 19.115 1.00 90.94 402 LEU A N 1
ATOM 3046 C CA . LEU A 1 402 ? 2.237 -15.707 19.327 1.00 90.94 402 LEU A CA 1
ATOM 3047 C C . LEU A 1 402 ? 2.410 -16.630 20.539 1.00 90.94 402 LEU A C 1
ATOM 3049 O O . LEU A 1 402 ? 1.417 -16.986 21.158 1.00 90.94 402 LEU A O 1
ATOM 3053 N N . GLN A 1 403 ? 3.643 -16.991 20.906 1.00 88.62 403 GLN A N 1
ATOM 3054 C CA . GLN A 1 403 ? 3.921 -17.892 22.036 1.00 88.62 403 GLN A CA 1
ATOM 3055 C C . GLN A 1 403 ? 4.009 -17.176 23.395 1.00 88.62 403 GLN A C 1
ATOM 3057 O O . GLN A 1 403 ? 4.006 -17.824 24.436 1.00 88.62 403 GLN A O 1
ATOM 3062 N N . THR A 1 404 ? 4.084 -15.841 23.436 1.00 80.56 404 THR A N 1
ATOM 3063 C CA . THR A 1 404 ? 4.353 -15.102 24.689 1.00 80.56 404 THR A CA 1
ATOM 3064 C C . THR A 1 404 ? 3.179 -15.075 25.690 1.00 80.56 404 THR A C 1
ATOM 3066 O O . THR A 1 404 ? 3.291 -14.433 26.731 1.00 80.56 404 THR A O 1
ATOM 3069 N N . ASP A 1 405 ? 2.045 -15.733 25.415 1.00 65.38 405 ASP A N 1
ATOM 3070 C CA . ASP A 1 405 ? 0.860 -15.718 26.296 1.00 65.38 405 ASP A CA 1
ATOM 3071 C C . ASP A 1 405 ? 0.992 -16.568 27.565 1.00 65.38 405 ASP A C 1
ATOM 3073 O O . ASP A 1 405 ? 0.235 -16.363 28.515 1.00 65.38 405 ASP A O 1
ATOM 3077 N N . GLU A 1 406 ? 1.960 -17.483 27.632 1.00 57.69 406 GLU A N 1
ATOM 3078 C CA . GLU A 1 406 ? 2.052 -18.416 28.762 1.00 57.69 406 GLU A CA 1
ATOM 3079 C C . GLU A 1 406 ? 2.724 -17.842 30.020 1.00 57.69 406 GLU A C 1
ATOM 3081 O O . GLU A 1 406 ? 2.516 -18.377 31.108 1.00 57.69 406 GLU A O 1
ATOM 3086 N N . VAL A 1 407 ? 3.503 -16.757 29.927 1.00 54.72 407 VAL A N 1
ATOM 3087 C CA . VAL A 1 407 ? 4.400 -16.368 31.037 1.00 54.72 407 VAL A CA 1
ATOM 3088 C C . VAL A 1 407 ? 3.783 -15.341 31.998 1.00 54.72 407 VAL A C 1
ATOM 3090 O O . VAL A 1 407 ? 4.012 -15.429 33.203 1.00 54.72 407 VAL A O 1
ATOM 3093 N N . ASP A 1 408 ? 2.938 -14.423 31.521 1.00 55.22 408 ASP A N 1
ATOM 3094 C CA . ASP A 1 408 ? 2.476 -13.293 32.352 1.00 55.22 408 ASP A CA 1
ATOM 3095 C C . ASP A 1 408 ? 1.168 -13.553 33.126 1.00 55.22 408 ASP A C 1
ATOM 3097 O O . ASP A 1 408 ? 0.877 -12.856 34.098 1.00 55.22 408 ASP A O 1
ATOM 3101 N N . ASN A 1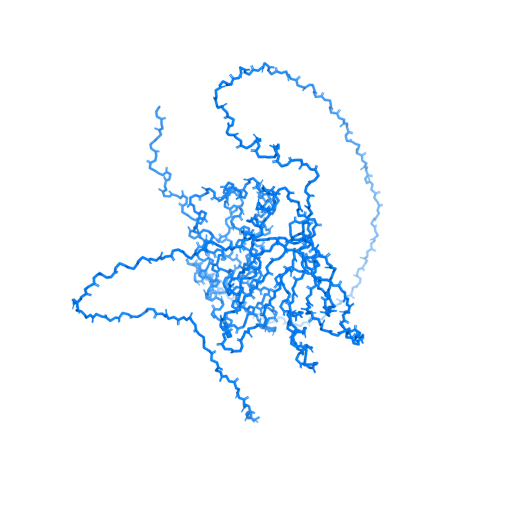 409 ? 0.397 -14.591 32.779 1.00 52.75 409 ASN A N 1
ATOM 3102 C CA . ASN A 1 409 ? -0.828 -14.946 33.517 1.00 52.75 409 ASN A CA 1
ATOM 3103 C C . ASN A 1 409 ? -0.582 -15.831 34.752 1.00 52.75 409 ASN A C 1
ATOM 3105 O O . ASN A 1 409 ? -1.493 -16.021 35.555 1.00 52.75 409 ASN A O 1
ATOM 3109 N N . ALA A 1 410 ? 0.635 -16.344 34.952 1.00 54.84 410 ALA A N 1
ATOM 3110 C CA . ALA A 1 410 ? 0.966 -17.176 36.114 1.00 54.84 410 ALA A CA 1
ATOM 3111 C C . ALA A 1 410 ? 1.191 -16.370 37.414 1.00 54.84 410 ALA A C 1
ATOM 3113 O O . ALA A 1 410 ? 1.338 -16.960 38.483 1.00 54.84 410 ALA A O 1
ATOM 3114 N N . GLY A 1 411 ? 1.235 -15.033 37.338 1.00 54.31 411 GLY A N 1
ATOM 3115 C CA . GLY A 1 411 ? 1.609 -14.156 38.455 1.00 54.31 411 GLY A CA 1
ATOM 3116 C C . GLY A 1 411 ? 0.476 -13.363 39.109 1.00 54.31 411 GLY A C 1
ATOM 3117 O O . GLY A 1 411 ? 0.737 -12.658 40.082 1.00 54.31 411 GLY A O 1
ATOM 3118 N N . ILE A 1 412 ? -0.761 -13.442 38.608 1.00 54.38 412 ILE A N 1
ATOM 3119 C CA . ILE A 1 412 ? -1.906 -12.780 39.248 1.00 54.38 412 ILE A CA 1
ATOM 3120 C C . ILE A 1 412 ? -2.548 -13.803 40.195 1.00 54.38 412 ILE A C 1
ATOM 3122 O O . ILE A 1 412 ? -3.199 -14.732 39.711 1.00 54.38 412 ILE A O 1
ATOM 3126 N N . PRO A 1 413 ? -2.353 -13.695 41.526 1.00 54.00 413 PRO A N 1
ATOM 3127 C CA . PRO A 1 413 ? -3.051 -14.565 42.463 1.00 54.00 413 PRO A CA 1
ATOM 3128 C C . PRO A 1 413 ? -4.566 -14.400 42.265 1.00 54.00 413 PRO A C 1
ATOM 3130 O O . PRO A 1 413 ? -5.015 -13.282 41.982 1.00 54.00 413 PRO A O 1
ATOM 3133 N N . PRO A 1 414 ? -5.358 -15.483 42.370 1.00 53.09 414 PRO A N 1
ATOM 3134 C CA . PRO A 1 414 ? -6.807 -15.383 42.260 1.00 53.09 414 PRO A CA 1
ATOM 3135 C C . PRO A 1 414 ? -7.305 -14.340 43.265 1.00 53.09 414 PRO A C 1
ATOM 3137 O O . PRO A 1 414 ? -6.886 -14.342 44.420 1.00 53.09 414 PRO A O 1
ATOM 3140 N N . ALA A 1 415 ? -8.137 -13.409 42.799 1.00 59.56 415 ALA A N 1
ATOM 3141 C CA . ALA A 1 415 ? -8.782 -12.453 43.684 1.00 59.56 415 ALA A CA 1
ATOM 3142 C C . ALA A 1 415 ? -9.733 -13.226 44.611 1.00 59.56 415 ALA A C 1
ATOM 3144 O O . ALA A 1 415 ? -10.669 -13.857 44.113 1.00 59.56 415 ALA A O 1
ATOM 3145 N N . ASP A 1 416 ? -9.437 -13.200 45.912 1.00 62.66 416 ASP A N 1
ATOM 3146 C CA . ASP A 1 416 ? -10.291 -13.730 46.985 1.00 62.66 416 ASP A CA 1
ATOM 3147 C C . ASP A 1 416 ? -11.636 -12.990 47.083 1.00 62.66 416 ASP A C 1
ATOM 3149 O O . ASP A 1 416 ? -11.655 -11.741 46.919 1.00 62.66 416 ASP A O 1
#